Protein AF-A0A0G0INC7-F1 (afdb_monomer_lite)

Radius of gyration: 30.74 Å; chains: 1; bounding box: 66×61×92 Å

pLDDT: mean 81.7, std 15.75, range [32.59, 98.62]

Sequence (457 aa):
MDEIVNYIVINKIKCYFISPHQDDAIFSAGGLISYLSNKTEVKVINVFNGIGKPPYTLSGNVFVKRSGCKSVKDLCDKRHLEDASVFKEMGVDMINLNFDDALWRKKPIIKTHERIIGKVLPEILHIYPIYRTSIAHGQIKKSDESNLGKIEKALRKNIKGKNVFVFCSASIGGHVDHKIVRNICESSFKNLYLWSDYPYNIRLGNYKNYKSISENDYFEFKYGQPKRFEMIKKYITQKNVFKNNQIRVTKEIYYFKGKYENLIKESREGIINIETKQTLDEKLKSDWIALWNRSDNANISNSPDWFEICNKTYKYKNINFVCAYCGKDLVGILPLRKEKFLFFEHYTTMGGRYTDKLELLTARNSTNLLNKIILYAKKQFDNISLPESDFETAMYLANVWNAKYSCSSVTPYIPATDNYLEFLSRKHKKAMDHILKSHGDKLKFKIIGEKHLEQMI

InterPro domains:
  IPR003737 N-acetylglucosaminyl phosphatidylinositol deacetylase-related [PF02585] (17-185)
  IPR024078 Putative deacetylase LmbE-like domain superfamily [G3DSA:3.40.50.10320] (11-265)
  IPR024078 Putative deacetylase LmbE-like domain superfamily [SSF102588] (17-243)

Structure (mmCIF, N/CA/C/O backbone):
data_AF-A0A0G0INC7-F1
#
_entry.id   AF-A0A0G0INC7-F1
#
loop_
_atom_site.group_PDB
_atom_site.id
_atom_site.type_symbol
_atom_site.label_atom_id
_atom_site.label_alt_id
_atom_site.label_comp_id
_atom_site.label_asym_id
_atom_site.label_entity_id
_atom_site.label_seq_id
_atom_site.pdbx_PDB_ins_code
_atom_site.Cartn_x
_atom_site.Cartn_y
_atom_site.Cartn_z
_atom_site.occupancy
_atom_site.B_iso_or_equiv
_atom_site.auth_seq_id
_atom_site.auth_comp_id
_atom_site.auth_asym_id
_atom_site.auth_atom_id
_atom_site.pdbx_PDB_model_num
ATOM 1 N N . MET A 1 1 ? -0.737 -1.858 15.748 1.00 47.09 1 MET A N 1
ATOM 2 C CA . MET A 1 1 ? -0.717 -2.136 14.297 1.00 47.09 1 MET A CA 1
ATOM 3 C C . MET A 1 1 ? -1.087 -0.844 13.596 1.00 47.09 1 MET A C 1
ATOM 5 O O . MET A 1 1 ? -1.902 -0.122 14.160 1.00 47.09 1 MET A O 1
ATOM 9 N N . ASP A 1 2 ? -0.436 -0.501 12.483 1.00 64.81 2 ASP A N 1
ATOM 10 C CA . ASP A 1 2 ? -0.623 0.802 11.830 1.00 64.81 2 ASP A CA 1
ATOM 11 C C . ASP A 1 2 ? -2.096 1.025 11.465 1.00 64.81 2 ASP A C 1
ATOM 13 O O . ASP A 1 2 ? -2.720 0.153 10.855 1.00 64.81 2 ASP A O 1
ATOM 17 N N . GLU A 1 3 ? -2.657 2.178 11.850 1.00 64.19 3 GLU A N 1
ATOM 18 C CA . GLU A 1 3 ? -4.098 2.471 11.734 1.00 64.19 3 GLU A CA 1
ATOM 19 C C . GLU A 1 3 ? -4.621 2.254 10.309 1.00 64.19 3 GLU A C 1
ATOM 21 O O . GLU A 1 3 ? -5.699 1.692 10.116 1.00 64.19 3 GLU A O 1
ATOM 26 N N . ILE A 1 4 ? -3.821 2.621 9.303 1.00 75.31 4 ILE A N 1
ATOM 27 C CA . ILE A 1 4 ? -4.192 2.450 7.901 1.00 75.31 4 ILE A CA 1
ATOM 28 C C . ILE A 1 4 ? -4.189 0.990 7.446 1.00 75.31 4 ILE A C 1
ATOM 30 O O . ILE A 1 4 ? -5.076 0.570 6.706 1.00 75.31 4 ILE A O 1
ATOM 34 N N . VAL A 1 5 ? -3.226 0.194 7.910 1.00 79.06 5 VAL A N 1
ATOM 35 C CA . VAL A 1 5 ? -3.151 -1.229 7.564 1.00 79.06 5 VAL A CA 1
ATOM 36 C C . VAL A 1 5 ? -4.345 -1.963 8.169 1.00 79.06 5 VAL A C 1
ATOM 38 O O . VAL A 1 5 ? -4.985 -2.759 7.485 1.00 79.06 5 VAL A O 1
ATOM 41 N N . ASN A 1 6 ? -4.707 -1.634 9.411 1.00 72.19 6 ASN A N 1
ATOM 42 C CA . ASN A 1 6 ? -5.926 -2.140 10.038 1.00 72.19 6 ASN A CA 1
ATOM 43 C C . ASN A 1 6 ? -7.178 -1.745 9.250 1.00 72.19 6 ASN A C 1
ATOM 45 O O . ASN A 1 6 ? -8.017 -2.598 8.972 1.00 72.19 6 ASN A O 1
ATOM 49 N N . TYR A 1 7 ? -7.288 -0.478 8.844 1.00 67.88 7 TYR A N 1
ATOM 50 C CA . TYR A 1 7 ? -8.417 0.006 8.051 1.00 67.88 7 TYR A CA 1
ATOM 51 C C . TYR A 1 7 ? -8.570 -0.761 6.728 1.00 67.88 7 TYR A C 1
ATOM 53 O O . TYR A 1 7 ? -9.677 -1.192 6.397 1.00 67.88 7 TYR A O 1
ATOM 61 N N . ILE A 1 8 ? -7.462 -0.990 6.013 1.00 79.00 8 ILE A N 1
ATOM 62 C CA . ILE A 1 8 ? -7.420 -1.796 4.785 1.00 79.00 8 ILE A CA 1
ATOM 63 C C . ILE A 1 8 ? -7.925 -3.220 5.046 1.00 79.00 8 ILE A C 1
ATOM 65 O O . ILE A 1 8 ? -8.747 -3.724 4.283 1.00 79.00 8 ILE A O 1
ATOM 69 N N . VAL A 1 9 ? -7.448 -3.864 6.114 1.00 77.75 9 VAL A N 1
ATOM 70 C CA . VAL A 1 9 ? -7.800 -5.251 6.456 1.00 77.75 9 VAL A CA 1
ATOM 71 C C . VAL A 1 9 ? -9.275 -5.384 6.834 1.00 77.75 9 VAL A C 1
ATOM 73 O O . VAL A 1 9 ? -9.957 -6.253 6.291 1.00 77.75 9 VAL A O 1
ATOM 76 N N . ILE A 1 10 ? -9.767 -4.525 7.731 1.00 72.38 10 ILE A N 1
ATOM 77 C CA . ILE A 1 10 ? -11.150 -4.559 8.236 1.00 72.38 10 ILE A CA 1
ATOM 78 C C . ILE A 1 10 ? -12.137 -4.333 7.091 1.00 72.38 10 ILE A C 1
ATOM 80 O O . ILE A 1 10 ? -13.090 -5.087 6.931 1.00 72.38 10 ILE A O 1
ATOM 84 N N . ASN A 1 11 ? -11.878 -3.330 6.250 1.00 72.81 11 ASN A N 1
ATOM 85 C CA . ASN A 1 11 ? -12.775 -2.968 5.152 1.00 72.81 11 ASN A CA 1
ATOM 86 C C . ASN A 1 11 ? -12.485 -3.750 3.859 1.00 72.81 11 ASN A C 1
ATOM 88 O O . ASN A 1 11 ? -13.045 -3.415 2.816 1.00 72.81 11 ASN A O 1
ATOM 92 N N . LYS A 1 12 ? -11.589 -4.752 3.904 1.00 79.62 12 LYS A N 1
ATOM 93 C CA . LYS A 1 12 ? -11.188 -5.582 2.753 1.00 79.62 12 LYS A CA 1
ATOM 94 C C . LYS A 1 12 ? -10.847 -4.743 1.516 1.00 79.62 12 LYS A C 1
ATOM 96 O O . LYS A 1 12 ? -11.261 -5.042 0.396 1.00 79.62 12 LYS A O 1
ATOM 101 N N . ILE A 1 13 ? -10.113 -3.649 1.730 1.00 83.19 13 ILE A N 1
ATOM 102 C CA . ILE A 1 13 ? -9.834 -2.678 0.674 1.00 83.19 13 ILE A CA 1
ATOM 103 C C . ILE A 1 13 ? -8.750 -3.216 -0.237 1.00 83.19 13 ILE A C 1
ATOM 105 O O . ILE A 1 13 ? -7.682 -3.630 0.214 1.00 83.19 13 ILE A O 1
ATOM 109 N N . LYS A 1 14 ? -9.013 -3.164 -1.537 1.00 94.44 14 LYS A N 1
ATOM 110 C CA . LYS A 1 14 ? -8.068 -3.601 -2.552 1.00 94.44 14 LYS A CA 1
ATOM 111 C C . LYS A 1 14 ? -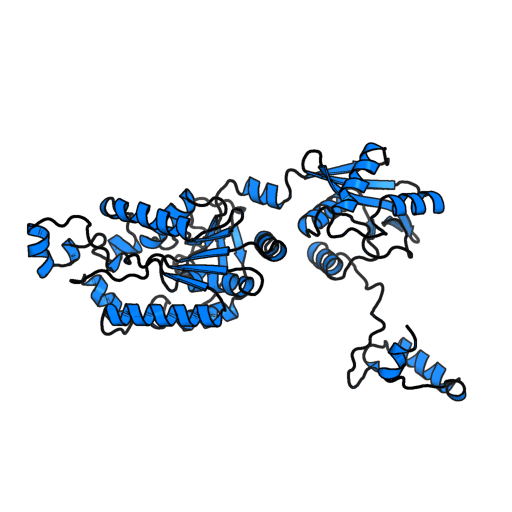6.821 -2.719 -2.581 1.00 94.44 14 LYS A C 1
ATOM 113 O O . LYS A 1 14 ? -6.919 -1.487 -2.625 1.00 94.44 14 LYS A O 1
ATOM 118 N N . CYS A 1 15 ? -5.658 -3.357 -2.637 1.00 96.81 15 CYS A N 1
ATOM 119 C CA . CYS A 1 15 ? -4.364 -2.686 -2.681 1.00 96.81 15 CYS A CA 1
ATOM 120 C C . CYS A 1 15 ? -3.633 -2.962 -3.994 1.00 96.81 15 CYS A C 1
ATOM 122 O O . CYS A 1 15 ? -3.557 -4.102 -4.451 1.00 96.81 15 CYS A O 1
ATOM 124 N N . TYR A 1 16 ? -3.047 -1.914 -4.568 1.00 98.25 16 TYR A N 1
ATOM 125 C CA . TYR A 1 16 ? -2.186 -1.998 -5.741 1.00 98.25 16 TYR A CA 1
ATOM 126 C C . TYR A 1 16 ? -0.780 -1.514 -5.392 1.00 98.25 16 TYR A C 1
ATOM 128 O O . TYR A 1 16 ? -0.618 -0.399 -4.903 1.00 98.25 16 TYR A O 1
ATOM 136 N N . PHE A 1 17 ? 0.232 -2.326 -5.677 1.00 98.50 17 PHE A N 1
ATOM 137 C CA . PHE A 1 17 ? 1.643 -1.983 -5.508 1.00 98.50 17 PHE A CA 1
ATOM 138 C C . PHE A 1 17 ? 2.259 -1.749 -6.883 1.00 98.50 17 PHE A C 1
ATOM 140 O O . PHE A 1 17 ? 2.341 -2.666 -7.695 1.00 98.50 17 PHE A O 1
ATOM 147 N N . ILE A 1 18 ? 2.652 -0.512 -7.170 1.00 98.50 18 ILE A N 1
ATOM 148 C CA . ILE A 1 18 ? 3.151 -0.098 -8.481 1.00 98.50 18 ILE A CA 1
ATOM 149 C C . ILE A 1 18 ? 4.673 -0.093 -8.443 1.00 98.50 18 ILE A C 1
ATOM 151 O O . ILE A 1 18 ? 5.295 0.854 -7.958 1.00 98.50 18 ILE A O 1
ATOM 155 N N . SER A 1 19 ? 5.255 -1.183 -8.926 1.00 98.56 19 SER A N 1
ATOM 156 C CA . SER A 1 19 ? 6.694 -1.413 -8.940 1.00 98.56 19 SER A CA 1
ATOM 157 C C . SER A 1 19 ? 7.321 -0.763 -10.177 1.00 98.56 19 SER A C 1
ATOM 159 O O . SER A 1 19 ? 6.877 -1.058 -11.294 1.00 98.56 19 SER A O 1
ATOM 161 N N . PRO A 1 20 ? 8.342 0.107 -10.034 1.00 97.94 20 PRO A N 1
ATOM 162 C CA . PRO A 1 20 ? 9.114 0.579 -11.177 1.00 97.94 20 PRO A CA 1
ATOM 163 C C . PRO A 1 20 ? 9.707 -0.587 -11.971 1.00 97.94 20 PRO A C 1
ATOM 165 O O . PRO A 1 20 ? 9.367 -0.718 -13.144 1.00 97.94 20 PRO A O 1
ATOM 168 N N . HIS A 1 21 ? 10.468 -1.478 -11.332 1.00 97.69 21 HIS A N 1
ATOM 169 C CA . HIS A 1 21 ? 11.017 -2.685 -11.954 1.00 97.69 21 HIS A CA 1
ATOM 170 C C . HIS A 1 21 ? 10.612 -3.964 -11.204 1.00 97.69 21 HIS A C 1
ATOM 172 O O . HIS A 1 21 ? 9.952 -3.931 -10.164 1.00 97.69 21 HIS A O 1
ATOM 178 N N . GLN A 1 22 ? 10.996 -5.111 -11.764 1.00 96.50 22 GLN A N 1
ATOM 179 C CA . GLN A 1 22 ? 10.800 -6.436 -11.168 1.00 96.50 22 GLN A CA 1
ATOM 180 C C . GLN A 1 22 ? 11.836 -6.699 -10.078 1.00 96.50 22 GLN A C 1
ATOM 182 O O . GLN A 1 22 ? 12.937 -7.170 -10.386 1.00 96.50 22 GLN A O 1
ATOM 187 N N . ASP A 1 23 ? 11.481 -6.312 -8.854 1.00 96.38 23 ASP A N 1
ATOM 188 C CA . ASP A 1 23 ? 12.231 -6.433 -7.593 1.00 96.38 23 ASP A CA 1
ATOM 189 C C . ASP A 1 23 ? 11.750 -5.371 -6.593 1.00 96.38 23 ASP A C 1
ATOM 191 O O . ASP A 1 23 ? 11.510 -5.688 -5.429 1.00 96.38 23 ASP A O 1
ATOM 195 N N . ASP A 1 24 ? 11.572 -4.126 -7.047 1.00 97.69 24 ASP A N 1
ATOM 196 C CA . ASP A 1 24 ? 11.391 -2.941 -6.197 1.00 97.69 24 ASP A CA 1
ATOM 197 C C . ASP A 1 24 ? 10.264 -3.073 -5.160 1.00 97.69 24 ASP A C 1
ATOM 199 O O . ASP A 1 24 ? 10.455 -2.721 -3.988 1.00 97.69 24 ASP A O 1
ATOM 203 N N . ALA A 1 25 ? 9.101 -3.601 -5.559 1.00 97.94 25 ALA A N 1
ATOM 204 C CA . ALA A 1 25 ? 7.967 -3.824 -4.665 1.00 97.94 25 ALA A CA 1
ATOM 205 C C . ALA A 1 25 ? 8.279 -4.862 -3.579 1.00 97.94 25 ALA A C 1
ATOM 207 O O . ALA A 1 25 ? 7.972 -4.634 -2.412 1.00 97.94 25 ALA A O 1
ATOM 208 N N . ILE A 1 26 ? 8.938 -5.975 -3.908 1.00 97.56 26 ILE A N 1
ATOM 209 C CA . ILE A 1 26 ? 9.353 -6.960 -2.897 1.00 97.56 26 ILE A CA 1
ATOM 210 C C . ILE A 1 26 ? 10.459 -6.392 -2.019 1.00 97.56 26 ILE A C 1
ATOM 212 O O . ILE A 1 26 ? 10.426 -6.525 -0.792 1.00 97.56 26 ILE A O 1
ATOM 216 N N . PHE A 1 27 ? 11.421 -5.716 -2.637 1.00 96.06 27 PHE A N 1
ATOM 217 C CA . PHE A 1 27 ? 12.557 -5.137 -1.949 1.00 96.06 27 PHE A CA 1
ATOM 218 C C . PHE A 1 27 ? 12.095 -4.108 -0.936 1.00 96.06 27 PHE A C 1
ATOM 220 O O . PHE A 1 27 ? 12.622 -4.125 0.167 1.00 96.06 27 PHE A O 1
ATOM 227 N N . SER A 1 28 ? 11.100 -3.279 -1.249 1.00 95.69 28 SER A N 1
ATOM 228 C CA . SER A 1 28 ? 10.698 -2.142 -0.409 1.00 95.69 28 SER A CA 1
ATOM 229 C C . SER A 1 28 ? 9.418 -2.367 0.399 1.00 95.69 28 SER A C 1
ATOM 231 O O . SER A 1 28 ? 9.288 -1.788 1.472 1.00 95.69 28 SER A O 1
ATOM 233 N N . ALA A 1 29 ? 8.506 -3.213 -0.085 1.00 97.25 29 ALA A N 1
ATOM 234 C CA . ALA A 1 29 ? 7.168 -3.420 0.475 1.00 97.25 29 ALA A CA 1
ATOM 235 C C . ALA A 1 29 ? 6.776 -4.904 0.639 1.00 97.25 29 ALA A C 1
ATOM 237 O O . ALA A 1 29 ? 5.626 -5.218 0.948 1.00 97.25 29 ALA A O 1
ATOM 238 N N . GLY A 1 30 ? 7.708 -5.845 0.439 1.00 97.31 30 GLY A N 1
ATOM 239 C CA . GLY A 1 30 ? 7.413 -7.281 0.444 1.00 97.31 30 GLY A CA 1
ATOM 240 C C . GLY A 1 30 ? 6.805 -7.804 1.751 1.00 97.31 30 GLY A C 1
ATOM 241 O O . GLY A 1 30 ? 6.033 -8.761 1.724 1.00 97.31 30 GLY A O 1
ATOM 242 N N . GLY A 1 31 ? 7.100 -7.177 2.892 1.00 95.94 31 GLY A N 1
ATOM 243 C CA . GLY A 1 31 ? 6.526 -7.539 4.183 1.00 95.94 31 GLY A CA 1
ATOM 244 C C . GLY A 1 31 ? 5.071 -7.104 4.288 1.00 95.94 31 GLY A C 1
ATOM 245 O O . GLY A 1 31 ? 4.237 -7.912 4.702 1.00 95.94 31 GLY A O 1
ATOM 246 N N . LEU A 1 32 ? 4.736 -5.880 3.862 1.00 96.56 32 LEU A N 1
ATOM 247 C CA . LEU A 1 32 ? 3.345 -5.423 3.788 1.00 96.56 32 LEU A CA 1
ATOM 248 C C . LEU A 1 32 ? 2.531 -6.230 2.774 1.00 96.56 32 LEU A C 1
ATOM 250 O O . LEU A 1 32 ? 1.430 -6.668 3.100 1.00 96.56 32 LEU A O 1
ATOM 254 N N . ILE A 1 33 ? 3.083 -6.491 1.585 1.00 98.00 33 ILE A N 1
ATOM 255 C CA . ILE A 1 33 ? 2.449 -7.341 0.564 1.00 98.00 33 ILE A CA 1
ATOM 256 C C . ILE A 1 33 ? 2.163 -8.727 1.150 1.00 98.00 33 ILE A C 1
ATOM 258 O O . ILE A 1 33 ? 1.030 -9.201 1.085 1.00 98.00 33 ILE A O 1
ATOM 262 N N . SER A 1 34 ? 3.160 -9.351 1.789 1.00 96.12 34 SER A N 1
ATOM 263 C CA . SER A 1 34 ? 2.992 -10.648 2.451 1.00 96.12 34 SER A CA 1
ATOM 264 C C . SER A 1 34 ? 1.888 -10.598 3.502 1.00 96.12 34 SER A C 1
ATOM 266 O O . SER A 1 34 ? 1.021 -11.467 3.523 1.00 96.12 34 SER A O 1
ATOM 268 N N . TYR A 1 35 ? 1.886 -9.569 4.347 1.00 94.50 35 TYR A N 1
ATOM 269 C CA . TYR A 1 35 ? 0.907 -9.429 5.414 1.00 94.50 35 TYR A CA 1
ATOM 270 C C . TYR A 1 35 ? -0.524 -9.208 4.899 1.00 94.50 35 TYR A C 1
ATOM 272 O O . TYR A 1 35 ? -1.464 -9.706 5.518 1.00 94.50 35 TYR A O 1
ATOM 280 N N . LEU A 1 36 ? -0.701 -8.460 3.807 1.00 95.31 36 LEU A N 1
ATOM 281 C CA . LEU A 1 36 ? -2.013 -8.134 3.245 1.00 95.31 36 LEU A CA 1
ATOM 282 C C . LEU A 1 36 ? -2.572 -9.226 2.328 1.00 95.31 36 LEU A C 1
ATOM 284 O O . LEU A 1 36 ? -3.791 -9.357 2.251 1.00 95.31 36 LEU A O 1
ATOM 288 N N . SER A 1 37 ? -1.711 -10.012 1.675 1.00 94.62 37 SER A N 1
ATOM 289 C CA . SER A 1 37 ? -2.092 -11.014 0.662 1.00 94.62 37 SER A CA 1
ATOM 290 C C . SER A 1 37 ? -3.173 -12.002 1.119 1.00 94.62 37 SER A C 1
ATOM 292 O O . SER A 1 37 ? -4.046 -12.362 0.340 1.00 94.62 37 SER A O 1
ATOM 294 N N . ASN A 1 38 ? -3.176 -12.391 2.398 1.00 89.56 38 ASN A N 1
ATOM 295 C CA . ASN A 1 38 ? -4.179 -13.297 2.965 1.00 89.56 38 ASN A CA 1
ATOM 296 C C . ASN A 1 38 ? -5.369 -12.587 3.635 1.00 89.56 38 ASN A C 1
ATOM 298 O O . ASN A 1 38 ? -6.214 -13.239 4.245 1.00 89.56 38 ASN A O 1
ATOM 302 N N . LYS A 1 39 ? -5.426 -11.253 3.579 1.00 89.94 39 LYS A N 1
ATOM 303 C CA . LYS A 1 39 ? -6.430 -10.435 4.277 1.00 89.94 39 LYS A CA 1
ATOM 304 C C . LYS A 1 39 ? -7.276 -9.589 3.344 1.00 89.94 39 LYS A C 1
ATOM 306 O O . LYS A 1 39 ? -8.411 -9.298 3.710 1.00 89.94 39 LYS A O 1
ATOM 311 N N . THR A 1 40 ? -6.752 -9.197 2.189 1.00 93.19 40 THR A N 1
ATOM 312 C CA . THR A 1 40 ? -7.448 -8.393 1.180 1.00 93.19 40 THR A CA 1
ATOM 313 C C . THR A 1 40 ? -6.913 -8.709 -0.219 1.00 93.19 40 THR A C 1
ATOM 315 O O . THR A 1 40 ? -5.867 -9.341 -0.352 1.00 93.19 40 THR A O 1
ATOM 318 N N . GLU A 1 41 ? -7.604 -8.261 -1.270 1.00 95.81 41 GLU A N 1
ATOM 319 C CA . GLU A 1 41 ? -7.099 -8.391 -2.639 1.00 95.81 41 GLU A CA 1
ATOM 320 C C . GLU A 1 41 ? -5.873 -7.483 -2.828 1.00 95.81 41 GLU A C 1
ATOM 322 O O . GLU A 1 41 ? -5.961 -6.254 -2.735 1.00 95.81 41 GLU A O 1
ATOM 327 N N . VAL A 1 42 ? -4.728 -8.095 -3.124 1.00 97.69 42 VAL A N 1
ATOM 328 C CA . VAL A 1 42 ? -3.470 -7.405 -3.417 1.00 97.69 42 VAL A CA 1
ATOM 329 C C . VAL A 1 42 ? -3.074 -7.678 -4.861 1.00 97.69 42 VAL A C 1
ATOM 331 O O . VAL A 1 42 ? -3.089 -8.824 -5.305 1.00 97.69 42 VAL A O 1
ATOM 334 N N . LYS A 1 43 ? -2.698 -6.623 -5.591 1.00 98.06 43 LYS A N 1
ATOM 335 C CA . LYS A 1 43 ? -2.140 -6.719 -6.945 1.00 98.06 43 LYS A CA 1
ATOM 336 C C . LYS A 1 43 ? -0.835 -5.960 -7.050 1.00 98.06 43 LYS A C 1
ATOM 338 O O . LYS A 1 43 ? -0.742 -4.828 -6.580 1.00 98.06 43 LYS A O 1
ATOM 343 N N . VAL A 1 44 ? 0.150 -6.545 -7.716 1.00 98.50 44 VAL A N 1
ATOM 344 C CA . VAL A 1 44 ? 1.385 -5.851 -8.088 1.00 98.50 44 VAL A CA 1
ATOM 345 C C . VAL A 1 44 ? 1.342 -5.505 -9.569 1.00 98.50 44 VAL A C 1
ATOM 347 O O . VAL A 1 44 ? 0.927 -6.311 -10.397 1.00 98.50 44 VAL A O 1
ATOM 350 N N . ILE A 1 45 ? 1.741 -4.286 -9.913 1.00 98.62 45 ILE A N 1
ATOM 351 C CA . ILE A 1 45 ? 1.860 -3.833 -11.296 1.00 98.62 45 ILE A CA 1
ATOM 352 C C . ILE A 1 45 ? 3.306 -3.415 -11.532 1.00 98.62 45 ILE A C 1
ATOM 354 O O . ILE A 1 45 ? 3.750 -2.411 -10.978 1.00 98.62 45 ILE A O 1
ATOM 358 N N . ASN A 1 46 ? 4.020 -4.158 -12.372 1.00 98.56 46 ASN A N 1
ATOM 359 C CA . ASN A 1 46 ? 5.360 -3.799 -12.819 1.00 98.56 46 ASN A CA 1
ATOM 360 C C . ASN A 1 46 ? 5.266 -2.893 -14.045 1.00 98.56 46 ASN A C 1
ATOM 362 O O . ASN A 1 46 ? 4.623 -3.241 -15.042 1.00 98.56 46 ASN A O 1
ATOM 366 N N . VAL A 1 47 ? 5.906 -1.727 -13.976 1.00 98.38 47 VAL A N 1
ATOM 367 C CA . VAL A 1 47 ? 5.868 -0.738 -15.058 1.00 98.38 47 VAL A CA 1
ATOM 368 C C . VAL A 1 47 ? 6.937 -1.045 -16.102 1.00 98.38 47 VAL A C 1
ATOM 370 O O . VAL A 1 47 ? 6.609 -1.262 -17.271 1.00 98.38 47 VAL A O 1
ATOM 373 N N . PHE A 1 48 ? 8.199 -1.089 -15.676 1.00 97.62 48 PHE A N 1
ATOM 374 C CA . PHE A 1 48 ? 9.369 -1.217 -16.537 1.00 97.62 48 PHE A CA 1
ATOM 375 C C . PHE A 1 48 ? 9.951 -2.627 -16.486 1.00 97.62 48 PHE A C 1
ATOM 377 O O . PHE A 1 48 ? 10.942 -2.909 -15.816 1.00 97.62 48 PHE A O 1
ATOM 384 N N . ASN A 1 49 ? 9.302 -3.538 -17.203 1.00 94.88 49 ASN A N 1
ATOM 385 C CA . ASN A 1 49 ? 9.729 -4.931 -17.334 1.00 94.88 49 ASN A CA 1
ATOM 386 C C . ASN A 1 49 ? 9.968 -5.342 -18.803 1.00 94.88 49 ASN A C 1
ATOM 388 O O . ASN A 1 49 ? 10.165 -6.524 -19.095 1.00 94.88 49 ASN A O 1
ATOM 392 N N . GLY A 1 50 ? 9.916 -4.375 -19.723 1.00 93.50 50 GLY A N 1
ATOM 393 C CA . GLY A 1 50 ? 10.221 -4.539 -21.139 1.00 93.50 5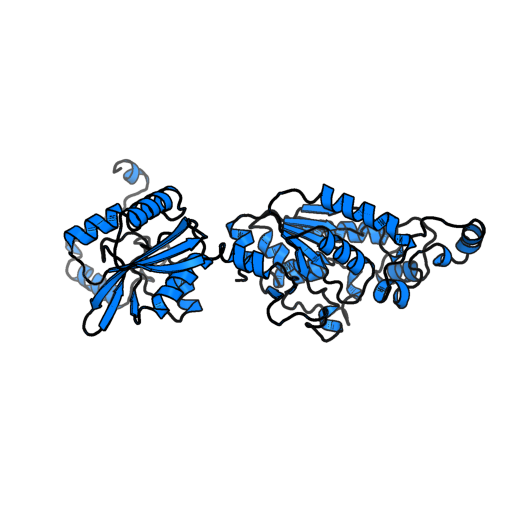0 GLY A CA 1
ATOM 394 C C . GLY A 1 50 ? 11.709 -4.380 -21.446 1.00 93.50 50 GLY A C 1
ATOM 395 O O . GLY A 1 50 ? 12.471 -3.758 -20.697 1.00 93.50 50 GLY A O 1
ATOM 396 N N . ILE A 1 51 ? 12.112 -4.936 -22.586 1.00 89.94 51 ILE A N 1
ATOM 397 C CA . ILE A 1 51 ? 13.441 -4.753 -23.158 1.00 89.94 51 ILE A CA 1
ATOM 398 C C . ILE A 1 51 ? 13.321 -4.101 -24.530 1.00 89.94 51 ILE A C 1
ATOM 400 O O . ILE A 1 51 ? 12.660 -4.611 -25.436 1.00 89.94 51 ILE A O 1
ATOM 404 N N . GLY A 1 52 ? 14.019 -2.983 -24.698 1.00 88.38 52 GLY A N 1
ATOM 405 C CA . GLY A 1 52 ? 14.113 -2.309 -25.982 1.00 88.38 52 GLY A CA 1
ATOM 406 C C . GLY A 1 52 ? 14.788 -3.185 -27.044 1.00 88.38 52 GLY A C 1
ATOM 407 O O . GLY A 1 52 ? 15.421 -4.211 -26.771 1.00 88.38 52 GLY A O 1
ATOM 408 N N . LYS A 1 53 ? 14.684 -2.761 -28.304 1.00 90.38 53 LYS A N 1
ATOM 409 C CA . LYS A 1 53 ? 15.329 -3.453 -29.433 1.00 90.38 53 LYS A CA 1
ATOM 410 C C . LYS A 1 53 ? 16.822 -3.098 -29.525 1.00 90.38 53 LYS A C 1
ATOM 412 O O . LYS A 1 53 ? 17.155 -1.935 -29.290 1.00 90.38 53 LYS A O 1
ATOM 417 N N . PRO A 1 54 ? 17.706 -4.008 -29.979 1.00 90.19 54 PRO A N 1
ATOM 418 C CA . PRO A 1 54 ? 19.118 -3.698 -30.239 1.00 90.19 54 PRO A CA 1
ATOM 419 C C . PRO A 1 54 ? 19.297 -2.604 -31.318 1.00 90.19 54 PRO A C 1
ATOM 421 O O . PRO A 1 54 ? 18.354 -2.313 -32.063 1.00 90.19 54 PRO A O 1
ATOM 424 N N . PRO A 1 55 ? 20.472 -1.950 -31.424 1.00 92.25 55 PRO A N 1
ATOM 425 C CA . PRO A 1 55 ? 21.680 -2.170 -30.619 1.00 92.25 55 PRO A CA 1
ATOM 426 C C . PRO A 1 55 ? 21.550 -1.612 -29.195 1.00 92.25 55 PRO A C 1
ATOM 428 O O . PRO A 1 55 ? 20.790 -0.671 -28.977 1.00 92.25 55 PRO A O 1
ATOM 431 N N . TYR A 1 56 ? 22.288 -2.201 -28.252 1.00 92.62 56 TYR A N 1
ATOM 432 C CA . TYR A 1 56 ? 22.285 -1.840 -26.829 1.00 92.62 56 TYR A CA 1
ATOM 433 C C . TYR A 1 56 ? 23.506 -0.997 -26.457 1.00 92.62 56 TYR A C 1
ATOM 435 O O . TYR A 1 56 ? 24.579 -1.180 -27.031 1.00 92.62 56 TYR A O 1
ATOM 443 N N . THR A 1 57 ? 23.352 -0.108 -25.474 1.00 92.62 57 THR A N 1
ATOM 444 C CA . THR A 1 57 ? 24.462 0.700 -24.938 1.00 92.62 57 THR A CA 1
ATOM 445 C C . THR A 1 57 ? 25.513 -0.163 -24.237 1.00 92.62 57 THR A C 1
ATOM 447 O O . THR A 1 57 ? 25.228 -1.267 -23.757 1.00 92.62 57 THR A O 1
ATOM 450 N N . LEU A 1 58 ? 26.731 0.364 -24.100 1.00 91.44 58 LEU A N 1
ATOM 451 C CA . LEU A 1 58 ? 27.783 -0.252 -23.294 1.00 91.44 58 LEU A CA 1
ATOM 452 C C . LEU A 1 58 ? 27.330 -0.437 -21.841 1.00 91.44 58 LEU A C 1
ATOM 454 O O . LEU A 1 58 ? 27.532 -1.507 -21.268 1.00 91.44 58 LEU A O 1
ATOM 458 N N . SER A 1 59 ? 26.667 0.575 -21.267 1.00 89.38 59 SER A N 1
ATOM 459 C CA . SER A 1 59 ? 26.083 0.501 -19.919 1.00 89.38 59 SER A CA 1
ATOM 460 C C . SER A 1 59 ? 25.132 -0.693 -19.788 1.00 89.38 59 SER A C 1
ATOM 462 O O . SER A 1 59 ? 25.217 -1.447 -18.819 1.00 89.38 59 SER A O 1
ATOM 464 N N . GLY A 1 60 ? 24.279 -0.893 -20.796 1.00 91.50 60 GLY A N 1
ATOM 465 C CA . GLY A 1 60 ? 23.360 -2.020 -20.892 1.00 91.50 60 GLY A CA 1
ATOM 466 C C . GLY A 1 60 ? 24.067 -3.371 -20.901 1.00 91.50 60 GLY A C 1
ATOM 467 O O . GLY A 1 60 ? 23.787 -4.245 -20.081 1.00 91.50 60 GLY A O 1
ATOM 468 N N . ASN A 1 61 ? 25.055 -3.526 -21.778 1.00 92.62 61 ASN A N 1
ATOM 469 C CA . ASN A 1 61 ? 25.817 -4.770 -21.887 1.00 92.62 61 ASN A CA 1
ATOM 470 C C . ASN A 1 61 ? 26.617 -5.085 -20.611 1.00 92.62 61 ASN A C 1
ATOM 472 O O . ASN A 1 61 ? 26.705 -6.243 -20.199 1.00 92.62 61 ASN A O 1
ATOM 476 N N . VAL A 1 62 ? 27.181 -4.067 -19.953 1.00 91.62 62 VAL A N 1
ATOM 477 C CA . VAL A 1 62 ? 27.866 -4.231 -18.662 1.00 91.62 62 VAL A CA 1
ATOM 478 C C . VAL A 1 62 ? 26.889 -4.682 -17.577 1.00 91.62 62 VAL A C 1
ATOM 480 O O . VAL A 1 62 ? 27.244 -5.545 -16.773 1.00 91.62 62 VAL A O 1
ATOM 483 N N . PHE A 1 63 ? 25.667 -4.142 -17.555 1.00 91.06 63 PHE A N 1
ATOM 484 C CA . PHE A 1 63 ? 24.634 -4.559 -16.607 1.00 91.06 63 PHE A CA 1
ATOM 485 C C . PHE A 1 63 ? 24.271 -6.039 -16.780 1.00 91.06 63 PHE A C 1
ATOM 487 O O . PHE A 1 63 ? 24.365 -6.794 -15.817 1.00 91.06 63 PHE A O 1
ATOM 494 N N . VAL A 1 64 ? 23.995 -6.481 -18.014 1.00 93.88 64 VAL A N 1
ATOM 495 C CA . VAL A 1 64 ? 23.707 -7.895 -18.339 1.00 93.88 64 VAL A CA 1
ATOM 496 C C . VAL A 1 64 ? 24.808 -8.826 -17.830 1.00 93.88 64 VAL A C 1
ATOM 498 O O . VAL A 1 64 ? 24.521 -9.809 -17.144 1.00 93.88 64 VAL A O 1
ATOM 501 N N . LYS A 1 65 ? 26.076 -8.488 -18.110 1.00 92.75 65 LYS A N 1
ATOM 502 C CA . LYS A 1 65 ? 27.231 -9.276 -17.653 1.00 92.75 65 LYS A CA 1
ATOM 503 C C . LYS A 1 65 ? 27.312 -9.332 -16.129 1.00 92.75 65 LYS A C 1
ATOM 505 O O . LYS A 1 65 ? 27.534 -10.401 -15.567 1.00 92.75 65 LYS A O 1
ATOM 510 N N . ARG A 1 66 ? 27.109 -8.201 -15.443 1.00 90.25 66 ARG A N 1
ATOM 511 C CA . ARG A 1 66 ? 27.133 -8.143 -13.971 1.00 90.25 66 ARG A CA 1
ATOM 512 C C . ARG A 1 66 ? 26.018 -8.974 -13.350 1.00 90.25 66 ARG A C 1
ATOM 514 O O . ARG A 1 66 ? 26.268 -9.652 -12.357 1.00 90.25 66 ARG A O 1
ATOM 521 N N . SER A 1 67 ? 24.833 -8.985 -13.948 1.00 90.81 67 SER A N 1
ATOM 522 C CA . SER A 1 67 ? 23.714 -9.837 -13.528 1.00 90.81 67 SER A CA 1
ATOM 523 C C . SER A 1 67 ? 23.925 -11.329 -13.824 1.00 90.81 67 SER A C 1
ATOM 525 O O . SER A 1 67 ? 23.037 -12.130 -13.549 1.00 90.81 67 SER A O 1
ATOM 527 N N . GLY A 1 68 ? 25.079 -11.733 -14.373 1.00 93.00 68 GLY A N 1
ATOM 528 C CA . GLY A 1 68 ? 25.388 -13.133 -14.677 1.00 93.00 68 GLY A CA 1
ATOM 529 C C . GLY A 1 68 ? 24.563 -13.702 -15.834 1.00 93.00 68 GLY A C 1
ATOM 530 O O . GLY A 1 68 ? 24.355 -14.913 -15.909 1.00 93.00 68 GLY A O 1
ATOM 531 N N . CYS A 1 69 ? 24.053 -12.838 -16.713 1.00 94.94 69 CYS A N 1
ATOM 532 C CA . CYS A 1 69 ? 23.209 -13.221 -17.840 1.00 94.94 69 CYS A CA 1
ATOM 533 C C . CYS A 1 69 ? 23.997 -13.201 -19.156 1.00 94.94 69 CYS A C 1
ATOM 535 O O . CYS A 1 69 ? 24.955 -12.443 -19.318 1.00 94.94 69 CYS A O 1
ATOM 537 N N . LYS A 1 70 ? 23.590 -14.046 -20.108 1.00 94.25 70 LYS A N 1
ATOM 538 C CA . LYS A 1 70 ? 24.269 -14.207 -21.407 1.00 94.25 70 LYS A CA 1
ATOM 539 C C . LYS A 1 70 ? 23.869 -13.134 -22.420 1.00 94.25 70 LYS A C 1
ATOM 541 O O . LYS A 1 70 ? 24.648 -12.794 -23.304 1.00 94.25 70 LYS A O 1
ATOM 546 N N . SER A 1 71 ? 22.645 -12.623 -22.318 1.00 94.81 71 SER A N 1
ATOM 547 C CA . SER A 1 71 ? 22.077 -11.627 -23.230 1.00 94.81 71 SER A CA 1
ATOM 548 C C . SER A 1 71 ? 21.005 -10.787 -22.530 1.00 94.81 71 SER A C 1
ATOM 550 O O . SER A 1 71 ? 20.547 -11.141 -21.444 1.00 94.81 71 SER A O 1
ATOM 552 N N . VAL A 1 72 ? 20.578 -9.688 -23.162 1.00 93.69 72 VAL A N 1
ATOM 553 C CA . VAL A 1 72 ? 19.447 -8.869 -22.679 1.00 93.69 72 VAL A CA 1
ATOM 554 C C . VAL A 1 72 ? 18.158 -9.694 -22.603 1.00 93.69 72 VAL A C 1
ATOM 556 O O . VAL A 1 72 ? 17.396 -9.548 -21.651 1.00 93.69 72 VAL A O 1
ATOM 559 N N . LYS A 1 73 ? 17.943 -10.611 -23.557 1.00 94.12 73 LYS A N 1
ATOM 560 C CA . LYS A 1 73 ? 16.797 -11.526 -23.534 1.00 94.12 73 LYS A CA 1
ATOM 561 C C . LYS A 1 73 ? 16.873 -12.499 -22.355 1.00 94.12 73 LYS A C 1
ATOM 563 O O . LYS A 1 73 ? 15.905 -12.612 -21.621 1.00 94.12 73 LYS A O 1
ATOM 568 N N . ASP A 1 74 ? 18.029 -13.132 -22.134 1.00 95.88 74 ASP A N 1
ATOM 569 C CA . ASP A 1 74 ? 18.247 -14.038 -20.989 1.00 95.88 74 ASP A CA 1
ATOM 570 C C . ASP A 1 74 ? 18.014 -13.321 -19.649 1.00 95.88 74 ASP A C 1
ATOM 572 O O . ASP A 1 74 ? 17.379 -13.867 -18.754 1.00 95.88 74 ASP A O 1
ATOM 576 N N . LEU A 1 75 ? 18.470 -12.069 -19.527 1.00 95.56 75 LEU A N 1
ATOM 577 C CA . LEU A 1 75 ? 18.196 -11.235 -18.356 1.00 95.56 75 LEU A CA 1
ATOM 578 C C . LEU A 1 75 ? 16.692 -10.984 -18.168 1.00 95.56 75 LEU A C 1
ATOM 580 O O . LEU A 1 75 ? 16.193 -11.121 -17.056 1.00 95.56 75 LEU A O 1
ATOM 584 N N . CYS A 1 76 ? 15.982 -10.613 -19.236 1.00 94.94 76 CYS A N 1
ATOM 585 C CA . CYS A 1 76 ? 14.543 -10.354 -19.195 1.00 94.94 76 CYS A CA 1
ATOM 586 C C . CYS A 1 76 ? 13.757 -11.604 -18.787 1.00 94.94 76 CYS A C 1
ATOM 588 O O . CYS A 1 76 ? 12.999 -11.555 -17.821 1.00 94.94 76 CYS A O 1
ATOM 590 N N . ASP A 1 77 ? 14.012 -12.729 -19.460 1.00 95.81 77 ASP A N 1
ATOM 591 C CA . ASP A 1 77 ? 13.350 -14.007 -19.194 1.00 95.81 77 ASP A CA 1
ATOM 592 C C . ASP A 1 77 ? 13.581 -14.441 -17.735 1.00 95.81 77 ASP A C 1
ATOM 594 O O . ASP A 1 77 ? 12.638 -14.808 -17.034 1.00 95.81 77 ASP A O 1
ATOM 598 N N . LYS A 1 78 ? 14.821 -14.333 -17.234 1.00 97.25 78 LYS A N 1
ATOM 599 C CA . LYS A 1 78 ? 15.141 -14.648 -15.834 1.00 97.25 78 LYS A CA 1
ATOM 600 C C . LYS A 1 78 ? 14.425 -13.734 -14.852 1.00 97.25 78 LYS A C 1
ATOM 602 O O . LYS A 1 78 ? 13.833 -14.248 -13.913 1.00 97.25 78 LYS A O 1
ATOM 607 N N . ARG A 1 79 ? 14.428 -12.415 -15.066 1.00 96.81 79 ARG A N 1
ATOM 608 C CA . ARG A 1 79 ? 13.721 -11.478 -14.175 1.00 96.81 79 ARG A CA 1
ATOM 609 C C . ARG A 1 79 ? 12.217 -11.743 -14.150 1.00 96.81 79 ARG A C 1
ATOM 611 O O . ARG A 1 79 ? 11.619 -11.717 -13.081 1.00 96.81 79 ARG A O 1
ATOM 618 N N . HIS A 1 80 ? 11.616 -12.063 -15.300 1.00 96.69 80 HIS A N 1
ATOM 619 C CA . HIS A 1 80 ? 10.201 -12.444 -15.380 1.00 96.69 80 HIS A CA 1
ATOM 620 C C . HIS A 1 80 ? 9.915 -13.712 -14.576 1.00 96.69 80 HIS A C 1
ATOM 622 O O . HIS A 1 80 ? 8.928 -13.750 -13.846 1.00 96.69 80 HIS A O 1
ATOM 628 N N . LEU A 1 81 ? 10.777 -14.726 -14.677 1.00 97.31 81 LEU A N 1
ATOM 629 C CA . LEU A 1 81 ? 10.638 -15.977 -13.928 1.00 97.31 81 LEU A CA 1
ATOM 630 C C . LEU A 1 81 ? 10.868 -15.798 -12.422 1.00 97.31 81 LEU A C 1
ATOM 632 O O . LEU A 1 81 ? 10.114 -16.359 -11.629 1.00 97.31 81 LEU A O 1
ATOM 636 N N . GLU A 1 82 ? 11.883 -15.026 -12.028 1.00 97.62 82 GLU A N 1
ATOM 637 C CA . GLU A 1 82 ? 12.180 -14.700 -10.626 1.00 97.62 82 GLU A CA 1
ATOM 638 C C . GLU A 1 82 ? 10.970 -14.027 -9.967 1.00 97.62 82 GLU A C 1
ATOM 640 O O . GLU A 1 82 ? 10.474 -14.503 -8.944 1.00 97.62 82 GLU A O 1
ATOM 645 N N . ASP A 1 83 ? 10.449 -12.975 -10.600 1.00 97.62 83 ASP A N 1
ATOM 646 C CA . ASP A 1 83 ? 9.336 -12.179 -10.085 1.00 97.62 83 ASP A CA 1
ATOM 647 C C . ASP A 1 83 ? 8.022 -12.977 -10.055 1.00 97.62 83 ASP A C 1
ATOM 649 O O . ASP A 1 83 ? 7.332 -13.019 -9.034 1.00 97.62 83 ASP A O 1
ATOM 653 N N . ALA A 1 84 ? 7.714 -13.709 -11.134 1.00 97.38 84 ALA A N 1
ATOM 654 C CA . ALA A 1 84 ? 6.528 -14.560 -11.199 1.00 97.38 84 ALA A CA 1
ATOM 655 C C . ALA A 1 84 ? 6.561 -15.683 -10.151 1.00 97.38 84 ALA A C 1
ATOM 657 O O . ALA A 1 84 ? 5.534 -15.987 -9.548 1.00 97.38 84 ALA A O 1
ATOM 658 N N . SER A 1 85 ? 7.728 -16.289 -9.908 1.00 97.88 85 SER A N 1
ATOM 659 C CA . SER A 1 85 ? 7.900 -17.322 -8.879 1.00 97.88 85 SER A CA 1
ATOM 660 C C . SER A 1 85 ? 7.645 -16.768 -7.475 1.00 97.88 85 SER A C 1
ATOM 662 O O . SER A 1 85 ? 6.924 -17.381 -6.685 1.00 97.88 85 SER A O 1
ATOM 664 N N . VAL A 1 86 ? 8.175 -15.576 -7.182 1.00 97.81 86 VAL A N 1
ATOM 665 C CA . VAL A 1 86 ? 7.980 -14.897 -5.895 1.00 97.81 86 VAL A CA 1
ATOM 666 C C . VAL A 1 86 ? 6.507 -14.575 -5.654 1.00 97.81 86 VAL A C 1
ATOM 668 O O . VAL A 1 86 ? 5.958 -14.983 -4.631 1.00 97.81 86 VAL A O 1
ATOM 671 N N . PHE A 1 87 ? 5.840 -13.899 -6.592 1.00 97.06 87 PHE A N 1
ATOM 672 C CA . PHE A 1 87 ? 4.441 -13.511 -6.402 1.00 97.06 87 PHE A CA 1
ATOM 673 C C . PHE A 1 87 ? 3.480 -14.702 -6.421 1.00 97.06 87 PHE A C 1
ATOM 675 O O . PHE A 1 87 ? 2.522 -14.714 -5.645 1.00 97.06 87 PHE A O 1
ATOM 682 N N . LYS A 1 88 ? 3.778 -15.750 -7.204 1.00 96.69 88 LYS A N 1
ATOM 683 C CA . LYS A 1 88 ? 3.032 -17.016 -7.163 1.00 96.69 88 LYS A CA 1
ATOM 684 C C . LYS A 1 88 ? 3.086 -17.653 -5.777 1.00 96.69 88 LYS A C 1
ATOM 686 O O . LYS A 1 88 ? 2.053 -18.072 -5.268 1.00 96.69 88 LYS A O 1
ATOM 691 N N . GLU A 1 89 ? 4.261 -17.707 -5.150 1.00 95.94 89 GLU A N 1
ATOM 692 C CA . GLU A 1 89 ? 4.392 -18.249 -3.793 1.00 95.94 89 GLU A CA 1
ATOM 693 C C . GLU A 1 89 ? 3.664 -17.399 -2.743 1.00 95.94 89 GLU A C 1
ATOM 695 O O . GLU A 1 89 ? 3.175 -17.924 -1.746 1.00 95.94 89 GLU A O 1
ATOM 700 N N . MET A 1 90 ? 3.570 -16.089 -2.964 1.00 94.00 90 MET A N 1
ATOM 701 C CA . MET A 1 90 ? 2.835 -15.183 -2.081 1.00 94.00 90 MET A CA 1
ATOM 702 C C . MET A 1 90 ? 1.318 -15.190 -2.319 1.00 94.00 90 MET A C 1
ATOM 704 O O . MET A 1 90 ? 0.601 -14.546 -1.558 1.00 94.00 90 MET A O 1
ATOM 708 N N . GLY A 1 91 ? 0.826 -15.879 -3.355 1.00 95.75 91 GLY A N 1
ATOM 709 C CA . GLY A 1 91 ? -0.589 -15.851 -3.734 1.00 95.75 91 GLY A CA 1
ATOM 710 C C . GLY A 1 91 ? -1.063 -14.465 -4.183 1.00 95.75 91 GLY A C 1
ATOM 711 O O . GLY A 1 91 ? -2.208 -14.101 -3.933 1.00 95.75 91 GLY A O 1
ATOM 712 N N . VAL A 1 92 ? -0.178 -13.669 -4.791 1.00 97.31 92 VAL A N 1
ATOM 713 C CA . VAL A 1 92 ? -0.462 -12.292 -5.218 1.00 97.31 92 VAL A CA 1
ATOM 714 C C . VAL A 1 92 ? -0.480 -12.210 -6.740 1.00 97.31 92 VAL A C 1
ATOM 716 O O . VAL A 1 92 ? 0.453 -12.654 -7.409 1.00 97.31 92 VAL A O 1
ATOM 719 N N . ASP A 1 93 ? -1.524 -11.591 -7.286 1.00 95.75 93 ASP A N 1
ATOM 720 C CA . ASP A 1 93 ? -1.633 -11.345 -8.723 1.00 95.75 93 ASP A CA 1
ATOM 721 C C . ASP A 1 93 ? -0.638 -10.270 -9.176 1.00 95.75 93 ASP A C 1
ATOM 723 O O . ASP A 1 93 ? -0.484 -9.222 -8.539 1.00 95.75 93 ASP A O 1
ATOM 727 N N . MET A 1 94 ? -0.034 -10.486 -10.342 1.00 96.19 94 MET A N 1
ATOM 728 C CA . MET A 1 94 ? 0.922 -9.565 -10.950 1.00 96.19 94 MET A CA 1
ATOM 729 C C . MET A 1 94 ? 0.490 -9.172 -12.367 1.00 96.19 94 MET A C 1
ATOM 731 O O . MET A 1 94 ? 0.064 -10.010 -13.161 1.00 96.19 94 MET A O 1
ATOM 735 N N . ILE A 1 95 ? 0.650 -7.892 -12.705 1.00 97.50 95 ILE A N 1
ATOM 736 C CA . ILE A 1 95 ? 0.440 -7.346 -14.046 1.00 97.50 95 ILE A CA 1
ATOM 737 C C . ILE A 1 95 ? 1.747 -6.727 -14.537 1.00 97.50 95 ILE A C 1
ATOM 739 O O . ILE A 1 95 ? 2.294 -5.824 -13.911 1.00 97.50 95 ILE A O 1
ATOM 743 N N . ASN A 1 96 ? 2.208 -7.166 -15.702 1.00 97.75 96 ASN A N 1
ATOM 744 C CA . ASN A 1 96 ? 3.378 -6.616 -16.377 1.00 97.75 96 ASN A CA 1
ATOM 745 C C . ASN A 1 96 ? 2.934 -5.666 -17.496 1.00 97.75 96 ASN A C 1
ATOM 747 O O . ASN A 1 96 ? 2.259 -6.094 -18.435 1.00 97.75 96 ASN A O 1
ATOM 751 N N . LEU A 1 97 ? 3.294 -4.382 -17.407 1.00 97.50 97 LEU A N 1
ATOM 752 C CA . LEU A 1 97 ? 2.914 -3.383 -18.415 1.00 97.50 97 LEU A CA 1
ATOM 753 C C . LEU A 1 97 ? 3.835 -3.373 -19.643 1.00 97.50 97 LEU A C 1
ATOM 755 O O . LEU A 1 97 ? 3.443 -2.847 -20.684 1.00 97.50 97 LEU A O 1
ATOM 759 N N . ASN A 1 98 ? 5.018 -3.983 -19.539 1.00 95.88 98 ASN A N 1
ATOM 760 C CA . ASN A 1 98 ? 6.004 -4.144 -20.609 1.00 95.88 98 ASN A CA 1
ATOM 761 C C . ASN A 1 98 ? 6.537 -2.820 -21.186 1.00 95.88 98 ASN A C 1
ATOM 763 O O . ASN A 1 98 ? 6.885 -2.767 -22.365 1.00 95.88 98 ASN A O 1
ATOM 767 N N . PHE A 1 99 ? 6.625 -1.753 -20.382 1.00 96.75 99 PHE A N 1
ATOM 768 C CA . PHE A 1 99 ? 7.387 -0.574 -20.797 1.00 96.75 99 PHE A CA 1
ATOM 769 C C . PHE A 1 99 ? 8.887 -0.850 -20.690 1.00 96.75 99 PHE A C 1
ATOM 771 O O . PHE A 1 99 ? 9.339 -1.566 -19.795 1.00 96.75 99 PHE A O 1
ATOM 778 N N . ASP A 1 100 ? 9.662 -0.280 -21.607 1.00 95.50 100 ASP A N 1
ATOM 779 C CA . ASP A 1 100 ? 11.113 -0.451 -21.636 1.00 95.50 100 ASP A CA 1
ATOM 780 C C . ASP A 1 100 ? 11.772 0.264 -20.444 1.00 95.50 100 ASP A C 1
ATOM 782 O O . ASP A 1 100 ? 11.563 1.465 -20.234 1.00 95.50 100 ASP A O 1
ATOM 786 N N . ASP A 1 101 ? 12.599 -0.464 -19.694 1.00 94.62 101 ASP A N 1
ATOM 787 C CA . ASP A 1 101 ? 13.512 0.087 -18.677 1.00 94.62 101 ASP A CA 1
ATOM 788 C C . ASP A 1 101 ? 14.416 1.170 -19.289 1.00 94.62 101 ASP A C 1
ATOM 790 O O . ASP A 1 101 ? 14.810 1.084 -20.461 1.00 94.62 101 ASP A O 1
ATOM 794 N N . ALA A 1 102 ? 14.727 2.211 -18.508 1.00 93.00 102 ALA A N 1
ATOM 795 C CA . ALA A 1 102 ? 15.532 3.358 -18.926 1.00 93.00 102 ALA A CA 1
ATOM 796 C C . ALA A 1 102 ? 16.826 2.965 -19.651 1.00 93.00 102 ALA A C 1
ATOM 798 O O . ALA A 1 102 ? 17.234 3.656 -20.589 1.00 93.00 102 ALA A O 1
ATOM 799 N N . LEU A 1 103 ? 17.446 1.850 -19.259 1.00 91.62 103 LEU A N 1
ATOM 800 C CA . LEU A 1 103 ? 18.677 1.332 -19.853 1.00 91.62 103 LEU A CA 1
ATOM 801 C C . LEU A 1 103 ? 18.517 0.911 -21.322 1.00 91.62 103 LEU A C 1
ATOM 803 O O . LEU A 1 103 ? 19.491 0.925 -22.081 1.00 91.62 103 LEU A O 1
ATOM 807 N N . TRP A 1 104 ? 17.294 0.569 -21.728 1.00 93.38 104 TRP A N 1
ATOM 808 C CA . TRP A 1 104 ? 16.944 0.106 -23.071 1.00 93.38 104 TRP A CA 1
ATOM 809 C C . TRP A 1 104 ? 16.125 1.131 -23.868 1.00 93.38 104 TRP A C 1
ATOM 811 O O . TRP A 1 104 ? 15.882 0.920 -25.060 1.00 93.38 104 TRP A O 1
ATOM 821 N N . ARG A 1 105 ? 15.701 2.246 -23.250 1.00 92.44 105 ARG A N 1
ATOM 822 C CA . ARG A 1 105 ? 14.837 3.242 -23.903 1.00 92.44 105 ARG A CA 1
ATOM 823 C C . ARG A 1 105 ? 15.557 4.030 -24.991 1.00 92.44 105 ARG A C 1
ATOM 825 O O . ARG A 1 105 ? 16.530 4.754 -24.749 1.00 92.44 105 ARG A O 1
ATOM 832 N N . LYS A 1 106 ? 15.000 3.957 -26.199 1.00 91.44 106 LYS A N 1
ATOM 833 C CA . LYS A 1 106 ? 15.448 4.702 -27.379 1.00 91.44 106 LYS A CA 1
ATOM 834 C C . LYS A 1 106 ? 14.710 6.017 -27.556 1.00 91.44 106 LYS A C 1
ATOM 836 O O . LYS A 1 106 ? 13.571 6.168 -27.121 1.00 91.44 106 LYS A O 1
ATOM 841 N N . LYS A 1 107 ? 15.361 6.966 -28.229 1.00 90.31 107 LYS A N 1
ATOM 842 C CA . LYS A 1 107 ? 14.727 8.223 -28.635 1.00 90.31 107 LYS A CA 1
ATOM 843 C C . LYS A 1 107 ? 13.524 7.917 -29.544 1.00 90.31 107 LYS A C 1
ATOM 845 O O . LYS A 1 107 ? 13.650 7.075 -30.434 1.00 90.31 107 LYS A O 1
ATOM 850 N N . PRO A 1 108 ? 12.383 8.608 -29.371 1.00 86.31 108 PRO A N 1
ATOM 851 C CA . PRO A 1 108 ? 11.194 8.379 -30.194 1.00 86.31 108 PRO A CA 1
ATOM 852 C C . PRO A 1 108 ? 11.411 8.788 -31.656 1.00 86.31 108 PRO A C 1
ATOM 854 O O . PRO A 1 108 ? 10.819 8.209 -32.560 1.00 86.31 108 PRO A O 1
ATOM 857 N N . ILE A 1 109 ? 12.281 9.776 -31.883 1.00 85.25 109 ILE A N 1
ATOM 858 C CA . ILE A 1 109 ? 12.673 10.265 -33.202 1.00 85.25 109 ILE A CA 1
ATOM 859 C C . ILE A 1 109 ? 14.192 10.144 -33.289 1.00 85.25 109 ILE A C 1
ATOM 861 O O . ILE A 1 109 ? 14.908 10.725 -32.474 1.00 85.25 109 ILE A O 1
ATOM 865 N N . ILE A 1 110 ? 14.669 9.375 -34.267 1.00 86.38 110 ILE A N 1
ATOM 866 C CA . ILE A 1 110 ? 16.092 9.165 -34.547 1.00 86.38 110 ILE A CA 1
ATOM 867 C C . ILE A 1 110 ? 16.380 9.795 -35.905 1.00 86.38 110 ILE A C 1
ATOM 869 O O . ILE A 1 110 ? 15.786 9.395 -36.909 1.00 86.38 110 ILE A O 1
ATOM 873 N N . LYS A 1 111 ? 17.285 10.776 -35.952 1.00 89.88 111 LYS A N 1
ATOM 874 C CA . LYS A 1 111 ? 17.672 11.425 -37.211 1.00 89.88 111 LYS A CA 1
ATOM 875 C C . LYS A 1 111 ? 18.495 10.469 -38.081 1.00 89.88 111 LYS A C 1
ATOM 877 O O . LYS A 1 111 ? 19.168 9.571 -37.577 1.00 89.88 111 LYS A O 1
ATOM 882 N N . THR A 1 112 ? 18.509 10.688 -39.397 1.00 89.94 112 THR A N 1
ATOM 883 C CA . THR A 1 112 ? 19.224 9.815 -40.348 1.00 89.94 112 THR A CA 1
ATOM 884 C C . THR A 1 112 ? 20.708 9.654 -40.006 1.00 89.94 112 THR A C 1
ATOM 886 O O . THR A 1 112 ? 21.206 8.530 -39.982 1.00 89.94 112 THR A O 1
ATOM 889 N N . HIS A 1 113 ? 21.402 10.745 -39.660 1.00 88.88 113 HIS A N 1
ATOM 890 C CA . HIS A 1 113 ? 22.810 10.687 -39.250 1.00 88.88 113 HIS A CA 1
ATOM 891 C C . HIS A 1 113 ? 23.002 9.933 -37.925 1.00 88.88 113 HIS A C 1
ATOM 893 O O . HIS A 1 113 ? 23.913 9.118 -37.818 1.00 88.88 113 HIS A O 1
ATOM 899 N N . GLU A 1 114 ? 22.111 10.122 -36.942 1.00 88.94 114 GLU A N 1
ATOM 900 C CA . GLU A 1 114 ? 22.149 9.373 -35.678 1.00 88.94 114 GLU A CA 1
ATOM 901 C C . GLU A 1 114 ? 21.970 7.873 -35.925 1.00 88.94 114 GLU A C 1
ATOM 903 O O . GLU A 1 114 ? 22.636 7.071 -35.283 1.00 88.94 114 GLU A O 1
ATOM 908 N N . ARG A 1 115 ? 21.131 7.477 -36.893 1.00 88.31 115 ARG A N 1
ATOM 909 C CA . ARG A 1 115 ? 20.938 6.067 -37.264 1.00 88.31 115 ARG A CA 1
ATOM 910 C C . ARG A 1 115 ? 22.201 5.431 -37.845 1.00 88.31 115 ARG A C 1
ATOM 912 O O . ARG A 1 115 ? 22.431 4.245 -37.622 1.00 88.31 115 ARG A O 1
ATOM 919 N N . ILE A 1 116 ? 22.996 6.194 -38.595 1.00 88.94 116 ILE A N 1
ATOM 920 C CA . ILE A 1 116 ? 24.264 5.723 -39.169 1.00 88.94 116 ILE A CA 1
ATOM 921 C C . ILE A 1 116 ? 25.310 5.590 -38.060 1.00 88.94 116 ILE A C 1
ATOM 923 O O . ILE A 1 116 ? 25.861 4.507 -37.871 1.00 88.94 116 ILE A O 1
ATOM 927 N N . ILE A 1 117 ? 25.520 6.655 -37.278 1.00 89.56 117 ILE A N 1
ATOM 928 C CA . ILE A 1 117 ? 26.512 6.676 -36.191 1.00 89.56 117 ILE A CA 1
ATOM 929 C C . ILE A 1 117 ? 26.149 5.654 -35.105 1.00 89.56 117 ILE A C 1
ATOM 931 O O . ILE A 1 117 ? 27.013 4.956 -34.580 1.00 89.56 117 ILE A O 1
ATOM 935 N N . GLY A 1 118 ? 24.857 5.493 -34.820 1.00 87.81 118 GLY A N 1
ATOM 936 C CA . GLY A 1 118 ? 24.323 4.583 -33.811 1.00 87.81 118 GLY A CA 1
ATOM 937 C C . GLY A 1 118 ? 24.571 3.096 -34.069 1.00 87.81 118 GLY A C 1
ATOM 938 O O . GLY A 1 118 ? 24.346 2.290 -33.169 1.00 87.81 118 GLY A O 1
ATOM 939 N N . LYS A 1 119 ? 25.046 2.714 -35.265 1.00 85.94 119 LYS A N 1
ATOM 940 C CA . LYS A 1 119 ? 25.550 1.355 -35.525 1.00 85.94 119 LYS A CA 1
ATOM 941 C C . LYS A 1 119 ? 26.879 1.084 -34.816 1.00 85.94 119 LYS A C 1
ATOM 943 O O . LYS A 1 119 ? 27.134 -0.057 -34.450 1.00 85.94 119 LYS A O 1
ATOM 948 N N . VAL A 1 120 ? 27.698 2.120 -34.637 1.00 88.19 120 VAL A N 1
ATOM 949 C CA . VAL A 1 120 ? 29.020 2.049 -33.996 1.00 88.19 120 VAL A CA 1
ATOM 950 C C . VAL A 1 120 ? 28.956 2.552 -32.553 1.00 88.19 120 VAL A C 1
ATOM 952 O O . VAL A 1 120 ? 29.579 1.958 -31.680 1.00 88.19 120 VAL A O 1
ATOM 955 N N . LEU A 1 121 ? 28.164 3.600 -32.289 1.00 91.31 121 LEU A N 1
ATOM 956 C CA . LEU A 1 121 ? 27.982 4.194 -30.960 1.00 91.31 121 LEU A CA 1
ATOM 957 C C . LEU A 1 121 ? 26.493 4.208 -30.550 1.00 91.31 121 LEU A C 1
ATOM 959 O O . LEU A 1 121 ? 25.807 5.226 -30.720 1.00 91.31 121 LEU A O 1
ATOM 963 N N . PRO A 1 122 ? 25.958 3.084 -30.030 1.00 91.56 122 PRO A N 1
ATOM 964 C CA . PRO A 1 122 ? 24.537 2.930 -29.712 1.00 91.56 122 PRO A CA 1
ATOM 965 C C . PRO A 1 122 ? 23.985 3.957 -28.716 1.00 91.56 122 PRO A C 1
ATOM 967 O O . PRO A 1 122 ? 22.784 4.227 -28.718 1.00 91.56 122 PRO A O 1
ATOM 970 N N . GLU A 1 123 ? 24.831 4.551 -27.876 1.00 92.38 123 GLU A N 1
ATOM 971 C CA . GLU A 1 123 ? 24.491 5.563 -26.872 1.00 92.38 123 GLU A CA 1
ATOM 972 C C . GLU A 1 123 ? 23.715 6.741 -27.475 1.00 92.38 123 GLU A C 1
ATOM 974 O O . GLU A 1 123 ? 22.754 7.214 -26.871 1.00 92.38 123 GLU A O 1
ATOM 979 N N . ILE A 1 124 ? 24.050 7.169 -28.697 1.00 90.81 124 ILE A N 1
ATOM 980 C CA . ILE A 1 124 ? 23.375 8.294 -29.371 1.00 90.81 124 ILE A CA 1
ATOM 981 C C . ILE A 1 124 ? 21.893 7.994 -29.638 1.00 90.81 124 ILE A C 1
ATOM 983 O O . ILE A 1 124 ? 21.076 8.913 -29.707 1.00 90.81 124 ILE A O 1
ATOM 987 N N . LEU A 1 125 ? 21.521 6.718 -29.753 1.00 92.12 125 LEU A N 1
ATOM 988 C CA . LEU A 1 125 ? 20.145 6.297 -30.019 1.00 92.12 125 LEU A CA 1
ATOM 989 C C . LEU A 1 125 ? 19.267 6.271 -28.761 1.00 92.12 125 LEU A C 1
ATOM 991 O O . LEU A 1 125 ? 18.048 6.142 -28.882 1.00 92.12 125 LEU A O 1
ATOM 995 N N . HIS A 1 126 ? 19.858 6.367 -27.567 1.00 92.62 126 HIS A N 1
ATOM 996 C CA . HIS A 1 126 ? 19.163 6.156 -26.298 1.00 92.62 126 HIS A CA 1
ATOM 997 C C . HIS A 1 126 ? 18.816 7.472 -25.602 1.00 92.62 126 HIS A C 1
ATOM 999 O O . HIS A 1 126 ? 19.517 8.475 -25.732 1.00 92.62 126 HIS A O 1
ATOM 1005 N N . ILE A 1 127 ? 17.709 7.467 -24.852 1.00 90.38 127 ILE A N 1
ATOM 1006 C CA . ILE A 1 127 ? 17.297 8.620 -24.037 1.00 90.38 127 ILE A CA 1
ATOM 1007 C C . ILE A 1 127 ? 18.248 8.782 -22.845 1.00 90.38 127 ILE A C 1
ATOM 1009 O O . ILE A 1 127 ? 18.639 9.902 -22.502 1.00 90.38 127 ILE A O 1
ATOM 1013 N N . TYR A 1 128 ? 18.648 7.656 -22.247 1.00 90.12 128 TYR A N 1
ATOM 1014 C CA . TYR A 1 128 ? 19.500 7.597 -21.064 1.00 90.12 128 TYR A CA 1
ATOM 1015 C C . TYR A 1 128 ? 20.773 6.779 -21.335 1.00 90.12 128 TYR A C 1
ATOM 1017 O O . TYR A 1 128 ? 20.877 5.624 -20.929 1.00 90.12 128 TYR A O 1
ATOM 1025 N N . PRO A 1 129 ? 21.767 7.357 -22.030 1.00 84.06 129 PRO A N 1
ATOM 1026 C CA . PRO A 1 129 ? 22.919 6.604 -22.535 1.00 84.06 129 PRO A CA 1
ATOM 1027 C C . PRO A 1 129 ? 23.880 6.106 -21.445 1.00 84.06 129 PRO A C 1
ATOM 1029 O O . PRO A 1 129 ? 24.550 5.086 -21.615 1.00 84.06 129 PRO A O 1
ATOM 1032 N N . ILE A 1 130 ? 23.976 6.829 -20.326 1.00 82.69 130 ILE A N 1
ATOM 1033 C CA . ILE A 1 130 ? 24.967 6.569 -19.276 1.00 82.69 130 ILE A CA 1
ATOM 1034 C C . ILE A 1 130 ? 24.251 6.271 -17.964 1.00 82.69 130 ILE A C 1
ATOM 1036 O O . ILE A 1 130 ? 23.578 7.142 -17.413 1.00 82.69 130 ILE A O 1
ATOM 1040 N N . TYR A 1 131 ? 24.466 5.077 -17.406 1.00 77.69 131 TYR A N 1
ATOM 1041 C CA . TYR A 1 131 ? 23.762 4.636 -16.197 1.00 77.69 131 TYR A CA 1
ATOM 1042 C C . TYR A 1 131 ? 23.911 5.611 -15.016 1.00 77.69 131 TYR A C 1
ATOM 1044 O O . TYR A 1 131 ? 22.925 6.094 -14.468 1.00 77.69 131 TYR A O 1
ATOM 1052 N N . ARG A 1 132 ? 25.143 5.960 -14.626 1.00 72.75 132 ARG A N 1
ATOM 1053 C CA . ARG A 1 132 ? 25.384 6.748 -13.400 1.00 72.75 132 ARG A CA 1
ATOM 1054 C C . ARG A 1 132 ? 24.783 8.154 -13.442 1.00 72.75 132 ARG A C 1
ATOM 1056 O O . ARG A 1 132 ? 24.253 8.607 -12.431 1.00 72.75 132 ARG A O 1
ATOM 1063 N N . THR A 1 133 ? 24.895 8.838 -14.577 1.00 68.06 133 THR A N 1
ATOM 1064 C CA . THR A 1 133 ? 24.529 10.258 -14.713 1.00 68.06 133 THR A CA 1
ATOM 1065 C C . THR A 1 133 ? 23.141 10.450 -15.305 1.00 68.06 133 THR A C 1
ATOM 1067 O O . THR A 1 133 ? 22.433 11.370 -14.913 1.00 68.06 133 THR A O 1
ATOM 1070 N N . SER A 1 134 ? 22.735 9.586 -16.238 1.00 66.94 134 SER A N 1
ATOM 1071 C CA . SER A 1 134 ? 21.464 9.721 -16.952 1.00 66.94 134 SER A CA 1
ATOM 1072 C C . SER A 1 134 ? 20.346 8.892 -16.327 1.00 66.94 134 SER A C 1
ATOM 1074 O O . SER A 1 134 ? 19.196 9.281 -16.464 1.00 66.94 134 SER A O 1
ATOM 1076 N N . ILE A 1 135 ? 20.656 7.792 -15.630 1.00 74.19 135 ILE A N 1
ATOM 1077 C CA . ILE A 1 135 ? 19.645 6.902 -15.034 1.00 74.19 135 ILE A CA 1
ATOM 1078 C C . ILE A 1 135 ? 19.599 7.083 -13.514 1.00 74.19 135 ILE A C 1
ATOM 1080 O O . ILE A 1 135 ? 18.607 7.584 -12.990 1.00 74.19 135 ILE A O 1
ATOM 1084 N N . ALA A 1 136 ? 20.684 6.749 -12.807 1.00 61.16 136 ALA A N 1
ATOM 1085 C CA . ALA A 1 136 ? 20.728 6.748 -11.341 1.00 61.16 136 ALA A CA 1
ATOM 1086 C C . ALA A 1 136 ? 20.585 8.153 -10.722 1.00 61.16 136 ALA A C 1
ATOM 1088 O O . ALA A 1 136 ? 19.948 8.301 -9.689 1.00 61.16 136 ALA A O 1
ATOM 1089 N N . HIS A 1 137 ? 21.131 9.188 -11.369 1.00 65.56 137 HIS A N 1
ATOM 1090 C CA . HIS A 1 137 ? 21.002 10.591 -10.936 1.00 65.56 137 HIS A CA 1
ATOM 1091 C C . HIS A 1 137 ? 20.349 11.475 -12.007 1.00 65.56 137 HIS A C 1
ATOM 1093 O O . HIS A 1 137 ? 20.475 12.700 -11.987 1.00 65.56 137 HIS A O 1
ATOM 1099 N N . GLY A 1 138 ? 19.656 10.855 -12.961 1.00 72.62 138 GLY A N 1
ATOM 1100 C CA . GLY A 1 138 ? 19.099 11.544 -14.115 1.00 72.62 138 GLY A CA 1
ATOM 1101 C C . GLY A 1 138 ? 17.878 12.393 -13.801 1.00 72.62 138 GLY A C 1
ATOM 1102 O O . GLY A 1 138 ? 17.164 12.164 -12.824 1.00 72.62 138 GLY A O 1
ATOM 1103 N N . GLN A 1 139 ? 17.599 13.352 -14.677 1.00 82.69 139 GLN A N 1
ATOM 1104 C CA . GLN A 1 139 ? 16.297 14.012 -14.752 1.00 82.69 139 GLN A CA 1
ATOM 1105 C C . GLN A 1 139 ? 15.453 13.362 -15.844 1.00 82.69 139 GLN A C 1
ATOM 1107 O O . GLN A 1 139 ? 15.994 12.866 -16.837 1.00 82.69 139 GLN A O 1
ATOM 1112 N N . ILE A 1 140 ? 14.132 13.393 -15.676 1.00 85.31 140 ILE A N 1
ATOM 1113 C CA . ILE A 1 140 ? 13.202 12.946 -16.716 1.00 85.31 140 ILE A CA 1
ATOM 1114 C C . ILE A 1 140 ? 13.442 13.817 -17.956 1.00 85.31 140 ILE A C 1
ATOM 1116 O O . ILE A 1 140 ? 13.420 15.045 -17.876 1.00 85.31 140 ILE A O 1
ATOM 1120 N N . LYS A 1 141 ? 13.761 13.187 -19.091 1.00 86.62 141 LYS A N 1
ATOM 1121 C CA . LYS A 1 141 ? 14.068 13.897 -20.336 1.00 86.62 141 LYS A CA 1
ATOM 1122 C C . LYS A 1 141 ? 12.770 14.178 -21.082 1.00 86.62 141 LYS A C 1
ATOM 1124 O O . LYS A 1 141 ? 11.903 13.314 -21.145 1.00 86.62 141 LYS A O 1
ATOM 1129 N N . LYS A 1 142 ? 12.684 15.338 -21.742 1.00 83.75 142 LYS A N 1
ATOM 1130 C CA . LYS A 1 142 ? 11.528 15.728 -22.572 1.00 83.75 142 LYS A CA 1
ATOM 1131 C C . LYS A 1 142 ? 11.169 14.674 -23.629 1.00 83.75 142 LYS A C 1
ATOM 1133 O O . LYS A 1 142 ? 10.008 14.412 -23.902 1.00 83.75 142 LYS A O 1
ATOM 1138 N N . SER A 1 143 ? 12.176 14.005 -24.186 1.00 82.94 143 SER A N 1
ATOM 1139 C CA . SER A 1 143 ? 11.992 12.922 -25.158 1.00 82.94 143 SER A CA 1
ATOM 1140 C C . SER A 1 143 ? 11.242 11.698 -24.615 1.00 82.94 143 SER A C 1
ATOM 1142 O O . SER A 1 143 ? 10.842 10.855 -25.410 1.00 82.94 143 SER A O 1
ATOM 1144 N N . ASP A 1 144 ? 11.068 11.580 -23.295 1.00 85.19 144 ASP A N 1
ATOM 1145 C CA . ASP A 1 144 ? 10.323 10.493 -22.648 1.00 85.19 144 ASP A CA 1
ATOM 1146 C C . ASP A 1 144 ? 8.850 10.868 -22.369 1.00 85.19 144 ASP A C 1
ATOM 1148 O O . ASP A 1 144 ? 8.062 10.012 -21.977 1.00 85.19 144 ASP A O 1
ATOM 1152 N N . GLU A 1 145 ? 8.431 12.119 -22.625 1.00 83.06 145 GLU A N 1
ATOM 1153 C CA . GLU A 1 145 ? 7.063 12.609 -22.356 1.00 83.06 145 GLU A CA 1
ATOM 1154 C C . GLU A 1 145 ? 5.980 11.741 -23.011 1.00 83.06 145 GLU A C 1
ATOM 1156 O O . GLU A 1 145 ? 4.957 11.442 -22.393 1.00 83.06 145 GLU A O 1
ATOM 1161 N N . SER A 1 146 ? 6.224 11.268 -24.239 1.00 80.06 146 SER A N 1
ATOM 1162 C CA . SER A 1 146 ? 5.272 10.408 -24.957 1.00 80.06 146 SER A CA 1
ATOM 1163 C C . SER A 1 146 ? 5.016 9.062 -24.263 1.00 80.06 146 SER A C 1
ATOM 1165 O O . SER A 1 146 ? 3.937 8.487 -24.424 1.00 80.06 146 SER A O 1
ATOM 1167 N N . ASN A 1 147 ? 5.976 8.561 -23.478 1.00 84.25 147 ASN A N 1
ATOM 1168 C CA . ASN A 1 147 ? 5.805 7.347 -22.685 1.00 84.25 147 ASN A CA 1
ATOM 1169 C C . ASN A 1 147 ? 5.040 7.627 -21.392 1.00 84.25 147 ASN A C 1
ATOM 1171 O O . ASN A 1 147 ? 4.235 6.789 -20.996 1.00 84.25 147 ASN A O 1
ATOM 1175 N N . LEU A 1 148 ? 5.210 8.805 -20.780 1.00 88.56 148 LEU A N 1
ATOM 1176 C CA . LEU A 1 148 ? 4.530 9.162 -19.528 1.00 88.56 148 LEU A CA 1
ATOM 1177 C C . LEU A 1 148 ? 3.007 9.037 -19.654 1.00 88.56 148 LEU A C 1
ATOM 1179 O O . LEU A 1 148 ? 2.378 8.346 -18.856 1.00 88.56 148 LEU A O 1
ATOM 1183 N N . GLY A 1 149 ? 2.423 9.615 -20.711 1.00 90.00 149 GLY A N 1
ATOM 1184 C CA . GLY A 1 149 ? 0.976 9.535 -20.946 1.00 90.00 149 GLY A CA 1
ATOM 1185 C C . GLY A 1 149 ? 0.480 8.109 -21.228 1.00 90.00 149 GLY A C 1
ATOM 1186 O O . GLY A 1 149 ? -0.622 7.734 -20.822 1.00 90.00 149 GLY A O 1
ATOM 1187 N N . LYS A 1 150 ? 1.297 7.272 -21.885 1.00 95.06 150 LYS A N 1
ATOM 1188 C CA . LYS A 1 150 ? 0.967 5.855 -22.124 1.00 95.06 150 LYS A CA 1
ATOM 1189 C C . LYS A 1 150 ? 1.002 5.046 -20.829 1.00 95.06 150 LYS A C 1
ATOM 1191 O O . LYS A 1 150 ? 0.101 4.237 -20.608 1.00 95.06 150 LYS A O 1
ATOM 1196 N N . ILE A 1 151 ? 2.007 5.282 -19.986 1.00 96.56 151 ILE A N 1
ATOM 1197 C CA . ILE A 1 151 ? 2.152 4.641 -18.675 1.00 96.56 151 ILE A CA 1
ATOM 1198 C C . ILE A 1 151 ? 0.979 5.033 -17.777 1.00 96.56 151 ILE A C 1
ATOM 1200 O O . ILE A 1 151 ? 0.322 4.152 -17.226 1.00 96.56 151 ILE A O 1
ATOM 1204 N N . GLU A 1 152 ? 0.645 6.324 -17.693 1.00 95.38 152 GLU A N 1
ATOM 1205 C CA . GLU A 1 152 ? -0.506 6.798 -16.919 1.00 95.38 152 GLU A CA 1
ATOM 1206 C C . GLU A 1 152 ? -1.803 6.114 -17.370 1.00 95.38 152 GLU A C 1
ATOM 1208 O O . GLU A 1 152 ? -2.538 5.550 -16.553 1.00 95.38 152 GLU A O 1
ATOM 1213 N N . LYS A 1 153 ? -2.068 6.096 -18.682 1.00 95.75 153 LYS A N 1
ATOM 1214 C CA . LYS A 1 153 ? -3.258 5.444 -19.241 1.00 95.75 153 LYS A CA 1
ATOM 1215 C C . LYS A 1 153 ? -3.294 3.949 -18.916 1.00 95.75 153 LYS A C 1
ATOM 1217 O O . LYS A 1 153 ? -4.358 3.423 -18.586 1.00 95.75 153 LYS A O 1
ATOM 1222 N N . ALA A 1 154 ? -2.156 3.261 -18.995 1.00 97.50 154 ALA A N 1
ATOM 1223 C CA . ALA A 1 154 ? -2.055 1.843 -18.666 1.00 97.50 154 ALA A CA 1
ATOM 1224 C C . ALA A 1 154 ? -2.304 1.577 -17.171 1.00 97.50 154 ALA A C 1
ATOM 1226 O O . ALA A 1 154 ? -3.047 0.653 -16.838 1.00 97.50 154 ALA A O 1
ATOM 1227 N N . LEU A 1 155 ? -1.759 2.404 -16.275 1.00 96.94 155 LEU A N 1
ATOM 1228 C CA . LEU A 1 155 ? -1.996 2.296 -14.833 1.00 96.94 155 LEU A CA 1
ATOM 1229 C C . LEU A 1 155 ? -3.473 2.518 -14.495 1.00 96.94 155 LEU A C 1
ATOM 1231 O O . LEU A 1 155 ? -4.088 1.662 -13.863 1.00 96.94 155 LEU A O 1
ATOM 1235 N N . ARG A 1 156 ? -4.085 3.599 -14.995 1.00 94.19 156 ARG A N 1
ATOM 1236 C CA . ARG A 1 156 ? -5.518 3.884 -14.782 1.00 94.19 156 ARG A CA 1
ATOM 1237 C C . ARG A 1 1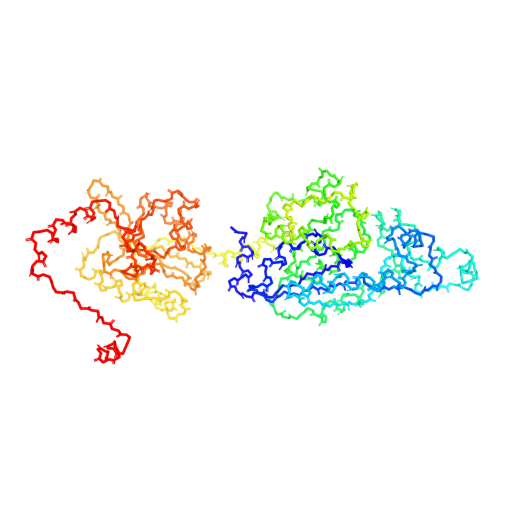56 ? -6.437 2.795 -15.341 1.00 94.19 156 ARG A C 1
ATOM 1239 O O . ARG A 1 156 ? -7.485 2.532 -14.767 1.00 94.19 156 ARG A O 1
ATOM 1246 N N . LYS A 1 157 ? -6.055 2.145 -16.446 1.00 95.88 157 LYS A N 1
ATOM 1247 C CA . LYS A 1 157 ? -6.821 1.028 -17.026 1.00 95.88 157 LYS A CA 1
ATOM 1248 C C . LYS A 1 157 ? -6.818 -0.215 -16.125 1.00 95.88 157 LYS A C 1
ATOM 1250 O O . LYS A 1 157 ? -7.822 -0.928 -16.070 1.00 95.88 157 LYS A O 1
ATOM 1255 N N . ASN A 1 158 ? -5.693 -0.498 -15.467 1.00 96.12 158 ASN A N 1
ATOM 1256 C CA . ASN A 1 158 ? -5.510 -1.700 -14.648 1.00 96.12 158 ASN A CA 1
ATOM 1257 C C . ASN A 1 158 ? -5.925 -1.503 -13.181 1.00 96.12 158 ASN A C 1
ATOM 1259 O O . ASN A 1 158 ? -6.336 -2.464 -12.531 1.00 96.12 158 ASN A O 1
ATOM 1263 N N . ILE A 1 159 ? -5.874 -0.272 -12.671 1.00 94.06 159 ILE A N 1
ATOM 1264 C CA . ILE A 1 159 ? -6.303 0.073 -11.313 1.00 94.06 159 ILE A CA 1
ATOM 1265 C C . ILE A 1 159 ? -7.789 0.425 -11.344 1.00 94.06 159 ILE A C 1
ATOM 1267 O O . ILE A 1 159 ? -8.187 1.521 -11.733 1.00 94.06 159 ILE A O 1
ATOM 1271 N N . LYS A 1 160 ? -8.621 -0.537 -10.943 1.00 84.44 160 LYS A N 1
ATOM 1272 C CA . LYS A 1 160 ? -10.085 -0.416 -10.923 1.00 84.44 160 LYS A CA 1
ATOM 1273 C C . LYS A 1 160 ? -10.614 -0.371 -9.492 1.00 84.44 160 LYS A C 1
ATOM 1275 O O . LYS A 1 160 ? -10.133 -1.125 -8.644 1.00 84.44 160 LYS A O 1
ATOM 1280 N N . GLY A 1 161 ? -11.645 0.445 -9.271 1.00 75.75 161 GLY A N 1
ATOM 1281 C CA . GLY A 1 161 ? -12.374 0.565 -8.004 1.00 75.75 161 GLY A CA 1
ATOM 1282 C C . GLY A 1 161 ? -12.478 2.014 -7.521 1.00 75.75 161 GLY A C 1
ATOM 1283 O O . GLY A 1 161 ? -11.615 2.834 -7.819 1.00 75.75 161 GLY A O 1
ATOM 1284 N N . LYS A 1 162 ? -13.551 2.337 -6.786 1.00 68.31 162 LYS A N 1
ATOM 1285 C CA . LYS A 1 162 ? -13.764 3.681 -6.211 1.00 68.31 162 LYS A CA 1
ATOM 1286 C C . LYS A 1 162 ? -13.000 3.901 -4.899 1.00 68.31 162 LYS A C 1
ATOM 1288 O O . LYS A 1 162 ? -12.676 5.039 -4.583 1.00 68.31 162 LYS A O 1
ATOM 1293 N N . ASN A 1 163 ? -12.704 2.829 -4.164 1.00 80.00 163 ASN A N 1
ATOM 1294 C CA . ASN A 1 163 ? -11.980 2.866 -2.897 1.00 80.00 163 ASN A CA 1
ATOM 1295 C C . ASN A 1 163 ? -10.837 1.847 -2.944 1.00 80.00 163 ASN A C 1
ATOM 1297 O O . ASN A 1 163 ? -11.046 0.665 -2.687 1.00 80.00 163 ASN A O 1
ATOM 1301 N N . VAL A 1 164 ? -9.658 2.288 -3.381 1.00 89.00 164 VAL A N 1
ATOM 1302 C CA . VAL A 1 164 ? -8.455 1.451 -3.501 1.00 89.00 164 VAL A CA 1
ATOM 1303 C C . VAL A 1 164 ? -7.272 2.190 -2.897 1.00 89.00 164 VAL A C 1
ATOM 1305 O O . VAL A 1 164 ? -7.249 3.422 -2.912 1.00 89.00 164 VAL A O 1
ATOM 1308 N N . PHE A 1 165 ? -6.293 1.444 -2.395 1.00 92.12 165 PHE A N 1
ATOM 1309 C CA . PHE A 1 165 ? -5.027 1.997 -1.916 1.00 92.12 165 PHE A CA 1
ATOM 1310 C C . PHE A 1 165 ? -3.921 1.697 -2.916 1.00 92.12 165 PHE A C 1
ATOM 1312 O O . PHE A 1 165 ? -3.775 0.560 -3.365 1.00 92.12 165 PHE A O 1
ATOM 1319 N N . VAL A 1 166 ? -3.152 2.723 -3.267 1.00 95.00 166 VAL A N 1
ATOM 1320 C CA . VAL A 1 166 ? -2.020 2.611 -4.184 1.00 95.00 166 VAL A CA 1
ATOM 1321 C C . VAL A 1 166 ? -0.738 2.837 -3.399 1.00 95.00 166 VAL A C 1
ATOM 1323 O O . VAL A 1 166 ? -0.599 3.830 -2.691 1.00 95.00 166 VAL A O 1
ATOM 1326 N N . PHE A 1 167 ? 0.207 1.922 -3.547 1.00 96.44 167 PHE A N 1
ATOM 1327 C CA . PHE A 1 167 ? 1.548 2.014 -2.993 1.00 96.44 167 PHE A CA 1
ATOM 1328 C C . PHE A 1 167 ? 2.533 2.116 -4.156 1.00 96.44 167 PHE A C 1
ATOM 1330 O O . PHE A 1 167 ? 2.440 1.331 -5.099 1.00 96.44 167 PHE A O 1
ATOM 1337 N N . CYS A 1 168 ? 3.463 3.066 -4.133 1.00 96.06 168 CYS A N 1
ATOM 1338 C CA . CYS A 1 168 ? 4.537 3.139 -5.123 1.00 96.06 168 CYS A CA 1
ATOM 1339 C C . CYS A 1 168 ? 5.841 3.665 -4.517 1.00 96.06 168 CYS A C 1
ATOM 1341 O O . CYS A 1 168 ? 5.923 3.955 -3.330 1.00 96.06 168 CYS A O 1
ATOM 1343 N N . SER A 1 169 ? 6.881 3.766 -5.334 1.00 93.69 169 SER A N 1
ATOM 1344 C CA . SER A 1 169 ? 8.203 4.246 -4.931 1.00 93.69 169 SER A CA 1
ATOM 1345 C C . SER A 1 169 ? 8.232 5.736 -4.537 1.00 93.69 169 SER A C 1
ATOM 1347 O O . SER A 1 169 ? 7.708 6.589 -5.253 1.00 93.69 169 SER A O 1
ATOM 1349 N N . ALA A 1 170 ? 8.935 6.084 -3.448 1.00 88.88 170 ALA A N 1
ATOM 1350 C CA . ALA A 1 170 ? 9.288 7.470 -3.100 1.00 88.88 170 ALA A CA 1
ATOM 1351 C C . ALA A 1 170 ? 10.438 8.035 -3.956 1.00 88.88 170 ALA A C 1
ATOM 1353 O O . ALA A 1 170 ? 10.759 9.229 -3.880 1.00 88.88 170 ALA A O 1
ATOM 1354 N N . SER A 1 171 ? 11.031 7.204 -4.812 1.00 88.25 171 SER A N 1
ATOM 1355 C CA . SER A 1 171 ? 12.179 7.486 -5.664 1.00 88.25 171 SER A CA 1
ATOM 1356 C C . SER A 1 171 ? 13.442 7.881 -4.883 1.00 88.25 171 SER A C 1
ATOM 1358 O O . SER A 1 171 ? 14.256 8.693 -5.349 1.00 88.25 171 SER A O 1
ATOM 1360 N N . ILE A 1 172 ? 13.638 7.295 -3.702 1.00 84.19 172 ILE A N 1
ATOM 1361 C CA . ILE A 1 172 ? 14.895 7.396 -2.956 1.00 84.19 172 ILE A CA 1
ATOM 1362 C C . ILE A 1 172 ? 16.000 6.695 -3.758 1.00 84.19 172 ILE A C 1
ATOM 1364 O O . ILE A 1 172 ? 15.810 5.613 -4.298 1.00 84.19 172 ILE A O 1
ATOM 1368 N N . GLY A 1 173 ? 17.161 7.341 -3.887 1.00 77.69 173 GLY A N 1
ATOM 1369 C CA . GLY A 1 173 ? 18.235 6.894 -4.785 1.00 77.69 173 GLY A CA 1
ATOM 1370 C C . GLY A 1 173 ? 18.234 7.578 -6.153 1.00 77.69 173 GLY A C 1
ATOM 1371 O O . GLY A 1 173 ? 19.260 7.564 -6.818 1.00 77.69 173 GLY A O 1
ATOM 1372 N N . GLY A 1 174 ? 17.141 8.249 -6.540 1.00 81.69 174 GLY A N 1
ATOM 1373 C CA . GLY A 1 174 ? 17.128 9.180 -7.673 1.00 81.69 174 GLY A CA 1
ATOM 1374 C C . GLY A 1 174 ? 16.979 8.561 -9.067 1.00 81.69 174 GLY A C 1
ATOM 1375 O O . GLY A 1 174 ? 17.043 9.313 -10.045 1.00 81.69 174 GLY A O 1
ATOM 1376 N N . HIS A 1 175 ? 16.732 7.250 -9.159 1.00 87.75 175 HIS A N 1
ATOM 1377 C CA . HIS A 1 175 ? 16.551 6.537 -10.423 1.00 87.75 175 HIS A CA 1
ATOM 1378 C C . HIS A 1 175 ? 15.412 7.138 -11.258 1.00 87.75 175 HIS A C 1
ATOM 1380 O O . HIS A 1 175 ? 14.311 7.364 -10.752 1.00 87.75 175 HIS A O 1
ATOM 1386 N N . VAL A 1 176 ? 15.658 7.382 -12.547 1.00 90.31 176 VAL A N 1
ATOM 1387 C CA . VAL A 1 176 ? 14.695 8.081 -13.410 1.00 90.31 176 VAL A CA 1
ATOM 1388 C C . VAL A 1 176 ? 13.356 7.348 -13.540 1.00 90.31 176 VAL A C 1
ATOM 1390 O O . VAL A 1 176 ? 12.314 7.991 -13.456 1.00 90.31 176 VAL A O 1
ATOM 1393 N N . ASP A 1 177 ? 13.362 6.018 -13.628 1.00 95.06 177 ASP A N 1
ATOM 1394 C CA . ASP A 1 177 ? 12.126 5.219 -13.686 1.00 95.06 177 ASP A CA 1
ATOM 1395 C C . ASP A 1 177 ? 11.294 5.304 -12.409 1.00 95.06 177 ASP A C 1
ATOM 1397 O O . ASP A 1 177 ? 10.071 5.423 -12.474 1.00 95.06 177 ASP A O 1
ATOM 1401 N N . HIS A 1 178 ? 11.943 5.369 -11.245 1.00 93.75 178 HIS A N 1
ATOM 1402 C CA . HIS A 1 178 ? 11.244 5.564 -9.979 1.00 93.75 178 HIS A CA 1
ATOM 1403 C C . HIS A 1 178 ? 10.631 6.966 -9.927 1.00 93.75 178 HIS A C 1
ATOM 1405 O O . HIS A 1 178 ? 9.485 7.116 -9.510 1.00 93.75 178 HIS A O 1
ATOM 1411 N N . LYS A 1 179 ? 11.343 7.997 -10.416 1.00 89.00 179 LYS A N 1
ATOM 1412 C CA . LYS A 1 179 ? 10.794 9.360 -10.542 1.00 89.00 179 LYS A CA 1
ATOM 1413 C C . LYS A 1 179 ? 9.576 9.391 -11.459 1.00 89.00 179 LYS A C 1
ATOM 1415 O O . LYS A 1 179 ? 8.606 10.064 -11.130 1.00 89.00 179 LYS A O 1
ATOM 1420 N N . ILE A 1 180 ? 9.620 8.680 -12.586 1.00 93.38 180 ILE A N 1
ATOM 1421 C CA . ILE A 1 180 ? 8.500 8.592 -13.530 1.00 93.38 180 ILE A CA 1
ATOM 1422 C C . ILE A 1 180 ? 7.285 7.955 -12.853 1.00 93.38 180 ILE A C 1
ATOM 1424 O O . ILE A 1 180 ? 6.225 8.579 -12.823 1.00 93.38 180 ILE A O 1
ATOM 1428 N N . VAL A 1 181 ? 7.441 6.761 -12.268 1.00 95.62 181 VAL A N 1
ATOM 1429 C CA . VAL A 1 181 ? 6.340 6.068 -11.580 1.00 95.62 181 VAL A CA 1
ATOM 1430 C C . VAL A 1 181 ? 5.786 6.917 -10.445 1.00 95.62 181 VAL A C 1
ATOM 1432 O O . VAL A 1 181 ? 4.574 7.092 -10.357 1.00 95.62 181 VAL A O 1
ATOM 1435 N N . ARG A 1 182 ? 6.655 7.497 -9.612 1.00 92.19 182 ARG A N 1
ATOM 1436 C CA . ARG A 1 182 ? 6.237 8.365 -8.512 1.00 92.19 182 ARG A CA 1
ATOM 1437 C C . ARG A 1 182 ? 5.432 9.557 -9.013 1.00 92.19 182 ARG A C 1
ATOM 1439 O O . ARG A 1 182 ? 4.320 9.756 -8.544 1.00 92.19 182 ARG A O 1
ATOM 1446 N N . ASN A 1 183 ? 5.963 10.315 -9.974 1.00 89.31 183 ASN A N 1
ATOM 1447 C CA . ASN A 1 183 ? 5.309 11.521 -10.479 1.00 89.31 183 ASN A CA 1
ATOM 1448 C C . ASN A 1 183 ? 3.944 11.201 -11.112 1.00 89.31 183 ASN A C 1
ATOM 1450 O O . ASN A 1 183 ? 2.986 11.935 -10.886 1.00 89.31 183 ASN A O 1
ATOM 1454 N N . ILE A 1 184 ? 3.843 10.102 -11.874 1.00 92.44 184 ILE A N 1
ATOM 1455 C CA . ILE A 1 184 ? 2.573 9.650 -12.461 1.00 92.44 184 ILE A CA 1
ATOM 1456 C C . ILE A 1 184 ? 1.596 9.231 -11.363 1.00 92.44 184 ILE A C 1
ATOM 1458 O O . ILE A 1 184 ? 0.427 9.603 -11.408 1.00 92.44 184 ILE A O 1
ATOM 1462 N N . CYS A 1 185 ? 2.042 8.467 -10.366 1.00 92.00 185 CYS A N 1
ATOM 1463 C CA . CYS A 1 185 ? 1.171 8.049 -9.275 1.00 92.00 185 CYS A CA 1
ATOM 1464 C C . CYS A 1 185 ? 0.680 9.244 -8.445 1.00 92.00 185 CYS A C 1
ATOM 1466 O O . CYS A 1 185 ? -0.515 9.311 -8.161 1.00 92.00 185 CYS A O 1
ATOM 1468 N N . GLU A 1 186 ? 1.561 10.194 -8.111 1.00 85.38 186 GLU A N 1
ATOM 1469 C CA . GLU A 1 186 ? 1.234 11.419 -7.361 1.00 85.38 186 GLU A CA 1
ATOM 1470 C C . GLU A 1 186 ? 0.199 12.282 -8.095 1.00 85.38 186 GLU A C 1
ATOM 1472 O O . GLU A 1 186 ? -0.698 12.832 -7.459 1.00 85.38 186 GLU A O 1
ATOM 1477 N N . SER A 1 187 ? 0.274 12.378 -9.428 1.00 84.25 187 SER A N 1
ATOM 1478 C CA . SER A 1 187 ? -0.734 13.097 -10.218 1.00 84.25 187 SER A CA 1
ATOM 1479 C C . SER A 1 187 ? -2.019 12.291 -10.447 1.00 84.25 187 SER A C 1
ATOM 1481 O O . SER A 1 187 ? -3.071 12.872 -10.723 1.00 84.25 187 SER A O 1
ATOM 1483 N N . SER A 1 188 ? -1.959 10.958 -10.347 1.00 86.31 188 SER A N 1
ATOM 1484 C CA . SER A 1 188 ? -3.052 10.081 -10.779 1.00 86.31 188 SER A CA 1
ATOM 1485 C C . SER A 1 188 ? -3.961 9.572 -9.677 1.00 86.31 188 SER A C 1
ATOM 1487 O O . SER A 1 188 ? -5.145 9.328 -9.947 1.00 86.31 188 SER A O 1
ATOM 1489 N N . PHE A 1 189 ? -3.434 9.395 -8.466 1.00 84.75 189 PHE A N 1
ATOM 1490 C CA . PHE A 1 189 ? -4.121 8.699 -7.384 1.00 84.75 189 PHE A CA 1
ATOM 1491 C C . PHE A 1 189 ? -4.162 9.541 -6.116 1.00 84.75 189 PHE A C 1
ATOM 1493 O O . PHE A 1 189 ? -3.153 10.063 -5.658 1.00 84.75 189 PHE A O 1
ATOM 1500 N N . LYS A 1 190 ? -5.355 9.631 -5.522 1.00 78.12 190 LYS A N 1
ATOM 1501 C CA . LYS A 1 190 ? -5.566 10.330 -4.248 1.00 78.12 190 LYS A CA 1
ATOM 1502 C C . LYS A 1 190 ? -5.072 9.499 -3.063 1.00 78.12 190 LYS A C 1
ATOM 1504 O O . LYS A 1 190 ? -4.398 10.025 -2.186 1.00 78.12 190 LYS A O 1
ATOM 1509 N N . ASN A 1 191 ? -5.375 8.198 -3.068 1.00 83.25 191 ASN A N 1
ATOM 1510 C CA . ASN A 1 191 ? -5.040 7.296 -1.970 1.00 83.25 191 ASN A CA 1
ATOM 1511 C C . ASN A 1 191 ? -3.653 6.666 -2.159 1.00 83.25 191 ASN A C 1
ATOM 1513 O O . ASN A 1 191 ? -3.539 5.457 -2.365 1.00 83.25 191 ASN A O 1
ATOM 1517 N N . LEU A 1 192 ? -2.615 7.504 -2.156 1.00 86.88 192 LEU A N 1
ATOM 1518 C CA . LEU A 1 192 ? -1.252 7.109 -2.504 1.00 86.88 192 LEU A CA 1
ATOM 1519 C C . LEU A 1 192 ? -0.318 7.070 -1.291 1.00 86.88 192 LEU A C 1
ATOM 1521 O O . LEU A 1 192 ? -0.256 8.027 -0.522 1.00 86.88 192 LEU A O 1
ATOM 1525 N N . TYR A 1 193 ? 0.469 6.001 -1.202 1.00 90.75 193 TYR A N 1
ATOM 1526 C CA . TYR A 1 193 ? 1.552 5.825 -0.240 1.00 90.75 193 TYR A CA 1
ATOM 1527 C C . TYR A 1 193 ? 2.860 5.566 -0.972 1.00 90.75 193 TYR A C 1
ATOM 1529 O O . TYR A 1 193 ? 2.925 4.759 -1.898 1.00 90.75 193 TYR A O 1
ATOM 1537 N N . LEU A 1 194 ? 3.911 6.246 -0.542 1.00 91.44 194 LEU A N 1
ATOM 1538 C CA . LEU A 1 194 ? 5.229 6.181 -1.145 1.00 91.44 194 LEU A CA 1
ATOM 1539 C C . LEU A 1 194 ? 6.154 5.365 -0.243 1.00 91.44 194 LEU A C 1
ATOM 1541 O O . LEU A 1 194 ? 6.516 5.831 0.833 1.00 91.44 194 LEU A O 1
ATOM 1545 N N . TRP A 1 195 ? 6.553 4.159 -0.637 1.00 93.06 195 TRP A N 1
ATOM 1546 C CA . TRP A 1 195 ? 7.523 3.392 0.141 1.00 93.06 195 TRP A CA 1
ATOM 1547 C C . TRP A 1 195 ? 8.927 3.987 0.030 1.00 93.06 195 TRP A C 1
ATOM 1549 O O . TRP A 1 195 ? 9.337 4.518 -1.003 1.00 93.06 195 TRP A O 1
ATOM 1559 N N . SER A 1 196 ? 9.695 3.842 1.101 1.00 89.81 196 SER A N 1
ATOM 1560 C CA . SER A 1 196 ? 11.119 4.147 1.141 1.00 89.81 196 SER A CA 1
ATOM 1561 C C . SER A 1 196 ? 11.905 3.082 0.373 1.00 89.81 196 SER A C 1
ATOM 1563 O O . SER A 1 196 ? 11.961 1.928 0.796 1.00 89.81 196 SER A O 1
ATOM 1565 N N . ASP A 1 197 ? 12.496 3.459 -0.764 1.00 90.00 197 ASP A N 1
ATOM 1566 C CA . ASP A 1 197 ? 13.156 2.523 -1.680 1.00 90.00 197 ASP A CA 1
ATOM 1567 C C . ASP A 1 197 ? 14.346 1.807 -1.033 1.00 90.00 197 ASP A C 1
ATOM 1569 O O . ASP A 1 197 ? 15.378 2.412 -0.720 1.00 90.00 197 ASP A O 1
ATOM 1573 N N . TYR A 1 198 ? 14.220 0.493 -0.869 1.00 89.94 198 TYR A N 1
ATOM 1574 C CA . TYR A 1 198 ? 15.262 -0.376 -0.334 1.00 89.94 198 TYR A CA 1
ATOM 1575 C C . TYR A 1 198 ? 16.057 -1.035 -1.472 1.00 89.94 198 TYR A C 1
ATOM 1577 O O . TYR A 1 198 ? 15.451 -1.480 -2.442 1.00 89.94 198 TYR A O 1
ATOM 1585 N N . PRO A 1 199 ? 17.398 -1.157 -1.377 1.00 87.81 199 PRO A N 1
ATOM 1586 C CA . PRO A 1 199 ? 18.268 -0.801 -0.247 1.00 87.81 199 PRO A CA 1
ATOM 1587 C C . PRO A 1 199 ? 18.847 0.625 -0.313 1.00 87.81 199 PRO A C 1
ATOM 1589 O O . PRO A 1 199 ? 19.795 0.945 0.414 1.00 87.81 199 PRO A O 1
ATOM 1592 N N . TYR A 1 200 ? 18.345 1.477 -1.210 1.00 81.50 200 TYR A N 1
ATOM 1593 C CA . TYR A 1 200 ? 18.873 2.828 -1.427 1.00 81.50 200 TYR A CA 1
ATOM 1594 C C . TYR A 1 200 ? 18.758 3.708 -0.178 1.00 81.50 200 TYR A C 1
ATOM 1596 O O . TYR A 1 200 ? 19.700 4.430 0.153 1.00 81.50 200 TYR A O 1
ATOM 1604 N N . ASN A 1 201 ? 17.650 3.594 0.550 1.00 75.31 201 ASN A N 1
ATOM 1605 C CA . ASN A 1 201 ? 17.395 4.296 1.803 1.00 75.31 201 ASN A CA 1
ATOM 1606 C C . ASN A 1 201 ? 18.467 4.043 2.877 1.00 75.31 201 ASN A C 1
ATOM 1608 O O . ASN A 1 201 ? 18.926 4.989 3.514 1.00 75.31 201 ASN A O 1
ATOM 1612 N N . ILE A 1 202 ? 18.937 2.802 3.027 1.00 75.50 202 ILE A N 1
ATOM 1613 C CA . ILE A 1 202 ? 20.008 2.458 3.974 1.00 75.50 202 ILE A CA 1
ATOM 1614 C C . ILE A 1 202 ? 21.357 2.996 3.492 1.00 75.50 202 ILE A C 1
ATOM 1616 O O . ILE A 1 202 ? 22.140 3.517 4.284 1.00 75.50 202 ILE A O 1
ATOM 1620 N N . ARG A 1 203 ? 21.647 2.889 2.189 1.00 70.75 203 ARG A N 1
ATOM 1621 C CA . ARG A 1 203 ? 22.930 3.337 1.617 1.00 70.75 203 ARG A CA 1
ATOM 1622 C C . ARG A 1 203 ? 23.156 4.838 1.765 1.00 70.75 203 ARG A C 1
ATOM 1624 O O . ARG A 1 203 ? 24.296 5.257 1.928 1.00 70.75 203 ARG A O 1
ATOM 1631 N N . LEU A 1 204 ? 22.089 5.626 1.687 1.00 61.94 204 LEU A N 1
ATOM 1632 C CA . LEU A 1 204 ? 22.151 7.084 1.762 1.00 61.94 204 LEU A CA 1
ATOM 1633 C C . LEU A 1 204 ? 22.198 7.619 3.203 1.00 61.94 204 LEU A C 1
ATOM 1635 O O . LEU A 1 204 ? 22.238 8.834 3.383 1.00 61.94 204 LEU A O 1
ATOM 1639 N N . GLY A 1 205 ? 22.178 6.743 4.220 1.00 52.75 205 GLY A N 1
ATOM 1640 C CA . GLY A 1 205 ? 22.323 7.104 5.639 1.00 52.75 205 GLY A CA 1
ATOM 1641 C C . GLY A 1 205 ? 21.203 7.980 6.209 1.00 52.75 205 GLY A C 1
ATOM 1642 O O . GLY A 1 205 ? 21.240 8.329 7.381 1.00 52.75 205 GLY A O 1
ATOM 1643 N N . ASN A 1 206 ? 20.200 8.324 5.400 1.00 50.81 206 ASN A N 1
ATOM 1644 C CA . ASN A 1 206 ? 19.173 9.302 5.719 1.00 50.81 206 ASN A CA 1
ATOM 1645 C C . ASN A 1 206 ? 17.793 8.740 5.376 1.00 50.81 206 ASN A C 1
ATOM 1647 O O . ASN A 1 206 ? 17.275 8.941 4.277 1.00 50.81 206 ASN A O 1
ATOM 1651 N N . TYR A 1 207 ? 17.162 8.097 6.361 1.00 49.72 207 TYR A N 1
ATOM 1652 C CA . TYR A 1 207 ? 15.755 7.680 6.300 1.00 49.72 207 TYR A CA 1
ATOM 1653 C C . TYR A 1 207 ? 14.785 8.862 6.071 1.00 49.72 207 TYR A C 1
ATOM 1655 O O . TYR A 1 207 ? 13.647 8.649 5.659 1.00 49.72 207 TYR A O 1
ATOM 1663 N N . LYS A 1 208 ? 15.235 10.105 6.318 1.00 45.31 208 LYS A N 1
ATOM 1664 C CA . LYS A 1 208 ? 14.429 11.339 6.321 1.00 45.31 208 LYS A CA 1
ATOM 1665 C C . LYS A 1 208 ? 14.600 12.242 5.077 1.00 45.31 208 LYS A C 1
ATOM 1667 O O . LYS A 1 208 ? 14.107 13.361 5.074 1.00 45.31 208 LYS A O 1
ATOM 1672 N N . ASN A 1 209 ? 15.268 11.789 4.008 1.00 44.91 209 ASN A N 1
ATOM 1673 C CA . ASN A 1 209 ? 15.611 12.640 2.846 1.00 44.91 209 ASN A CA 1
ATOM 1674 C C . ASN A 1 209 ? 14.612 12.621 1.670 1.00 44.91 209 ASN A C 1
ATOM 1676 O O . ASN A 1 209 ? 14.974 12.950 0.538 1.00 44.91 209 ASN A O 1
ATOM 1680 N N . TYR A 1 210 ? 13.343 12.290 1.907 1.00 48.72 210 TYR A N 1
ATOM 1681 C CA . TYR A 1 210 ? 12.293 12.769 1.008 1.00 48.72 210 TYR A CA 1
ATOM 1682 C C . TYR A 1 210 ? 11.924 14.189 1.471 1.00 48.72 210 TYR A C 1
ATOM 1684 O O . TYR A 1 210 ? 11.565 14.387 2.627 1.00 48.72 210 TYR A O 1
ATOM 1692 N N . LYS A 1 211 ? 12.140 15.185 0.594 1.00 46.41 211 LYS A N 1
ATOM 1693 C CA . LYS A 1 211 ? 12.070 16.634 0.882 1.00 46.41 211 LYS A CA 1
ATOM 1694 C C . LYS A 1 211 ? 10.928 16.991 1.853 1.00 46.41 211 LYS A C 1
ATOM 1696 O O . LYS A 1 211 ? 9.768 16.773 1.517 1.00 46.41 211 LYS A O 1
ATOM 1701 N N . SER A 1 212 ? 11.305 17.571 3.000 1.00 46.16 212 SER A N 1
ATOM 1702 C CA . SER A 1 212 ? 10.439 18.232 3.993 1.00 46.16 212 SER A CA 1
ATOM 1703 C C . SER A 1 212 ? 9.214 17.424 4.434 1.00 46.16 212 SER A C 1
ATOM 1705 O O . SER A 1 212 ? 8.083 17.886 4.293 1.00 46.16 212 SER A O 1
ATOM 1707 N N . ILE A 1 213 ? 9.429 16.218 4.956 1.00 49.59 213 ILE A N 1
ATOM 1708 C CA . ILE A 1 213 ? 8.374 15.489 5.664 1.00 49.59 213 ILE A CA 1
ATOM 1709 C C . ILE A 1 213 ? 8.357 15.975 7.113 1.00 49.59 213 ILE A C 1
ATOM 1711 O O . ILE A 1 213 ? 9.362 15.873 7.818 1.00 49.59 213 ILE A O 1
ATOM 1715 N N . SER A 1 214 ? 7.217 16.522 7.533 1.00 49.78 214 SER A N 1
ATOM 1716 C CA . SER A 1 214 ? 6.892 16.687 8.949 1.00 49.78 214 SER A CA 1
ATOM 1717 C C . SER A 1 214 ? 6.985 15.324 9.640 1.00 49.78 214 SER A C 1
ATOM 1719 O O . SER A 1 214 ? 6.688 14.304 9.022 1.00 49.78 214 SER A O 1
ATOM 1721 N N . GLU A 1 215 ? 7.346 15.257 10.923 1.00 50.00 215 GLU A N 1
ATOM 1722 C CA . GLU A 1 215 ? 7.408 13.977 11.653 1.00 50.00 215 GLU A CA 1
ATOM 1723 C C . GLU A 1 215 ? 6.076 13.193 11.652 1.00 50.00 215 GLU A C 1
ATOM 1725 O O . GLU A 1 215 ? 6.068 12.014 11.989 1.00 50.00 215 GLU A O 1
ATOM 1730 N N . ASN A 1 216 ? 4.984 13.817 11.197 1.00 51.12 216 ASN A N 1
ATOM 1731 C CA . ASN A 1 216 ? 3.638 13.259 11.135 1.00 51.12 216 ASN A CA 1
ATOM 1732 C C . ASN A 1 216 ? 3.230 12.618 9.786 1.00 51.12 216 ASN A C 1
ATOM 1734 O O . ASN A 1 216 ? 2.153 12.028 9.736 1.00 51.12 216 ASN A O 1
ATOM 1738 N N . ASP A 1 217 ? 4.029 12.695 8.709 1.00 69.12 217 ASP A N 1
ATOM 1739 C CA . ASP A 1 217 ? 3.594 12.239 7.364 1.00 69.12 217 ASP A CA 1
ATOM 1740 C C . ASP A 1 217 ? 4.189 10.888 6.906 1.00 69.12 217 ASP A C 1
ATOM 1742 O O . ASP A 1 217 ? 4.428 10.651 5.713 1.00 69.12 217 ASP A O 1
ATOM 1746 N N . TYR A 1 218 ? 4.469 9.986 7.851 1.00 78.44 218 TYR A N 1
ATOM 1747 C CA . TYR A 1 218 ? 4.912 8.625 7.545 1.00 78.44 218 TYR A CA 1
ATOM 1748 C C . TYR A 1 218 ? 4.451 7.603 8.587 1.00 78.44 218 TYR A C 1
ATOM 1750 O O . TYR A 1 218 ? 4.122 7.952 9.718 1.00 78.44 218 TYR A O 1
ATOM 1758 N N . PHE A 1 219 ? 4.455 6.323 8.209 1.00 80.19 219 PHE A N 1
ATOM 1759 C CA . PHE A 1 219 ? 4.332 5.210 9.152 1.00 80.19 219 PHE A CA 1
ATOM 1760 C C . PHE A 1 219 ? 5.388 4.136 8.888 1.00 80.19 219 PHE A C 1
ATOM 1762 O O . PHE A 1 219 ? 5.975 4.059 7.802 1.00 80.19 219 PHE A O 1
ATOM 1769 N N . GLU A 1 220 ? 5.633 3.307 9.900 1.00 85.06 220 GLU A N 1
ATOM 1770 C CA . GLU A 1 220 ? 6.631 2.244 9.863 1.00 85.06 220 GLU A CA 1
ATOM 1771 C C . GLU A 1 220 ? 5.967 0.879 9.974 1.00 85.06 220 GLU A C 1
ATOM 1773 O O . GLU A 1 220 ? 5.324 0.570 10.972 1.00 85.06 220 GLU A O 1
ATOM 1778 N N . PHE A 1 221 ? 6.200 0.014 8.994 1.00 85.94 221 PHE A N 1
ATOM 1779 C CA . PHE A 1 221 ? 5.648 -1.329 8.992 1.00 85.94 221 PHE A CA 1
ATOM 1780 C C . PHE A 1 221 ? 6.716 -2.370 9.339 1.00 85.94 221 PHE A C 1
ATOM 1782 O O . PHE A 1 221 ? 7.784 -2.436 8.724 1.00 85.94 221 PHE A O 1
ATOM 1789 N N . LYS A 1 222 ? 6.424 -3.207 10.341 1.00 86.06 222 LYS A N 1
ATOM 1790 C CA . LYS A 1 222 ? 7.382 -4.176 10.910 1.00 86.06 222 LYS A CA 1
ATOM 1791 C C . LYS A 1 222 ? 7.001 -5.647 10.749 1.00 86.06 222 LYS A C 1
ATOM 1793 O O . LYS A 1 222 ? 7.776 -6.515 11.142 1.00 86.06 222 LYS A O 1
ATOM 1798 N N . TYR A 1 223 ? 5.826 -5.951 10.207 1.00 86.19 223 TYR A N 1
ATOM 1799 C CA . TYR A 1 223 ? 5.378 -7.336 10.034 1.00 86.19 223 TYR A CA 1
ATOM 1800 C C . TYR A 1 223 ? 5.838 -7.897 8.679 1.00 86.19 223 TYR A C 1
ATOM 1802 O O . TYR A 1 223 ? 6.265 -7.149 7.803 1.00 86.19 223 TYR A O 1
ATOM 1810 N N . GLY A 1 224 ? 5.828 -9.225 8.520 1.00 84.12 224 GLY A N 1
ATOM 1811 C CA . GLY A 1 224 ? 6.183 -9.891 7.255 1.00 84.12 224 GLY A CA 1
ATOM 1812 C C . GLY A 1 224 ? 7.665 -9.819 6.853 1.00 84.12 224 GLY A C 1
ATOM 1813 O O . GLY A 1 224 ? 8.030 -10.296 5.781 1.00 84.12 224 GLY A O 1
ATOM 1814 N N . GLN A 1 225 ? 8.540 -9.270 7.701 1.00 87.38 225 GLN A N 1
ATOM 1815 C CA . GLN A 1 225 ? 9.963 -9.081 7.386 1.00 87.38 225 GLN A CA 1
ATOM 1816 C C . GLN A 1 225 ? 10.738 -10.391 7.144 1.00 87.38 225 GLN A C 1
ATOM 1818 O O . GLN A 1 225 ? 11.544 -10.412 6.211 1.00 87.38 225 GLN A O 1
ATOM 1823 N N . PRO A 1 226 ? 10.488 -11.501 7.877 1.00 90.56 226 PRO A N 1
ATOM 1824 C CA . PRO A 1 226 ? 11.102 -12.790 7.550 1.00 90.56 226 PRO A CA 1
ATOM 1825 C C . PRO A 1 226 ? 10.745 -13.264 6.137 1.00 90.56 226 PRO A C 1
ATOM 1827 O O . PRO A 1 226 ? 11.632 -13.618 5.364 1.00 90.56 226 PRO A O 1
ATOM 1830 N N . LYS A 1 227 ? 9.465 -13.166 5.749 1.00 92.75 227 LYS A N 1
ATOM 1831 C CA . LYS A 1 227 ? 9.022 -13.551 4.404 1.00 92.75 227 LYS A CA 1
ATOM 1832 C C . LYS A 1 227 ? 9.615 -12.633 3.336 1.00 92.75 227 LYS A C 1
ATOM 1834 O O . LYS A 1 227 ? 10.113 -13.122 2.327 1.00 92.75 227 LYS A O 1
ATOM 1839 N N . ARG A 1 228 ? 9.651 -11.316 3.573 1.00 94.25 228 ARG A N 1
ATOM 1840 C CA . ARG A 1 228 ? 10.336 -10.353 2.691 1.00 94.25 228 ARG A CA 1
ATOM 1841 C C . ARG A 1 228 ? 11.797 -10.734 2.470 1.00 94.25 228 ARG A C 1
ATOM 1843 O O . ARG A 1 228 ? 12.248 -10.757 1.331 1.00 94.25 228 ARG A O 1
ATOM 1850 N N . PHE A 1 229 ? 12.525 -11.067 3.534 1.00 93.81 229 PHE A N 1
ATOM 1851 C CA . PHE A 1 229 ? 13.919 -11.502 3.436 1.00 93.81 229 PHE A CA 1
ATOM 1852 C C . PHE A 1 229 ? 14.083 -12.746 2.557 1.00 93.81 229 PHE A C 1
ATOM 1854 O O . PHE A 1 229 ? 14.974 -12.777 1.709 1.00 93.81 229 PHE A O 1
ATOM 1861 N N . GLU A 1 230 ? 13.221 -13.749 2.723 1.00 95.12 230 GLU A N 1
ATOM 1862 C CA . GLU A 1 230 ? 13.217 -14.943 1.872 1.00 95.12 230 GLU A CA 1
ATOM 1863 C C . GLU A 1 230 ? 12.937 -14.606 0.407 1.00 95.12 230 GLU A C 1
ATOM 1865 O O . GLU A 1 230 ? 13.621 -15.120 -0.477 1.00 95.12 230 GLU A O 1
ATOM 1870 N N . MET A 1 231 ? 11.959 -13.735 0.138 1.00 96.12 231 MET A N 1
ATOM 1871 C CA . MET A 1 231 ? 11.580 -13.387 -1.232 1.00 96.12 231 MET A CA 1
ATOM 1872 C C . MET A 1 231 ? 12.673 -12.577 -1.933 1.00 96.12 231 MET A C 1
ATOM 1874 O O . MET A 1 231 ? 12.990 -12.861 -3.084 1.00 96.12 231 MET A O 1
ATOM 1878 N N . ILE A 1 232 ? 13.327 -11.640 -1.235 1.00 95.62 232 ILE A N 1
ATOM 1879 C CA . ILE A 1 232 ? 14.444 -10.852 -1.788 1.00 95.62 232 ILE A CA 1
ATOM 1880 C C . ILE A 1 232 ? 15.567 -11.764 -2.303 1.00 95.62 232 ILE A C 1
ATOM 1882 O O . ILE A 1 232 ? 16.131 -11.507 -3.365 1.00 95.62 232 ILE A O 1
ATOM 1886 N N . LYS A 1 233 ? 15.879 -12.856 -1.592 1.00 94.81 233 LYS A N 1
ATOM 1887 C CA . LYS A 1 233 ? 16.948 -13.792 -1.991 1.00 94.81 233 LYS A CA 1
ATOM 1888 C C . LYS A 1 233 ? 16.705 -14.473 -3.339 1.00 94.81 233 LYS A C 1
ATOM 1890 O O . LYS A 1 233 ? 17.662 -14.959 -3.936 1.00 94.81 233 LYS A O 1
ATOM 1895 N N . LYS A 1 234 ? 15.456 -14.529 -3.806 1.00 96.19 234 LYS A N 1
ATOM 1896 C CA . LYS A 1 234 ? 15.089 -15.198 -5.060 1.00 96.19 234 LYS A CA 1
ATOM 1897 C C . LYS A 1 234 ? 15.382 -14.357 -6.304 1.00 96.19 234 LYS A C 1
ATOM 1899 O O . LYS A 1 234 ? 15.447 -14.917 -7.392 1.00 96.19 234 LYS A O 1
ATOM 1904 N N . TYR A 1 235 ? 15.639 -13.058 -6.150 1.00 96.06 235 TYR A N 1
ATOM 1905 C CA . TYR A 1 235 ? 16.055 -12.169 -7.240 1.00 96.06 235 TYR A CA 1
ATOM 1906 C C . TYR A 1 235 ? 17.569 -12.271 -7.477 1.00 96.06 235 TYR A C 1
ATOM 1908 O O . TYR A 1 235 ? 18.345 -11.355 -7.185 1.00 96.06 235 TYR A O 1
ATOM 1916 N N . ILE A 1 236 ? 18.015 -13.422 -7.986 1.00 93.94 236 ILE A N 1
ATOM 1917 C CA . ILE A 1 236 ? 19.433 -13.757 -8.182 1.00 93.94 236 ILE A CA 1
ATOM 1918 C C . ILE A 1 236 ? 20.092 -12.780 -9.164 1.00 93.94 236 ILE A C 1
ATOM 1920 O O . ILE A 1 236 ? 21.231 -12.354 -8.933 1.00 93.94 236 ILE A O 1
ATOM 1924 N N . THR A 1 237 ? 19.376 -12.366 -10.215 1.00 93.88 237 THR A N 1
ATOM 1925 C CA . THR A 1 237 ? 19.866 -11.373 -11.189 1.00 93.88 237 THR A CA 1
ATOM 1926 C C . THR A 1 237 ? 20.148 -9.994 -10.574 1.00 93.88 237 THR A C 1
ATOM 1928 O O . THR A 1 237 ? 20.917 -9.218 -11.153 1.00 93.88 237 THR A O 1
ATOM 1931 N N . GLN A 1 238 ? 19.593 -9.710 -9.386 1.00 91.06 238 GLN A N 1
ATOM 1932 C CA . GLN A 1 238 ? 19.669 -8.419 -8.686 1.00 91.06 238 GLN A CA 1
ATOM 1933 C C . GLN A 1 238 ? 20.587 -8.427 -7.455 1.00 91.06 238 GLN A C 1
ATOM 1935 O O . GLN A 1 238 ? 20.737 -7.411 -6.777 1.00 91.06 238 GLN A O 1
ATOM 1940 N N . LYS A 1 239 ? 21.289 -9.534 -7.174 1.00 84.19 239 LYS A N 1
ATOM 1941 C CA . LYS A 1 239 ? 22.147 -9.676 -5.978 1.00 84.19 239 LYS A CA 1
ATOM 1942 C C . LYS A 1 239 ? 23.174 -8.547 -5.785 1.00 84.19 239 LYS A C 1
ATOM 1944 O O . LYS A 1 239 ? 23.447 -8.139 -4.658 1.00 84.19 239 LYS A O 1
ATOM 1949 N N . ASN A 1 240 ? 23.692 -7.987 -6.882 1.00 83.62 240 ASN A N 1
ATOM 1950 C CA . ASN A 1 240 ? 24.712 -6.932 -6.860 1.00 83.62 240 ASN A CA 1
ATOM 1951 C C . ASN A 1 240 ? 24.178 -5.575 -6.359 1.00 83.62 240 ASN A C 1
ATOM 1953 O O . ASN A 1 240 ? 24.956 -4.650 -6.104 1.00 83.62 240 ASN A O 1
ATOM 1957 N N . VAL A 1 241 ? 22.855 -5.437 -6.216 1.00 83.62 241 VAL A N 1
ATOM 1958 C CA . VAL A 1 241 ? 22.211 -4.272 -5.598 1.00 83.62 241 VAL A CA 1
ATOM 1959 C C . VAL A 1 241 ? 22.453 -4.250 -4.081 1.00 83.62 241 VAL A C 1
ATOM 1961 O O . VAL A 1 241 ? 22.320 -3.202 -3.453 1.00 83.62 241 VAL A O 1
ATOM 1964 N N . PHE A 1 242 ? 22.930 -5.335 -3.465 1.00 82.81 242 PHE A N 1
ATOM 1965 C CA . PHE A 1 242 ? 23.311 -5.372 -2.050 1.00 82.81 242 PHE A CA 1
ATOM 1966 C C . PHE A 1 242 ? 24.822 -5.199 -1.866 1.00 82.81 242 PHE A C 1
ATOM 1968 O O . PHE A 1 242 ? 25.631 -5.807 -2.564 1.00 82.81 242 PHE A O 1
ATOM 1975 N N . LYS A 1 243 ? 25.230 -4.346 -0.915 1.00 71.81 243 LYS A N 1
ATOM 1976 C CA . LYS A 1 243 ? 26.657 -4.154 -0.608 1.00 71.81 243 LYS A CA 1
ATOM 1977 C C . LYS A 1 243 ? 27.200 -5.467 -0.031 1.00 71.81 243 LYS A C 1
ATOM 1979 O O . LYS A 1 243 ? 26.626 -5.993 0.919 1.00 71.81 243 LYS A O 1
ATOM 1984 N N . ASN A 1 244 ? 28.277 -5.996 -0.613 1.00 72.06 244 ASN A N 1
ATOM 1985 C CA . ASN A 1 244 ? 28.879 -7.285 -0.244 1.00 72.06 244 ASN A CA 1
ATOM 1986 C C . ASN A 1 244 ? 27.891 -8.472 -0.267 1.00 72.06 244 ASN A C 1
ATOM 1988 O O . ASN A 1 244 ? 28.072 -9.424 0.486 1.00 72.06 244 ASN A O 1
ATOM 1992 N N . ASN A 1 245 ? 26.824 -8.404 -1.076 1.00 68.50 245 ASN A N 1
ATOM 1993 C CA . ASN A 1 245 ? 25.738 -9.395 -1.115 1.00 68.50 245 ASN A CA 1
ATOM 1994 C C . ASN A 1 245 ? 25.047 -9.642 0.245 1.00 68.50 245 ASN A C 1
ATOM 1996 O O . ASN A 1 245 ? 24.363 -10.649 0.420 1.00 68.50 245 ASN A O 1
ATOM 2000 N N . GLN A 1 246 ? 25.202 -8.732 1.214 1.00 78.75 246 GLN A N 1
ATOM 2001 C CA . GLN A 1 246 ? 24.548 -8.839 2.514 1.00 78.75 246 GLN A CA 1
ATOM 2002 C C . GLN A 1 246 ? 23.190 -8.143 2.477 1.00 78.75 246 GLN A C 1
ATOM 2004 O O . GLN A 1 246 ? 23.102 -6.917 2.387 1.00 78.75 246 GLN A O 1
ATOM 2009 N N . ILE A 1 247 ? 22.127 -8.934 2.591 1.00 84.69 247 ILE A N 1
ATOM 2010 C CA . ILE A 1 247 ? 20.762 -8.432 2.727 1.00 84.69 247 ILE A CA 1
ATOM 2011 C C . ILE A 1 247 ? 20.508 -8.162 4.213 1.00 84.69 247 ILE A C 1
ATOM 2013 O O . ILE A 1 247 ? 20.592 -9.067 5.041 1.00 84.69 247 ILE A O 1
ATOM 2017 N N . ARG A 1 248 ? 20.187 -6.912 4.551 1.00 82.94 248 ARG A N 1
ATOM 2018 C CA . ARG A 1 248 ? 19.762 -6.504 5.898 1.00 82.94 248 ARG A CA 1
ATOM 2019 C C . ARG A 1 248 ? 18.368 -5.923 5.802 1.00 82.94 248 ARG A C 1
ATOM 2021 O O . ARG A 1 248 ? 18.224 -4.783 5.365 1.00 82.94 248 ARG A O 1
ATOM 2028 N N . VAL A 1 249 ? 17.357 -6.715 6.130 1.00 79.88 249 VAL A N 1
ATOM 2029 C CA . VAL A 1 249 ? 15.974 -6.238 6.102 1.00 79.88 249 VAL A CA 1
ATOM 2030 C C . VAL A 1 249 ? 15.736 -5.372 7.330 1.00 79.88 249 VAL A C 1
ATOM 2032 O O . VAL A 1 249 ? 16.026 -5.769 8.455 1.00 79.88 249 VAL A O 1
ATOM 2035 N N . THR A 1 250 ? 15.238 -4.166 7.093 1.00 79.50 250 THR A N 1
ATOM 2036 C CA . THR A 1 250 ? 14.801 -3.223 8.122 1.00 79.50 250 THR A CA 1
ATOM 2037 C C . THR A 1 250 ? 13.292 -3.063 8.041 1.00 79.50 250 THR A C 1
ATOM 2039 O O . THR A 1 250 ? 12.677 -3.458 7.049 1.00 79.50 250 THR A O 1
ATOM 2042 N N . LYS A 1 251 ? 12.708 -2.405 9.045 1.00 83.12 251 LYS A N 1
ATOM 2043 C CA . LYS A 1 251 ? 11.343 -1.878 8.953 1.00 83.12 251 LYS A CA 1
ATOM 2044 C C . LYS A 1 251 ? 11.113 -1.152 7.623 1.00 83.12 251 LYS A C 1
ATOM 2046 O O . LYS A 1 251 ? 12.014 -0.485 7.103 1.00 83.12 251 LYS A O 1
ATOM 2051 N N . GLU A 1 252 ? 9.923 -1.337 7.074 1.00 90.62 252 GLU A N 1
ATOM 2052 C CA . GLU A 1 252 ? 9.460 -0.627 5.886 1.00 90.62 252 GLU A CA 1
ATOM 2053 C C . GLU A 1 252 ? 8.934 0.734 6.316 1.00 90.62 252 GLU A C 1
ATOM 2055 O O . GLU A 1 252 ? 8.354 0.866 7.392 1.00 90.62 252 GLU A O 1
ATOM 2060 N N . ILE A 1 253 ? 9.152 1.749 5.492 1.00 87.56 253 ILE A N 1
ATOM 2061 C CA . ILE A 1 253 ? 8.709 3.112 5.773 1.00 87.56 253 ILE A CA 1
ATOM 2062 C C . ILE A 1 253 ? 7.845 3.545 4.605 1.00 87.56 253 ILE A C 1
ATOM 2064 O O . ILE A 1 253 ? 8.250 3.382 3.453 1.00 87.56 253 ILE A O 1
ATOM 2068 N N . TYR A 1 254 ? 6.683 4.105 4.911 1.00 88.50 254 TYR A N 1
ATOM 2069 C CA . TYR A 1 254 ? 5.734 4.599 3.926 1.00 88.50 254 TYR A CA 1
ATOM 2070 C C . TYR A 1 254 ? 5.429 6.060 4.217 1.00 88.50 254 TYR A C 1
ATOM 2072 O O . TYR A 1 254 ? 4.975 6.397 5.307 1.00 88.50 254 TYR A O 1
ATOM 2080 N N . TYR A 1 255 ? 5.672 6.913 3.233 1.00 83.62 255 TYR A N 1
ATOM 2081 C CA . TYR A 1 255 ? 5.378 8.337 3.266 1.00 83.62 255 TYR A CA 1
ATOM 2082 C C . TYR A 1 255 ? 4.046 8.618 2.578 1.00 83.62 255 TYR A C 1
ATOM 2084 O O . TYR A 1 255 ? 3.623 7.890 1.678 1.00 83.62 255 TYR A O 1
ATOM 2092 N N . PHE A 1 256 ? 3.413 9.718 2.945 1.00 77.38 256 PHE A N 1
ATOM 2093 C CA . PHE A 1 256 ? 2.229 10.235 2.267 1.00 77.38 256 PHE A CA 1
ATOM 2094 C C . PHE A 1 256 ? 2.307 11.768 2.240 1.00 77.38 256 PHE A C 1
ATOM 2096 O O . PHE A 1 256 ? 2.948 12.371 3.090 1.00 77.38 256 PHE A O 1
ATOM 2103 N N . LYS A 1 257 ? 1.727 12.427 1.229 1.00 55.53 257 LYS A N 1
ATOM 2104 C CA . LYS A 1 257 ? 1.706 13.901 1.126 1.00 55.53 257 LYS A CA 1
ATOM 2105 C C . LYS A 1 257 ? 0.306 14.447 1.407 1.00 55.53 257 LYS A C 1
ATOM 2107 O O . LYS A 1 257 ? -0.688 13.790 1.113 1.00 55.53 257 LYS A O 1
ATOM 2112 N N . GLY A 1 258 ? 0.262 15.653 1.983 1.00 44.81 258 GLY A N 1
ATOM 2113 C CA . GLY A 1 258 ? -0.921 16.373 2.472 1.00 44.81 258 GLY A CA 1
ATOM 2114 C C . GLY A 1 258 ? -2.200 16.302 1.618 1.00 44.81 258 GLY A C 1
ATOM 2115 O O . GLY A 1 258 ? -2.164 16.169 0.398 1.00 44.81 258 GLY A O 1
ATOM 2116 N N . LYS A 1 259 ? -3.332 16.476 2.324 1.00 38.00 259 LYS A N 1
ATOM 2117 C CA . LYS A 1 259 ? -4.700 15.912 2.168 1.00 38.00 259 LYS A CA 1
ATOM 2118 C C . LYS A 1 259 ? -4.955 14.579 2.874 1.00 38.00 259 LYS A C 1
ATOM 2120 O O . LYS A 1 259 ? -6.114 14.216 3.046 1.00 38.00 259 LYS A O 1
ATOM 2125 N N . TYR A 1 260 ? -3.928 13.946 3.432 1.00 39.12 260 TYR A N 1
ATOM 2126 C CA . TYR A 1 260 ? -4.107 12.897 4.440 1.00 39.12 260 TYR A CA 1
ATOM 2127 C C . TYR A 1 260 ? -4.284 13.416 5.860 1.00 39.12 260 TYR A C 1
ATOM 2129 O O . TYR A 1 260 ? -4.717 12.649 6.701 1.00 39.12 260 TYR A O 1
ATOM 2137 N N . GLU A 1 261 ? -4.126 14.717 6.118 1.00 36.44 261 GLU A N 1
ATOM 2138 C CA . GLU A 1 261 ? -4.828 15.301 7.260 1.00 36.44 261 GLU A CA 1
ATOM 2139 C C . GLU A 1 261 ? -6.326 15.041 7.130 1.00 36.44 261 GLU A C 1
ATOM 2141 O O . GLU A 1 261 ? -6.936 14.726 8.129 1.00 36.44 261 GLU A O 1
ATOM 2146 N N . ASN A 1 262 ? -6.901 15.066 5.920 1.00 32.59 262 ASN A N 1
ATOM 2147 C CA . ASN A 1 262 ? -8.323 14.811 5.713 1.00 32.59 262 ASN A CA 1
ATOM 2148 C C . ASN A 1 262 ? -8.664 13.333 5.611 1.00 32.59 262 ASN A C 1
ATOM 2150 O O . ASN A 1 262 ? -9.673 12.977 6.168 1.00 32.59 262 ASN A O 1
ATOM 2154 N N . LEU A 1 263 ? -7.838 12.457 5.032 1.00 34.69 263 LEU A N 1
ATOM 2155 C CA . LEU A 1 263 ? -8.101 11.009 5.056 1.00 34.69 263 LEU A CA 1
ATOM 2156 C C . LEU A 1 263 ? -7.707 10.336 6.370 1.00 34.69 263 LEU A C 1
ATOM 2158 O O . LEU A 1 263 ? -8.345 9.363 6.710 1.00 34.69 263 LEU A O 1
ATOM 2162 N N . ILE A 1 264 ? -6.753 10.863 7.143 1.00 37.84 264 ILE A N 1
ATOM 2163 C CA . ILE A 1 264 ? -6.565 10.503 8.555 1.00 37.84 264 ILE A CA 1
ATOM 2164 C C . ILE A 1 264 ? -7.576 11.258 9.422 1.00 37.84 264 ILE A C 1
ATOM 2166 O O . ILE A 1 264 ? -7.923 10.697 10.436 1.00 37.84 264 ILE A O 1
ATOM 2170 N N . LYS A 1 265 ? -8.133 12.434 9.060 1.00 34.72 265 LYS A N 1
ATOM 2171 C CA . LYS A 1 265 ? -9.330 13.037 9.719 1.00 34.72 265 LYS A CA 1
ATOM 2172 C C . LYS A 1 265 ? -10.647 12.333 9.332 1.00 34.72 265 LYS A C 1
ATOM 2174 O O . LYS A 1 265 ? -11.565 12.366 10.132 1.00 34.72 265 LYS A O 1
ATOM 2179 N N . GLU A 1 266 ? -10.743 11.690 8.167 1.00 33.34 266 GLU A N 1
ATOM 2180 C CA . GLU A 1 266 ? -11.926 10.994 7.615 1.00 33.34 266 GLU A CA 1
ATOM 2181 C C . GLU A 1 266 ? -11.859 9.485 7.903 1.00 33.34 266 GLU A C 1
ATOM 2183 O O . GLU A 1 266 ? -12.890 8.870 8.153 1.00 33.34 266 GLU A O 1
ATOM 2188 N N . SER A 1 267 ? -10.664 8.881 7.967 1.00 39.66 267 SER A N 1
ATOM 2189 C CA . SER A 1 267 ? -10.410 7.544 8.540 1.00 39.66 267 SER A CA 1
ATOM 2190 C C . SER A 1 267 ? -10.258 7.589 10.061 1.00 39.66 267 SER A C 1
ATOM 2192 O O . SER A 1 267 ? -10.332 6.549 10.710 1.00 39.66 267 SER A O 1
ATOM 2194 N N . ARG A 1 268 ? -10.100 8.790 10.636 1.00 42.19 268 ARG A N 1
ATOM 2195 C CA . ARG A 1 268 ? -10.527 9.112 12.002 1.00 42.19 268 ARG A CA 1
ATOM 2196 C C . ARG A 1 268 ? -12.038 9.285 12.089 1.00 42.19 268 ARG A C 1
ATOM 2198 O O . ARG A 1 268 ? -12.473 9.669 13.152 1.00 42.19 268 ARG A O 1
ATOM 2205 N N . GLU A 1 269 ? -12.836 8.960 11.076 1.00 46.97 269 GLU A N 1
ATOM 2206 C CA . GLU A 1 269 ? -14.276 9.235 11.050 1.00 46.97 269 GLU A CA 1
ATOM 2207 C C . GLU A 1 269 ? -14.519 10.751 10.945 1.00 46.97 269 GLU A C 1
ATOM 2209 O O . GLU A 1 269 ? -13.954 11.542 11.703 1.00 46.97 269 GLU A O 1
ATOM 2214 N N . GLY A 1 270 ? -15.288 11.180 9.941 1.00 46.78 270 GLY A N 1
ATOM 2215 C CA . GLY A 1 270 ? -15.475 12.599 9.626 1.00 46.78 270 GLY A CA 1
ATOM 2216 C C . GLY A 1 270 ? -15.789 13.417 10.875 1.00 46.78 270 GLY A C 1
ATOM 2217 O O . GLY A 1 270 ? -16.683 13.031 11.607 1.00 46.78 270 GLY A O 1
ATOM 2218 N N . ILE A 1 271 ? -15.010 14.478 11.137 1.00 52.19 271 ILE A N 1
ATOM 2219 C CA . ILE A 1 271 ? -15.143 15.426 12.267 1.00 52.19 271 ILE A CA 1
ATOM 2220 C C . ILE A 1 271 ? -16.021 14.859 13.394 1.00 52.19 271 ILE A C 1
ATOM 2222 O O . ILE A 1 271 ? -17.203 15.195 13.495 1.00 52.19 271 ILE A O 1
ATOM 2226 N N . ILE A 1 272 ? -15.456 13.945 14.191 1.00 63.59 272 ILE A N 1
ATOM 2227 C CA . ILE A 1 272 ? -16.201 13.413 15.327 1.00 63.59 272 ILE A CA 1
ATOM 2228 C C . ILE A 1 272 ? -16.232 14.462 16.418 1.00 63.59 272 ILE A C 1
ATOM 2230 O O . ILE A 1 272 ? -15.200 14.740 17.037 1.00 63.59 272 ILE A O 1
ATOM 2234 N N . ASN A 1 273 ? -17.412 14.999 16.683 1.00 83.31 273 ASN A N 1
ATOM 2235 C CA . ASN A 1 273 ? -17.656 15.683 17.936 1.00 83.31 273 ASN A CA 1
ATOM 2236 C C . ASN A 1 273 ? -18.030 14.634 18.985 1.00 83.31 273 ASN A C 1
ATOM 2238 O O . ASN A 1 273 ? -18.960 13.859 18.764 1.00 83.31 273 ASN A O 1
ATOM 2242 N N . ILE A 1 274 ? -17.299 14.587 20.098 1.00 91.62 274 ILE A N 1
ATOM 2243 C CA . ILE A 1 274 ? -17.677 13.758 21.244 1.00 91.62 274 ILE A CA 1
ATOM 2244 C C . ILE A 1 274 ? -18.109 14.689 22.362 1.00 91.62 274 ILE A C 1
ATOM 2246 O O . ILE A 1 274 ? -17.361 15.582 22.760 1.00 91.62 274 ILE A O 1
ATOM 2250 N N . GLU A 1 275 ? -19.313 14.465 22.861 1.00 94.88 275 GLU A N 1
ATOM 2251 C CA . GLU A 1 275 ? -19.901 15.236 23.945 1.00 94.88 275 GLU A CA 1
ATOM 2252 C C . GLU A 1 275 ? -20.523 14.314 24.991 1.00 94.88 275 GLU A C 1
ATOM 2254 O O . GLU A 1 275 ? -20.970 13.205 24.687 1.00 94.88 275 GLU A O 1
ATOM 2259 N N . THR A 1 276 ? -20.563 14.787 26.234 1.00 96.56 276 THR A N 1
ATOM 2260 C CA . THR A 1 276 ? -21.333 14.148 27.300 1.00 96.56 276 THR A CA 1
ATOM 2261 C C . THR A 1 276 ? -22.694 14.818 27.406 1.00 96.56 276 THR A C 1
ATOM 2263 O O . THR A 1 276 ? -22.777 16.028 27.611 1.00 96.56 276 THR A O 1
ATOM 2266 N N . LYS A 1 277 ? -23.762 14.023 27.355 1.00 95.38 277 LYS A N 1
ATOM 2267 C CA . LYS A 1 277 ? -25.117 14.452 27.718 1.00 95.38 277 LYS A CA 1
ATOM 2268 C C . LYS A 1 277 ? -25.517 13.852 29.064 1.00 95.38 277 LYS A C 1
ATOM 2270 O O . LYS A 1 277 ? -25.144 12.725 29.365 1.00 95.38 277 LYS A O 1
ATOM 2275 N N . GLN A 1 278 ? -26.281 14.585 29.870 1.00 93.44 278 GLN A N 1
ATOM 2276 C CA . GLN A 1 278 ? -26.778 14.107 31.175 1.00 93.44 278 GLN A CA 1
ATOM 2277 C C . GLN A 1 278 ? -28.243 13.651 31.125 1.00 93.44 278 GLN A C 1
ATOM 2279 O O . GLN A 1 278 ? -28.756 13.072 32.080 1.00 93.44 278 GLN A O 1
ATOM 2284 N N . THR A 1 279 ? -28.923 13.900 30.006 1.00 90.69 279 THR A N 1
ATOM 2285 C CA . THR A 1 279 ? -30.337 13.590 29.801 1.00 90.69 279 THR A CA 1
ATOM 2286 C C . THR A 1 279 ? -30.528 12.824 28.497 1.00 90.69 279 THR A C 1
ATOM 2288 O O . THR A 1 279 ? -29.894 13.127 27.485 1.00 90.69 279 THR A O 1
ATOM 2291 N N . LEU A 1 280 ? -31.418 11.830 28.529 1.00 93.31 280 LEU A N 1
ATOM 2292 C CA . LEU A 1 280 ? -31.919 11.162 27.332 1.00 93.31 280 LEU A CA 1
ATOM 2293 C C . LEU A 1 280 ? -33.143 11.939 26.840 1.00 93.31 280 LEU A C 1
ATOM 2295 O O . LEU A 1 280 ? -34.247 11.730 27.333 1.00 93.31 280 LEU A O 1
ATOM 2299 N N . ASP A 1 281 ? -32.921 12.889 25.935 1.00 94.06 281 ASP A N 1
ATOM 2300 C CA . ASP A 1 281 ? -34.003 13.597 25.249 1.00 94.06 281 ASP A CA 1
ATOM 2301 C C . ASP A 1 281 ? -34.581 12.751 24.092 1.00 94.06 281 ASP A C 1
ATOM 2303 O O . ASP A 1 281 ? -33.965 11.781 23.638 1.00 94.06 281 ASP A O 1
ATOM 2307 N N . GLU A 1 282 ? -35.770 13.121 23.604 1.00 94.44 282 GLU A N 1
ATOM 2308 C CA . GLU A 1 282 ? -36.455 12.407 22.511 1.00 94.44 282 GLU A CA 1
ATOM 2309 C C . GLU A 1 282 ? -35.598 12.307 21.240 1.00 94.44 282 GLU A C 1
ATOM 2311 O O . GLU A 1 282 ? -35.625 11.296 20.534 1.00 94.44 282 GLU A O 1
ATOM 2316 N N . LYS A 1 283 ? -34.776 13.329 20.961 1.00 93.81 283 LYS A N 1
ATOM 2317 C CA . LYS A 1 283 ? -33.886 13.330 19.798 1.00 93.81 283 LYS A CA 1
ATOM 2318 C C . LYS A 1 283 ? -32.779 12.290 19.961 1.00 93.81 283 LYS A C 1
ATOM 2320 O O . LYS A 1 283 ? -32.550 11.508 19.047 1.00 93.81 283 LYS A O 1
ATOM 2325 N N . LEU A 1 284 ? -32.101 12.264 21.107 1.00 95.75 284 LEU A N 1
ATOM 2326 C CA . LEU A 1 284 ? -31.030 11.317 21.395 1.00 95.75 284 LEU A CA 1
ATOM 2327 C C . LEU A 1 284 ? -31.564 9.885 21.415 1.00 95.75 284 LEU A C 1
ATOM 2329 O O . LEU A 1 284 ? -30.902 8.995 20.889 1.00 95.75 284 LEU A O 1
ATOM 2333 N N . LYS A 1 285 ? -32.766 9.666 21.960 1.00 96.44 285 LYS A N 1
ATOM 2334 C CA . LYS A 1 285 ? -33.432 8.361 21.910 1.00 96.44 285 LYS A CA 1
ATOM 2335 C C . LYS A 1 285 ? -33.684 7.925 20.466 1.00 96.44 285 LYS A C 1
ATOM 2337 O O . LYS A 1 285 ? -33.298 6.819 20.092 1.00 96.44 285 LYS A O 1
ATOM 2342 N N . SER A 1 286 ? -34.253 8.802 19.637 1.00 94.88 286 SER A N 1
ATOM 2343 C CA . SER A 1 286 ? -34.466 8.535 18.209 1.00 94.88 286 SER A CA 1
ATOM 2344 C C . SER A 1 286 ? -33.152 8.246 17.469 1.00 94.88 286 SER A C 1
ATOM 2346 O O . SER A 1 286 ? -33.068 7.287 16.700 1.00 94.88 286 SER A O 1
ATOM 2348 N N . ASP A 1 287 ? -32.108 9.037 17.719 1.00 91.69 287 ASP A N 1
ATOM 2349 C CA . ASP A 1 287 ? -30.790 8.864 17.102 1.00 91.69 287 ASP A CA 1
ATOM 2350 C C . ASP A 1 287 ? -30.122 7.551 17.544 1.00 91.69 287 ASP A C 1
ATOM 2352 O O . ASP A 1 287 ? -29.478 6.882 16.732 1.00 91.69 287 ASP A O 1
ATOM 2356 N N . TRP A 1 288 ? -30.297 7.149 18.809 1.00 96.94 288 TRP A N 1
ATOM 2357 C CA . TRP A 1 288 ? -29.800 5.880 19.343 1.00 96.94 288 TRP A CA 1
ATOM 2358 C C . TRP A 1 288 ? -30.525 4.692 18.708 1.00 96.94 288 TRP A C 1
ATOM 2360 O O . TRP A 1 288 ? -29.859 3.772 18.242 1.00 96.94 288 TRP A O 1
ATOM 2370 N N . ILE A 1 289 ? -31.857 4.730 18.582 1.00 95.25 289 ILE A N 1
ATOM 2371 C CA . ILE A 1 289 ? -32.623 3.698 17.857 1.00 95.25 289 ILE A CA 1
ATOM 2372 C C . ILE A 1 289 ? -32.113 3.578 16.414 1.00 95.25 289 ILE A C 1
ATOM 2374 O O . ILE A 1 289 ? -31.815 2.482 15.934 1.00 95.25 289 ILE A O 1
ATOM 2378 N N . ALA A 1 290 ? -31.950 4.711 15.725 1.00 79.12 290 ALA A N 1
ATOM 2379 C CA . ALA A 1 290 ? -31.451 4.735 14.355 1.00 79.12 290 ALA A CA 1
ATOM 2380 C C . ALA A 1 290 ? -30.009 4.219 14.237 1.00 79.12 290 ALA A C 1
ATOM 2382 O O . ALA A 1 290 ? -29.650 3.640 13.210 1.00 79.12 290 ALA A O 1
ATOM 2383 N N . LEU A 1 291 ? -29.160 4.468 15.239 1.00 87.19 291 LEU A N 1
ATOM 2384 C CA . LEU A 1 291 ? -27.804 3.925 15.309 1.00 87.19 291 LEU A CA 1
ATOM 2385 C C . LEU A 1 291 ? -27.851 2.413 15.515 1.00 87.19 291 LEU A C 1
ATOM 2387 O O . LEU A 1 291 ? -27.251 1.683 14.739 1.00 87.19 291 LEU A O 1
ATOM 2391 N N . TRP A 1 292 ? -28.617 1.943 16.493 1.00 92.75 292 TRP A N 1
ATOM 2392 C CA . TRP A 1 292 ? -28.706 0.529 16.841 1.00 92.75 292 TRP A CA 1
ATOM 2393 C C . TRP A 1 292 ? -29.160 -0.327 15.656 1.00 92.75 292 TRP A C 1
ATOM 2395 O O . TRP A 1 292 ? -28.514 -1.320 15.340 1.00 92.75 292 TRP A O 1
ATOM 2405 N N . ASN A 1 293 ? -30.164 0.134 14.906 1.00 83.69 293 ASN A N 1
ATOM 2406 C CA . ASN A 1 293 ? -30.666 -0.555 13.712 1.00 83.69 293 ASN A CA 1
ATOM 2407 C C . ASN A 1 293 ? -29.639 -0.702 12.575 1.00 83.69 293 ASN A C 1
ATOM 2409 O O . ASN A 1 293 ? -29.828 -1.540 11.695 1.00 83.69 293 ASN A O 1
ATOM 2413 N N . ARG A 1 294 ? -28.584 0.124 12.546 1.00 78.12 294 ARG A N 1
ATOM 2414 C CA . ARG A 1 294 ? -27.569 0.118 11.477 1.00 78.12 294 ARG A CA 1
ATOM 2415 C C . ARG A 1 294 ? -26.169 -0.287 11.943 1.00 78.12 294 ARG A C 1
ATOM 2417 O O . ARG A 1 294 ? -25.253 -0.257 11.126 1.00 78.12 294 ARG A O 1
ATOM 2424 N N . SER A 1 295 ? -25.988 -0.584 13.228 1.00 76.75 295 SER A N 1
ATOM 2425 C CA . SER A 1 295 ? -24.680 -0.855 13.829 1.00 76.75 295 SER A CA 1
ATOM 2426 C C . SER A 1 295 ? -24.269 -2.317 13.686 1.00 76.75 295 SER A C 1
ATOM 2428 O O . SER A 1 295 ? -25.030 -3.220 14.021 1.00 76.75 295 SER A O 1
ATOM 2430 N N . ASP A 1 296 ? -23.008 -2.549 13.314 1.00 75.62 296 ASP A N 1
ATOM 2431 C CA . ASP A 1 296 ? -22.437 -3.902 13.213 1.00 75.62 296 ASP A CA 1
ATOM 2432 C C . ASP A 1 296 ? -22.301 -4.607 14.576 1.00 75.62 296 ASP A C 1
ATOM 2434 O O . ASP A 1 296 ? -22.257 -5.834 14.643 1.00 75.62 296 ASP A O 1
ATOM 2438 N N . ASN A 1 297 ? -22.185 -3.840 15.668 1.00 78.62 297 ASN A N 1
ATOM 2439 C CA . ASN A 1 297 ? -22.011 -4.361 17.028 1.00 78.62 297 ASN A CA 1
ATOM 2440 C C . ASN A 1 297 ? -23.278 -4.243 17.894 1.00 78.62 297 ASN A C 1
ATOM 2442 O O . ASN A 1 297 ? -23.194 -4.332 19.123 1.00 78.62 297 ASN A O 1
ATOM 2446 N N . ALA A 1 298 ? -24.441 -4.028 17.271 1.00 86.25 298 ALA A N 1
ATOM 2447 C CA . ALA A 1 298 ? -25.720 -3.973 17.966 1.00 86.25 298 ALA A CA 1
ATOM 2448 C C . ALA A 1 298 ? -25.990 -5.278 18.735 1.00 86.25 298 ALA A C 1
ATOM 2450 O O . ALA A 1 298 ? -25.831 -6.385 18.217 1.00 86.25 298 ALA A O 1
ATOM 2451 N N . ASN A 1 299 ? -26.383 -5.143 19.996 1.00 88.31 299 ASN A N 1
ATOM 2452 C CA . ASN A 1 299 ? -26.794 -6.230 20.873 1.00 88.31 299 ASN A CA 1
ATOM 2453 C C . ASN A 1 299 ? -27.871 -5.730 21.848 1.00 88.31 299 ASN A C 1
ATOM 2455 O O . ASN A 1 299 ? -28.165 -4.537 21.910 1.00 88.31 299 ASN A O 1
ATOM 2459 N N . ILE A 1 300 ? -28.490 -6.638 22.602 1.00 89.06 300 ILE A N 1
ATOM 2460 C CA . ILE A 1 300 ? -29.564 -6.265 23.531 1.00 89.06 300 ILE A CA 1
ATOM 2461 C C . ILE A 1 300 ? -29.047 -5.258 24.565 1.00 89.06 300 ILE A C 1
ATOM 2463 O O . ILE A 1 300 ? -29.687 -4.232 24.775 1.00 89.06 300 ILE A O 1
ATOM 2467 N N . SER A 1 301 ? -27.869 -5.492 25.146 1.00 89.44 301 SER A N 1
ATOM 2468 C CA . SER A 1 301 ? -27.311 -4.662 26.216 1.00 89.44 301 SER A CA 1
ATOM 2469 C C . SER A 1 301 ? -26.877 -3.255 25.790 1.00 89.44 301 SER A C 1
ATOM 2471 O O . SER A 1 301 ? -26.760 -2.374 26.635 1.00 89.44 301 SER A O 1
ATOM 2473 N N . ASN A 1 302 ? -26.690 -2.991 24.495 1.00 92.31 302 ASN A N 1
ATOM 2474 C CA . ASN A 1 302 ? -26.406 -1.648 23.974 1.00 92.31 302 ASN A CA 1
ATOM 2475 C C . ASN A 1 302 ? -27.604 -0.989 23.258 1.00 92.31 302 ASN A C 1
ATOM 2477 O O . ASN A 1 302 ? -27.445 0.036 22.584 1.00 92.31 302 ASN A O 1
ATOM 2481 N N . SER A 1 303 ? -28.801 -1.565 23.414 1.00 94.38 303 SER A N 1
ATOM 2482 C CA . SER A 1 303 ? -30.056 -1.003 22.910 1.00 94.38 303 SER A CA 1
ATOM 2483 C C . SER A 1 303 ? -30.616 0.092 23.835 1.00 94.38 303 SER A C 1
ATOM 2485 O O . SER A 1 303 ? -30.413 0.049 25.055 1.00 94.38 303 SER A O 1
ATOM 2487 N N . PRO A 1 304 ? -31.370 1.062 23.288 1.00 94.94 304 PRO A N 1
ATOM 2488 C CA . PRO A 1 304 ? -32.070 2.055 24.101 1.00 94.94 304 PRO A CA 1
ATOM 2489 C C . PRO A 1 304 ? -33.125 1.420 25.023 1.00 94.94 304 PRO A C 1
ATOM 2491 O O . PRO A 1 304 ? -33.289 1.868 26.156 1.00 94.94 304 PRO A O 1
ATOM 2494 N N . ASP A 1 305 ? -33.790 0.344 24.592 1.00 92.94 305 ASP A N 1
ATOM 2495 C CA . ASP A 1 305 ? -34.806 -0.348 25.398 1.00 92.94 305 ASP A CA 1
ATOM 2496 C C . ASP A 1 305 ? -34.196 -1.000 26.644 1.00 92.94 305 ASP A C 1
ATOM 2498 O O . ASP A 1 305 ? -34.742 -0.895 27.746 1.00 92.94 305 ASP A O 1
ATOM 2502 N N . TRP A 1 306 ? -33.022 -1.624 26.499 1.00 93.44 306 TRP A N 1
ATOM 2503 C CA . TRP A 1 306 ? -32.280 -2.169 27.634 1.00 93.44 306 TRP A CA 1
ATOM 2504 C C . TRP A 1 306 ? -31.917 -1.086 28.644 1.00 93.44 306 TRP A C 1
ATOM 2506 O O . TRP A 1 306 ? -32.155 -1.251 29.844 1.00 93.44 306 TRP A O 1
ATOM 2516 N N . PHE A 1 307 ? -31.416 0.053 28.161 1.00 93.75 307 PHE A N 1
ATOM 2517 C CA . PHE A 1 307 ? -31.136 1.203 29.012 1.00 93.75 307 PHE A CA 1
ATOM 2518 C C . PHE A 1 307 ? -32.378 1.642 29.802 1.00 93.75 307 PHE A C 1
ATOM 2520 O O . PHE A 1 307 ? -32.289 1.840 31.017 1.00 93.75 307 PHE A O 1
ATOM 2527 N N . GLU A 1 308 ? -33.539 1.764 29.155 1.00 92.69 308 GLU A N 1
ATOM 2528 C CA . GLU A 1 308 ? -34.778 2.191 29.815 1.00 92.69 308 GLU A CA 1
ATOM 2529 C C . GLU A 1 308 ? -35.259 1.190 30.866 1.00 92.69 308 GLU A C 1
ATOM 2531 O O . GLU A 1 308 ? -35.627 1.591 31.976 1.00 92.69 308 GLU A O 1
ATOM 2536 N N . ILE A 1 309 ? -35.195 -0.109 30.563 1.00 92.38 309 ILE A N 1
ATOM 2537 C CA . ILE A 1 309 ? -35.526 -1.181 31.510 1.00 92.38 309 ILE A CA 1
ATOM 2538 C C . ILE A 1 309 ? -34.605 -1.106 32.727 1.00 92.38 309 ILE A C 1
ATOM 2540 O O . ILE A 1 309 ? -35.082 -1.095 33.869 1.00 92.38 309 ILE A O 1
ATOM 2544 N N . CYS A 1 310 ? -33.293 -1.009 32.508 1.00 91.31 310 CYS A N 1
ATOM 2545 C CA . CYS A 1 310 ? -32.314 -0.895 33.580 1.00 91.31 310 CYS A CA 1
ATOM 2546 C C . CYS A 1 310 ? -32.550 0.368 34.419 1.00 91.31 310 CYS A C 1
ATOM 2548 O O . CYS A 1 310 ? -32.584 0.298 35.649 1.00 91.31 310 CYS A O 1
ATOM 2550 N N . ASN A 1 311 ? -32.776 1.516 33.781 1.00 90.62 311 ASN A N 1
ATOM 2551 C CA . ASN A 1 311 ? -32.988 2.774 34.485 1.00 90.62 311 ASN A CA 1
ATOM 2552 C C . ASN A 1 311 ? -34.285 2.773 35.311 1.00 90.62 311 ASN A C 1
ATOM 2554 O O . ASN A 1 311 ? -34.279 3.196 36.468 1.00 90.62 311 ASN A O 1
ATOM 2558 N N . LYS A 1 312 ? -35.381 2.226 34.771 1.00 90.31 312 LYS A N 1
ATOM 2559 C CA . LYS A 1 312 ? -36.658 2.081 35.488 1.00 90.31 312 LYS A CA 1
ATOM 2560 C C . LYS A 1 312 ? -36.545 1.129 36.680 1.00 90.31 312 LYS A C 1
ATOM 2562 O O . LYS A 1 312 ? -37.126 1.394 37.733 1.00 90.31 312 LYS A O 1
ATOM 2567 N N . THR A 1 313 ? -35.796 0.041 36.516 1.00 91.50 313 THR A N 1
ATOM 2568 C CA . THR A 1 313 ? -35.644 -1.008 37.532 1.00 91.50 313 THR A CA 1
ATOM 2569 C C . THR A 1 313 ? -34.766 -0.548 38.689 1.00 91.50 313 THR A C 1
ATOM 2571 O O . THR A 1 313 ? -35.154 -0.664 39.850 1.00 91.50 313 THR A O 1
ATOM 2574 N N . TYR A 1 314 ? -33.591 -0.001 38.384 1.00 88.31 314 TYR A N 1
ATOM 2575 C CA . TYR A 1 314 ? -32.573 0.296 39.393 1.00 88.31 314 TYR A CA 1
ATOM 2576 C C . TYR A 1 314 ? -32.548 1.759 39.838 1.00 88.31 314 TYR A C 1
ATOM 2578 O O . TYR A 1 314 ? -31.892 2.071 40.831 1.00 88.31 314 TYR A O 1
ATOM 2586 N N . LYS A 1 315 ? -33.274 2.651 39.145 1.00 88.75 315 LYS A N 1
ATOM 2587 C CA . LYS A 1 315 ? -33.384 4.085 39.464 1.00 88.75 315 LYS A CA 1
ATOM 2588 C C . LYS A 1 315 ? -32.012 4.733 39.645 1.00 88.75 315 LYS A C 1
ATOM 2590 O O . LYS A 1 315 ? -31.719 5.348 40.675 1.00 88.75 315 LYS A O 1
ATOM 2595 N N . TYR A 1 316 ? -31.148 4.532 38.653 1.00 88.06 316 TYR A N 1
ATOM 2596 C CA . TYR A 1 316 ? -29.774 5.006 38.716 1.00 88.06 316 TYR A CA 1
ATOM 2597 C C . TYR A 1 316 ? -29.706 6.532 38.814 1.00 88.06 316 TYR A C 1
ATOM 2599 O O . TYR A 1 316 ? -30.560 7.257 38.308 1.00 88.06 316 TYR A O 1
ATOM 2607 N N . LYS A 1 317 ? -28.653 7.020 39.470 1.00 84.50 317 LYS A N 1
ATOM 2608 C CA . LYS A 1 317 ? -28.347 8.448 39.587 1.00 84.50 317 LYS A CA 1
ATOM 2609 C C . LYS A 1 317 ? -27.082 8.770 38.798 1.00 84.50 317 LYS A C 1
ATOM 2611 O O . LYS A 1 317 ? -26.235 7.900 38.611 1.00 84.50 317 LYS A O 1
ATOM 2616 N N . ASN A 1 318 ? -26.938 10.036 38.406 1.00 89.19 318 ASN A N 1
ATOM 2617 C CA . ASN A 1 318 ? -25.743 10.567 37.739 1.00 89.19 318 ASN A CA 1
ATOM 2618 C C . ASN A 1 318 ? -25.382 9.784 36.465 1.00 89.19 318 ASN A C 1
ATOM 2620 O O . ASN A 1 318 ? -24.282 9.242 36.335 1.00 89.19 318 ASN A O 1
ATOM 2624 N N . ILE A 1 319 ? -26.351 9.702 35.553 1.00 94.00 319 ILE A N 1
ATOM 2625 C CA . ILE A 1 319 ? -26.201 9.059 34.248 1.00 94.00 319 ILE A CA 1
ATOM 2626 C C . ILE A 1 319 ? -25.563 10.053 33.278 1.00 94.00 319 ILE A C 1
ATOM 2628 O O . ILE A 1 319 ? -25.915 11.230 33.254 1.00 94.00 319 ILE A O 1
ATOM 2632 N N . ASN A 1 320 ? -24.618 9.566 32.484 1.00 95.38 320 ASN A N 1
ATOM 2633 C CA . ASN A 1 320 ? -23.890 10.317 31.479 1.00 95.38 320 ASN A CA 1
ATOM 2634 C C . ASN A 1 320 ? -23.862 9.508 30.182 1.00 95.38 320 ASN A C 1
ATOM 2636 O O . ASN A 1 320 ? -23.487 8.340 30.184 1.00 95.38 320 ASN A O 1
ATOM 2640 N N . PHE A 1 321 ? -24.222 10.132 29.069 1.00 96.25 321 PHE A N 1
ATOM 2641 C CA . PHE A 1 321 ? -24.172 9.540 27.739 1.00 96.25 321 PHE A CA 1
ATOM 2642 C C . PHE A 1 321 ? -22.999 10.145 26.991 1.00 96.25 321 PHE A C 1
ATOM 2644 O O . PHE A 1 321 ? -23.049 11.310 26.592 1.00 96.25 321 PHE A O 1
ATOM 2651 N N . VAL A 1 322 ? -21.942 9.363 26.796 1.00 96.56 322 VAL A N 1
ATOM 2652 C CA . VAL A 1 322 ? -20.834 9.774 25.934 1.00 96.56 322 VAL A CA 1
ATOM 2653 C C . VAL A 1 322 ? -21.250 9.507 24.495 1.00 96.56 322 VAL A C 1
ATOM 2655 O O . VAL A 1 322 ? -21.338 8.355 24.077 1.00 96.56 322 VAL A O 1
ATOM 2658 N N . CYS A 1 323 ? -21.544 10.573 23.759 1.00 95.69 323 CYS A N 1
ATOM 2659 C CA . CYS A 1 323 ? -22.098 10.524 22.413 1.00 95.69 323 CYS A CA 1
ATOM 2660 C C . CYS A 1 323 ? -21.045 10.983 21.405 1.00 95.69 323 CYS A C 1
ATOM 2662 O O . CYS A 1 323 ? -20.483 12.066 21.552 1.00 95.69 323 CYS A O 1
ATOM 2664 N N . ALA A 1 324 ? -20.800 10.184 20.371 1.00 91.19 324 ALA A N 1
ATOM 2665 C CA . ALA A 1 324 ? -19.936 10.525 19.249 1.00 91.19 324 ALA A CA 1
ATOM 2666 C C . ALA A 1 324 ? -20.783 10.835 18.012 1.00 91.19 324 ALA A C 1
ATOM 2668 O O . ALA A 1 324 ? -21.626 10.026 17.625 1.00 91.19 324 ALA A O 1
ATOM 2669 N N . TYR A 1 325 ? -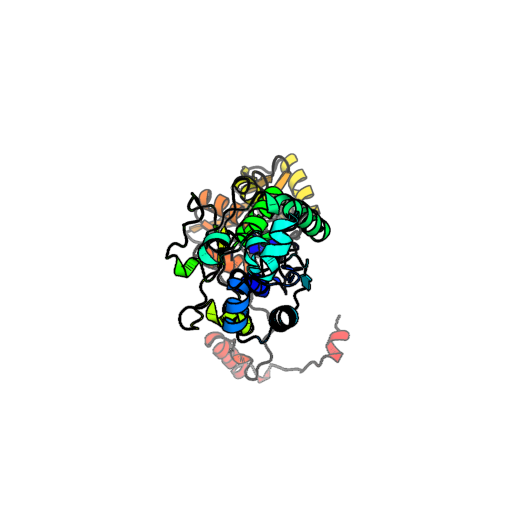20.530 11.973 17.368 1.00 84.44 325 TYR A N 1
ATOM 2670 C CA . TYR A 1 325 ? -21.269 12.444 16.197 1.00 84.44 325 TYR A CA 1
ATOM 2671 C C . TYR A 1 325 ? -20.346 12.699 15.016 1.00 84.44 325 TYR A C 1
ATOM 2673 O O . TYR A 1 325 ? -19.371 13.423 15.166 1.00 84.44 325 TYR A O 1
ATOM 2681 N N . CYS A 1 326 ? -20.696 12.192 13.836 1.00 72.69 326 CYS A N 1
ATOM 2682 C CA . CYS A 1 326 ? -20.083 12.581 12.568 1.00 72.69 326 CYS A CA 1
ATOM 2683 C C . CYS A 1 326 ? -21.011 13.586 11.876 1.00 72.69 326 CYS A C 1
ATOM 2685 O O . CYS A 1 326 ? -22.055 13.221 11.333 1.00 72.69 326 CYS A O 1
ATOM 2687 N N . GLY A 1 327 ? -20.668 14.875 11.923 1.00 74.69 327 GLY A N 1
ATOM 2688 C CA . GLY A 1 327 ? -21.601 15.927 11.513 1.00 74.69 327 GLY A CA 1
ATOM 2689 C C . GLY A 1 327 ? -22.825 15.965 12.435 1.00 74.69 327 GLY A C 1
ATOM 2690 O O . GLY A 1 327 ? -22.693 16.300 13.607 1.00 74.69 327 GLY A O 1
ATOM 2691 N N . LYS A 1 328 ? -24.014 15.638 11.911 1.00 76.12 328 LYS A N 1
ATOM 2692 C CA . LYS A 1 328 ? -25.260 15.545 12.702 1.00 76.12 328 LYS A CA 1
ATOM 2693 C C . LYS A 1 328 ? -25.626 14.113 13.097 1.00 76.12 328 LYS A C 1
ATOM 2695 O O . LYS A 1 328 ? -26.533 13.934 13.908 1.00 76.12 328 LYS A O 1
ATOM 2700 N N . ASP A 1 329 ? -24.932 13.121 12.548 1.00 76.94 329 ASP A N 1
ATOM 2701 C CA . ASP A 1 329 ? -25.289 11.717 12.706 1.00 76.94 329 ASP A CA 1
ATOM 2702 C C . ASP A 1 329 ? -24.609 11.138 13.945 1.00 76.94 329 ASP A C 1
ATOM 2704 O O . ASP A 1 329 ? -23.383 11.182 14.064 1.00 76.94 329 ASP A O 1
ATOM 2708 N N . LEU A 1 330 ? -25.391 10.567 14.863 1.00 87.94 330 LEU A N 1
ATOM 2709 C CA . LEU A 1 330 ? -24.859 9.846 16.020 1.00 87.94 330 LEU A CA 1
ATOM 2710 C C . LEU A 1 330 ? -24.168 8.567 15.540 1.00 87.94 330 LEU A C 1
ATOM 2712 O O . LEU A 1 330 ? -24.832 7.684 15.011 1.00 87.94 330 LEU A O 1
ATOM 2716 N N . VAL A 1 331 ? -22.854 8.457 15.712 1.00 87.00 331 VAL A N 1
ATOM 2717 C CA . VAL A 1 331 ? -22.046 7.307 15.269 1.00 87.00 331 VAL A CA 1
ATOM 2718 C C . VAL A 1 331 ? -21.566 6.422 16.411 1.00 87.00 331 VAL A C 1
ATOM 2720 O O . VAL A 1 331 ? -21.133 5.304 16.154 1.00 87.00 331 VAL A O 1
ATOM 2723 N N . GLY A 1 332 ? -21.676 6.865 17.661 1.00 91.31 332 GLY A N 1
ATOM 2724 C CA . GLY A 1 332 ? -21.415 6.013 18.814 1.00 91.31 332 GLY A CA 1
ATOM 2725 C C . GLY A 1 332 ? -22.038 6.551 20.092 1.00 91.31 332 GLY A C 1
ATOM 2726 O O . GLY A 1 332 ? -22.224 7.759 20.232 1.00 91.31 332 GLY A O 1
ATOM 2727 N N . ILE A 1 333 ? -22.368 5.656 21.017 1.00 94.94 333 ILE A N 1
ATOM 2728 C CA . ILE A 1 333 ? -22.947 6.013 22.311 1.00 94.94 333 ILE A CA 1
ATOM 2729 C C . ILE A 1 333 ? -22.501 5.029 23.395 1.00 94.94 333 ILE A C 1
ATOM 2731 O O . ILE A 1 333 ? -22.518 3.815 23.195 1.00 94.94 333 ILE A O 1
ATOM 2735 N N . LEU A 1 334 ? -22.089 5.574 24.541 1.00 94.62 334 LEU A N 1
ATOM 2736 C CA . LEU A 1 334 ? -21.733 4.827 25.745 1.00 94.62 334 LEU A CA 1
ATOM 2737 C C . LEU A 1 334 ? -22.474 5.416 26.953 1.00 94.62 334 LEU A C 1
ATOM 2739 O O . LEU A 1 334 ? -22.092 6.493 27.430 1.00 94.62 334 LEU A O 1
ATOM 2743 N N . PRO A 1 335 ? -23.527 4.746 27.449 1.00 94.94 335 PRO A N 1
ATOM 2744 C CA . PRO A 1 335 ? -24.167 5.121 28.699 1.00 94.94 335 PRO A CA 1
ATOM 2745 C C . PRO A 1 335 ? -23.284 4.717 29.890 1.00 94.94 335 PRO A C 1
ATOM 2747 O O . PRO A 1 335 ? -22.850 3.573 30.011 1.00 94.94 335 PRO A O 1
ATOM 2750 N N . LEU A 1 336 ? -23.029 5.667 30.788 1.00 94.06 336 LEU A N 1
ATOM 2751 C CA . LEU A 1 336 ? -22.281 5.476 32.026 1.00 94.06 336 LEU A CA 1
ATOM 2752 C C . LEU A 1 336 ? -23.093 5.980 33.213 1.00 94.06 336 LEU A C 1
ATOM 2754 O O . LEU A 1 336 ? -23.688 7.055 33.172 1.00 94.06 336 LEU A O 1
ATOM 2758 N N . ARG A 1 337 ? -23.052 5.245 34.316 1.00 92.31 337 ARG A N 1
ATOM 2759 C CA . ARG A 1 337 ? -23.597 5.658 35.611 1.00 92.31 337 ARG A CA 1
ATOM 2760 C C . ARG A 1 337 ? -22.496 5.693 36.654 1.00 92.31 337 ARG A C 1
ATOM 2762 O O . ARG A 1 337 ? -21.552 4.909 36.588 1.00 92.31 337 ARG A O 1
ATOM 2769 N N . LYS A 1 338 ? -22.649 6.556 37.655 1.00 91.50 338 LYS A N 1
ATOM 2770 C CA . LYS A 1 338 ? -21.774 6.540 38.828 1.00 91.50 338 LYS A CA 1
ATOM 2771 C C . LYS A 1 338 ? -22.172 5.397 39.767 1.00 91.50 338 LYS A C 1
ATOM 2773 O O . LYS A 1 338 ? -23.341 5.249 40.121 1.00 91.50 338 LYS A O 1
ATOM 2778 N N . GLU A 1 339 ? -21.197 4.613 40.201 1.00 88.62 339 GLU A N 1
ATOM 2779 C CA . GLU A 1 339 ? -21.358 3.523 41.155 1.00 88.62 339 GLU A CA 1
ATOM 2780 C C . GLU A 1 339 ? -20.259 3.561 42.221 1.00 88.62 339 GLU A C 1
ATOM 2782 O O . GLU A 1 339 ? -19.085 3.824 41.948 1.00 88.62 339 GLU A O 1
ATOM 2787 N N . LYS A 1 340 ? -20.647 3.265 43.462 1.00 85.75 340 LYS A N 1
ATOM 2788 C CA . LYS A 1 340 ? -19.711 3.084 44.567 1.00 85.75 340 LYS A CA 1
ATOM 2789 C C . LYS A 1 340 ? -19.426 1.596 44.728 1.00 85.75 340 LYS A C 1
ATOM 2791 O O . LYS A 1 340 ? -20.327 0.831 45.062 1.00 85.75 340 LYS A O 1
ATOM 2796 N N . PHE A 1 341 ? -18.176 1.201 44.514 1.00 76.62 341 PHE A N 1
ATOM 2797 C CA . PHE A 1 341 ? -17.702 -0.146 44.803 1.00 76.62 341 PHE A CA 1
ATOM 2798 C C . PHE A 1 341 ? -16.739 -0.081 45.990 1.00 76.62 341 PHE A C 1
ATOM 2800 O O . PHE A 1 341 ? -15.645 0.478 45.896 1.00 76.62 341 PHE A O 1
ATOM 2807 N N . LEU A 1 342 ? -17.167 -0.626 47.133 1.00 79.62 342 LEU A N 1
ATOM 2808 C CA . LEU A 1 342 ? -16.475 -0.487 48.420 1.00 79.62 342 LEU A CA 1
ATOM 2809 C C . LEU A 1 342 ? -16.219 0.998 48.767 1.00 79.62 342 LEU A C 1
ATOM 2811 O O . LEU A 1 342 ? -17.164 1.763 48.969 1.00 79.62 342 LEU A O 1
ATOM 2815 N N . PHE A 1 343 ? -14.950 1.407 48.837 1.00 79.56 343 PHE A N 1
ATOM 2816 C CA . PHE A 1 343 ? -14.518 2.767 49.172 1.00 79.56 343 PHE A CA 1
ATOM 2817 C C . PHE A 1 343 ? -14.207 3.630 47.942 1.00 79.56 343 PHE A C 1
ATOM 2819 O O . PHE A 1 343 ? -13.838 4.789 48.104 1.00 79.56 343 PHE A O 1
ATOM 2826 N N . PHE A 1 344 ? -14.365 3.095 46.727 1.00 81.44 344 PHE A N 1
ATOM 2827 C CA . PHE A 1 344 ? -14.026 3.791 45.489 1.00 81.44 344 PHE A CA 1
ATOM 2828 C C . PHE A 1 344 ? -15.278 4.112 44.679 1.00 81.44 344 PHE A C 1
ATOM 2830 O O . PHE A 1 344 ? -16.169 3.280 44.495 1.00 81.44 344 PHE A O 1
ATOM 2837 N N . GLU A 1 345 ? -15.337 5.341 44.183 1.00 87.00 345 GLU A N 1
ATOM 2838 C CA . GLU A 1 345 ? -16.326 5.744 43.194 1.00 87.00 345 GLU A CA 1
ATOM 2839 C C . GLU A 1 345 ? -15.769 5.510 41.791 1.00 87.00 345 GLU A C 1
ATOM 2841 O O . GLU A 1 345 ? -14.602 5.800 41.506 1.00 87.00 345 GLU A O 1
ATOM 2846 N N . HIS A 1 346 ? -16.615 4.981 40.916 1.00 89.50 346 HIS A N 1
ATOM 2847 C CA . HIS A 1 346 ? -16.285 4.751 39.521 1.00 89.50 346 HIS A CA 1
ATOM 2848 C C . HIS A 1 346 ? -17.520 4.907 38.639 1.00 89.50 346 HIS A C 1
ATOM 2850 O O . HIS A 1 346 ? -18.651 4.929 39.121 1.00 89.50 346 HIS A O 1
ATOM 2856 N N . TYR A 1 347 ? -17.290 5.039 37.343 1.00 92.44 347 TYR A N 1
ATOM 2857 C CA . TYR A 1 347 ? -18.315 5.052 36.320 1.00 92.44 347 TYR A CA 1
ATOM 2858 C C . TYR A 1 347 ? -18.331 3.702 35.618 1.00 92.44 347 TYR A C 1
ATOM 2860 O O . TYR A 1 347 ? -17.284 3.144 35.300 1.00 92.44 347 TYR A O 1
ATOM 2868 N N . THR A 1 348 ? -19.515 3.155 35.402 1.00 91.06 348 THR A N 1
ATOM 2869 C CA . THR A 1 348 ? -19.687 1.842 34.780 1.00 91.06 348 THR A CA 1
ATOM 2870 C C . THR A 1 348 ? -20.932 1.831 33.909 1.00 91.06 348 THR A C 1
ATOM 2872 O O . THR A 1 348 ? -21.725 2.775 33.951 1.00 91.06 348 THR A O 1
ATOM 2875 N N . THR A 1 349 ? -21.096 0.786 33.111 1.00 90.25 349 THR A N 1
ATOM 2876 C CA . THR A 1 349 ? -22.260 0.603 32.243 1.00 90.25 349 THR A CA 1
ATOM 2877 C C . THR A 1 349 ? -23.520 0.253 33.050 1.00 90.25 349 THR A C 1
ATOM 2879 O O . THR A 1 349 ? -23.509 0.099 34.284 1.00 90.25 349 THR A O 1
ATOM 2882 N N . MET A 1 350 ? -24.650 0.165 32.359 1.00 88.06 350 MET A N 1
ATOM 2883 C CA . MET A 1 350 ? -25.924 -0.259 32.932 1.00 88.06 350 MET A CA 1
ATOM 2884 C C . MET A 1 350 ? -25.943 -1.789 33.062 1.00 88.06 350 MET A C 1
ATOM 2886 O O . MET A 1 350 ? -24.936 -2.441 32.804 1.00 88.06 350 MET A O 1
ATOM 2890 N N . GLY A 1 351 ? -27.031 -2.363 33.586 1.00 82.06 351 GLY A N 1
ATOM 2891 C CA . GLY A 1 351 ? -27.240 -3.821 33.649 1.00 82.06 351 GLY A CA 1
ATOM 2892 C C . GLY A 1 351 ? -26.386 -4.591 34.669 1.00 82.06 351 GLY A C 1
ATOM 2893 O O . GLY A 1 351 ? -26.854 -5.568 35.258 1.00 82.06 351 GLY A O 1
ATOM 2894 N N . GLY A 1 352 ? -25.166 -4.136 34.962 1.00 79.94 352 GLY A N 1
ATOM 2895 C CA . GLY A 1 352 ? -24.253 -4.769 35.910 1.00 79.94 352 GLY A CA 1
ATOM 2896 C C . GLY A 1 352 ? -23.964 -6.220 3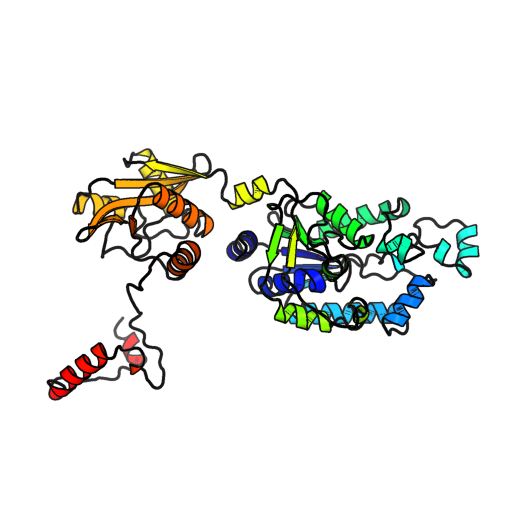5.524 1.00 79.94 352 GLY A C 1
ATOM 2897 O O . GLY A 1 352 ? -23.431 -6.498 34.459 1.00 79.94 352 GLY A O 1
ATOM 2898 N N . ARG A 1 353 ? -24.333 -7.165 36.395 1.00 74.81 353 ARG A N 1
ATOM 2899 C CA . ARG A 1 353 ? -24.116 -8.607 36.168 1.00 74.81 353 ARG A CA 1
ATOM 2900 C C . ARG A 1 353 ? -25.028 -9.237 35.108 1.00 74.81 353 ARG A C 1
ATOM 2902 O O . ARG A 1 353 ? -24.893 -10.424 34.845 1.00 74.81 353 ARG A O 1
ATOM 2909 N N . TYR A 1 354 ? -26.011 -8.491 34.608 1.00 79.62 354 TYR A N 1
ATOM 2910 C CA . TYR A 1 354 ? -26.980 -8.971 33.617 1.00 79.62 354 TYR A CA 1
ATOM 2911 C C . TYR A 1 354 ? -26.673 -8.472 32.205 1.00 79.62 354 TYR A C 1
ATOM 2913 O O . TYR A 1 354 ? -27.434 -8.748 31.282 1.00 79.62 354 TYR A O 1
ATOM 2921 N N . THR A 1 355 ? -25.600 -7.703 32.054 1.00 77.75 355 THR A N 1
ATOM 2922 C CA . THR A 1 355 ? -25.095 -7.260 30.761 1.00 77.75 355 THR A CA 1
ATOM 2923 C C . THR A 1 355 ? -24.525 -8.464 30.012 1.00 77.75 355 THR A C 1
ATOM 2925 O O . THR A 1 355 ? -23.831 -9.285 30.605 1.00 77.75 355 THR A O 1
ATOM 2928 N N . ASP A 1 356 ? -24.833 -8.573 28.722 1.00 71.50 356 ASP A N 1
ATOM 2929 C CA . ASP A 1 356 ? -24.238 -9.535 27.798 1.00 71.50 356 ASP A CA 1
ATOM 2930 C C . ASP A 1 356 ? -23.579 -8.739 26.669 1.00 71.50 356 ASP A C 1
ATOM 2932 O O . ASP A 1 356 ? -24.261 -8.097 25.866 1.00 71.50 356 ASP A O 1
ATOM 2936 N N . LYS A 1 357 ? -22.241 -8.782 26.628 1.00 77.88 357 LYS A N 1
ATOM 2937 C CA . LYS A 1 357 ? -21.366 -7.951 25.781 1.00 77.88 357 LYS A CA 1
ATOM 2938 C C . LYS A 1 357 ? -21.340 -6.467 26.168 1.00 77.88 357 LYS A C 1
ATOM 2940 O O . LYS A 1 357 ? -22.189 -5.944 26.880 1.00 77.88 357 LYS A O 1
ATOM 2945 N N . LEU A 1 358 ? -20.326 -5.770 25.664 1.00 82.12 358 LEU A N 1
ATOM 2946 C CA . LEU A 1 358 ? -20.084 -4.359 25.940 1.00 82.12 358 LEU A CA 1
ATOM 2947 C C . LEU A 1 358 ? -21.272 -3.469 25.520 1.00 82.12 358 LEU A C 1
ATOM 2949 O O . LEU A 1 358 ? -21.723 -3.514 24.373 1.00 82.12 358 LEU A O 1
ATOM 2953 N N . GLU A 1 359 ? -21.710 -2.584 26.423 1.00 86.75 359 GLU A N 1
ATOM 2954 C CA . GLU A 1 359 ? -22.820 -1.637 26.185 1.00 86.75 359 GLU A CA 1
ATOM 2955 C C . GLU A 1 359 ? -22.446 -0.434 25.291 1.00 86.75 359 GLU A C 1
ATOM 2957 O O . GLU A 1 359 ? -23.262 0.449 25.034 1.00 86.75 359 GLU A O 1
ATOM 2962 N N . LEU A 1 360 ? -21.208 -0.382 24.797 1.00 90.00 360 LEU A N 1
ATOM 2963 C CA . LEU A 1 360 ? -20.763 0.602 23.815 1.00 90.00 360 LEU A CA 1
ATOM 2964 C C . LEU A 1 360 ? -21.317 0.243 22.432 1.00 90.00 360 LEU A C 1
ATOM 2966 O O . LEU A 1 360 ? -20.907 -0.747 21.823 1.00 90.00 360 LEU A O 1
ATOM 2970 N N . LEU A 1 361 ? -22.203 1.082 21.906 1.00 89.94 361 LEU A N 1
ATOM 2971 C CA . LEU A 1 361 ? -22.732 0.955 20.552 1.00 89.94 361 LEU A CA 1
ATOM 2972 C C . LEU A 1 361 ? -21.955 1.862 19.598 1.00 89.94 361 LEU A C 1
ATOM 2974 O O . LEU A 1 361 ? -21.776 3.048 19.879 1.00 89.94 361 LEU A O 1
ATOM 2978 N N . THR A 1 362 ? -21.544 1.338 18.445 1.00 85.75 362 THR A N 1
ATOM 2979 C CA . THR A 1 362 ? -20.867 2.114 17.401 1.00 85.75 362 THR A CA 1
ATOM 2980 C C . THR A 1 362 ? -21.405 1.756 16.021 1.00 85.75 362 THR A C 1
ATOM 2982 O O . THR A 1 362 ? -21.696 0.601 15.738 1.00 85.75 362 THR A O 1
ATOM 2985 N N . ALA A 1 363 ? -21.487 2.739 15.119 1.00 70.50 363 ALA A N 1
ATOM 2986 C CA . ALA A 1 363 ? -22.048 2.558 13.776 1.00 70.50 363 ALA A CA 1
ATOM 2987 C C . ALA A 1 363 ? -21.304 1.483 12.973 1.00 70.50 363 ALA A C 1
ATOM 2989 O O . ALA A 1 363 ? -21.875 0.852 12.093 1.00 70.50 363 ALA A O 1
ATOM 2990 N N . ARG A 1 364 ? -20.016 1.296 13.275 1.00 66.62 364 ARG A N 1
ATOM 2991 C CA . ARG A 1 364 ? -19.177 0.198 12.794 1.00 66.62 364 ARG A CA 1
ATOM 2992 C C . ARG A 1 364 ? -18.330 -0.303 13.946 1.00 66.62 364 ARG A C 1
ATOM 2994 O O . ARG A 1 364 ? -17.950 0.498 14.805 1.00 66.62 364 ARG A O 1
ATOM 3001 N N . ASN A 1 365 ? -17.968 -1.582 13.944 1.00 61.34 365 ASN A N 1
ATOM 3002 C CA . ASN A 1 365 ? -17.023 -2.128 14.921 1.00 61.34 365 ASN A CA 1
ATOM 3003 C C . ASN A 1 365 ? -15.579 -1.683 14.590 1.00 61.34 365 ASN A C 1
ATOM 3005 O O . ASN A 1 365 ? -14.755 -2.445 14.089 1.00 61.34 365 ASN A O 1
ATOM 3009 N N . SER A 1 366 ? -15.310 -0.388 14.773 1.00 61.28 366 SER A N 1
ATOM 3010 C CA . SER A 1 366 ? -14.032 0.268 14.503 1.00 61.28 366 SER A CA 1
ATOM 3011 C C . SER A 1 366 ? -13.291 0.496 15.811 1.00 61.28 366 SER A C 1
ATOM 3013 O O . SER A 1 366 ? -13.724 1.288 16.650 1.00 61.28 366 SER A O 1
ATOM 3015 N N . THR A 1 367 ? -12.116 -0.121 15.951 1.00 62.78 367 THR A N 1
ATOM 3016 C CA . THR A 1 367 ? -11.238 0.090 17.110 1.00 62.78 367 THR A CA 1
ATOM 3017 C C . THR A 1 367 ? -10.925 1.579 17.318 1.00 62.78 367 THR A C 1
ATOM 3019 O O . THR A 1 367 ? -10.810 2.026 18.449 1.00 62.78 367 THR A O 1
ATOM 3022 N N . ASN A 1 368 ? -10.839 2.384 16.249 1.00 63.16 368 ASN A N 1
ATOM 3023 C CA . ASN A 1 368 ? -10.545 3.821 16.351 1.00 63.16 368 ASN A CA 1
ATOM 3024 C C . ASN A 1 368 ? -11.676 4.605 17.047 1.00 63.16 368 ASN A C 1
ATOM 3026 O O . ASN A 1 368 ? -11.405 5.371 17.973 1.00 63.16 368 ASN A O 1
ATOM 3030 N N . LEU A 1 369 ? -12.932 4.352 16.662 1.00 72.75 369 LEU A N 1
ATOM 3031 C CA . LEU A 1 369 ? -14.108 4.994 17.261 1.00 72.75 369 LEU A CA 1
ATOM 3032 C C . LEU A 1 369 ? -14.237 4.645 18.733 1.00 72.75 369 LEU A C 1
ATOM 3034 O O . LEU A 1 369 ? -14.348 5.524 19.592 1.00 72.75 369 LEU A O 1
ATOM 3038 N N . LEU A 1 370 ? -14.155 3.343 19.008 1.00 77.25 370 LEU A N 1
ATOM 3039 C CA . LEU A 1 370 ? -14.196 2.792 20.351 1.00 77.25 370 LEU A CA 1
ATOM 3040 C C . LEU A 1 370 ? -13.146 3.474 21.231 1.00 77.25 370 LEU A C 1
ATOM 3042 O O . LEU A 1 370 ? -13.450 3.949 22.326 1.00 77.25 370 LEU A O 1
ATOM 3046 N N . ASN A 1 371 ? -11.935 3.642 20.700 1.00 73.50 371 ASN A N 1
ATOM 3047 C CA . ASN A 1 371 ? -10.864 4.283 21.440 1.00 73.50 371 ASN A CA 1
ATOM 3048 C C . ASN A 1 371 ? -11.131 5.737 21.770 1.00 73.50 371 ASN A C 1
ATOM 3050 O O . ASN A 1 371 ? -10.848 6.177 22.880 1.00 73.50 371 ASN A O 1
ATOM 3054 N N . LYS A 1 372 ? -11.644 6.504 20.813 1.00 77.69 372 LYS A N 1
ATOM 3055 C CA . LYS A 1 372 ? -11.911 7.922 21.037 1.00 77.69 372 LYS A CA 1
ATOM 3056 C C . LYS A 1 372 ? -13.006 8.140 22.061 1.00 77.69 372 LYS A C 1
ATOM 3058 O O . LYS A 1 372 ? -12.846 9.013 22.911 1.00 77.69 372 LYS A O 1
ATOM 3063 N N . ILE A 1 373 ? -14.068 7.337 22.004 1.00 87.56 373 ILE A N 1
ATOM 3064 C CA . ILE A 1 373 ? -15.160 7.385 22.978 1.00 87.56 373 ILE A CA 1
ATOM 3065 C C . ILE A 1 373 ? -14.620 7.075 24.375 1.00 87.56 373 ILE A C 1
ATOM 3067 O O . ILE A 1 373 ? -14.844 7.858 25.297 1.00 87.56 373 ILE A O 1
ATOM 3071 N N . ILE A 1 374 ? -13.839 6.001 24.534 1.00 84.25 374 ILE A N 1
ATOM 3072 C CA . ILE A 1 374 ? -13.313 5.628 25.854 1.00 84.25 374 ILE A CA 1
ATOM 3073 C C . ILE A 1 374 ? -12.254 6.628 26.348 1.00 84.25 374 ILE A C 1
ATOM 3075 O O . ILE A 1 374 ? -12.238 6.959 27.531 1.00 84.25 374 ILE A O 1
ATOM 3079 N N . LEU A 1 375 ? -11.401 7.175 25.473 1.00 79.88 375 LEU A N 1
ATOM 3080 C CA . LEU A 1 375 ? -10.440 8.225 25.844 1.00 79.88 375 LEU A CA 1
ATOM 3081 C C . LEU A 1 375 ? -11.134 9.505 26.295 1.00 79.88 375 LEU A C 1
ATOM 3083 O O . LEU A 1 375 ? -10.698 10.130 27.261 1.00 79.88 375 LEU A O 1
ATOM 3087 N N . TYR A 1 376 ? -12.185 9.909 25.587 1.00 88.88 376 TYR A N 1
ATOM 3088 C CA . TYR A 1 376 ? -12.992 11.049 25.985 1.00 88.88 376 TYR A CA 1
ATOM 3089 C C . TYR A 1 376 ? -13.652 10.786 27.340 1.00 88.88 376 TYR A C 1
ATOM 3091 O O . TYR A 1 376 ? -13.508 11.602 28.248 1.00 88.88 376 TYR A O 1
ATOM 3099 N N . ALA A 1 377 ? -14.278 9.617 27.513 1.00 89.50 377 ALA A N 1
ATOM 3100 C CA . ALA A 1 377 ? -14.891 9.218 28.773 1.00 89.50 377 ALA A CA 1
ATOM 3101 C C . ALA A 1 377 ? -13.870 9.252 29.921 1.00 89.50 377 ALA A C 1
ATOM 3103 O O . ALA A 1 377 ? -14.113 9.892 30.935 1.00 89.50 377 ALA A O 1
ATOM 3104 N N . LYS A 1 378 ? -12.685 8.656 29.748 1.00 84.38 378 LYS A N 1
ATOM 3105 C CA . LYS A 1 378 ? -11.619 8.637 30.765 1.00 84.38 378 LYS A CA 1
ATOM 3106 C C . LYS A 1 378 ? -11.122 10.034 31.147 1.00 84.38 378 LYS A C 1
ATOM 3108 O O . LYS A 1 378 ? -10.726 10.251 32.282 1.00 84.38 378 LYS A O 1
ATOM 3113 N N . LYS A 1 379 ? -11.103 10.985 30.208 1.00 84.62 379 LYS A N 1
ATOM 3114 C CA . LYS A 1 379 ? -10.743 12.381 30.514 1.00 84.62 379 LYS A CA 1
ATOM 3115 C C . LYS A 1 379 ? -11.809 13.095 31.346 1.00 84.62 379 LYS A C 1
ATOM 3117 O O . LYS A 1 379 ? -11.472 14.039 32.046 1.00 84.62 379 LYS A O 1
ATOM 3122 N N . GLN A 1 380 ? -13.067 12.677 31.225 1.00 88.44 380 GLN A N 1
ATOM 3123 C CA . GLN A 1 380 ? -14.203 13.254 31.948 1.00 88.44 380 GLN A CA 1
ATOM 3124 C C . GLN A 1 380 ? -14.474 12.549 33.283 1.00 88.44 380 GLN A C 1
ATOM 3126 O O . GLN A 1 380 ? -15.023 13.154 34.200 1.00 88.44 380 GLN A O 1
ATOM 3131 N N . PHE A 1 381 ? -14.104 11.273 33.396 1.00 88.06 381 PHE A N 1
ATOM 3132 C CA . PHE A 1 381 ? -14.448 10.409 34.517 1.00 88.06 381 PHE A CA 1
ATOM 3133 C C . PHE A 1 381 ? -13.200 9.683 35.035 1.00 88.06 381 PHE A C 1
ATOM 3135 O O . PHE A 1 381 ? -12.576 8.924 34.295 1.00 88.06 381 PHE A O 1
ATOM 3142 N N . ASP A 1 382 ? -12.869 9.879 36.316 1.00 77.75 382 ASP A N 1
ATOM 3143 C CA . ASP A 1 382 ? -11.610 9.405 36.917 1.00 77.75 382 ASP A CA 1
ATOM 3144 C C . ASP A 1 382 ? -11.401 7.887 36.801 1.00 77.75 382 ASP A C 1
ATOM 3146 O O . ASP A 1 382 ? -10.368 7.417 36.320 1.00 77.75 382 ASP A O 1
ATOM 3150 N N . ASN A 1 383 ? -12.398 7.108 37.232 1.00 86.19 383 ASN A N 1
ATOM 3151 C CA . ASN A 1 383 ? -12.363 5.648 37.222 1.00 86.19 383 ASN A CA 1
ATOM 3152 C C . ASN A 1 383 ? -13.501 5.125 36.349 1.00 86.19 383 ASN A C 1
ATOM 3154 O O . ASN A 1 383 ? -14.659 5.420 36.636 1.00 86.19 383 ASN A O 1
ATOM 3158 N N . ILE A 1 384 ? -13.190 4.320 35.330 1.00 88.38 384 ILE A N 1
ATOM 3159 C CA . ILE A 1 384 ? -14.186 3.673 34.466 1.00 88.38 384 ILE A CA 1
ATOM 3160 C C . ILE A 1 384 ? -14.014 2.155 34.530 1.00 88.38 384 ILE A C 1
ATOM 3162 O O . ILE A 1 384 ? -12.896 1.655 34.410 1.00 88.38 384 ILE A O 1
ATOM 3166 N N . SER A 1 385 ? -15.123 1.433 34.681 1.00 87.38 385 SER A N 1
ATOM 3167 C CA . SER A 1 385 ? -15.219 -0.019 34.520 1.00 87.38 385 SER A CA 1
ATOM 3168 C C . SER A 1 385 ? -16.088 -0.345 33.308 1.00 87.38 385 SER A C 1
ATOM 3170 O O . SER A 1 385 ? -17.149 0.248 33.130 1.00 87.38 385 SER A O 1
ATOM 3172 N N . LEU A 1 386 ? -15.633 -1.280 32.474 1.00 86.81 386 LEU A N 1
ATOM 3173 C CA . LEU A 1 386 ? -16.347 -1.748 31.285 1.00 86.81 386 LEU A CA 1
ATOM 3174 C C . LEU A 1 386 ? -16.546 -3.270 31.392 1.00 86.81 386 LEU A C 1
ATOM 3176 O O . LEU A 1 386 ? -15.673 -4.027 30.951 1.00 86.81 386 LEU A O 1
ATOM 3180 N N . PRO A 1 387 ? -17.638 -3.736 32.026 1.00 83.19 387 PRO A N 1
ATOM 3181 C CA . PRO A 1 387 ? -17.921 -5.163 32.144 1.00 83.19 387 PRO A CA 1
ATOM 3182 C C . PRO A 1 387 ? -18.219 -5.782 30.771 1.00 83.19 387 PRO A C 1
ATOM 3184 O O . PRO A 1 387 ? -18.595 -5.080 29.834 1.00 83.19 387 PRO A O 1
ATOM 3187 N N . GLU A 1 388 ? -18.024 -7.100 30.662 1.00 80.94 388 GLU A N 1
ATOM 3188 C CA . GLU A 1 388 ? -18.382 -7.898 29.474 1.00 80.94 388 GLU A CA 1
ATOM 3189 C C . GLU A 1 388 ? -17.800 -7.373 28.145 1.00 80.94 388 GLU A C 1
ATOM 3191 O O . GLU A 1 388 ? -18.382 -7.515 27.070 1.00 80.94 388 GLU A O 1
ATOM 3196 N N . SER A 1 389 ? -16.608 -6.771 28.213 1.00 75.62 389 SER A N 1
ATOM 3197 C CA . SER A 1 389 ? -15.824 -6.423 27.024 1.00 75.62 389 SER A CA 1
ATOM 3198 C C . SER A 1 389 ? -15.278 -7.686 26.358 1.00 75.62 389 SER A C 1
ATOM 3200 O O . SER A 1 389 ? -14.782 -8.582 27.042 1.00 75.62 389 SER A O 1
ATOM 3202 N N . ASP A 1 390 ? -15.307 -7.743 25.025 1.00 71.94 390 ASP A N 1
ATOM 3203 C CA . ASP A 1 390 ? -14.670 -8.835 24.292 1.00 71.94 390 ASP A CA 1
ATOM 3204 C C . ASP A 1 390 ? -13.145 -8.846 24.514 1.00 71.94 390 ASP A C 1
ATOM 3206 O O . ASP A 1 390 ? -12.530 -7.833 24.869 1.00 71.94 390 ASP A O 1
ATOM 3210 N N . PHE A 1 391 ? -12.522 -10.013 24.320 1.00 67.38 391 PHE A N 1
ATOM 3211 C CA . PHE A 1 391 ? -11.099 -10.209 24.605 1.00 67.38 391 PHE A CA 1
ATOM 3212 C C . PHE A 1 391 ? -10.195 -9.279 23.789 1.00 67.38 391 PHE A C 1
ATOM 3214 O O . PHE A 1 391 ? -9.198 -8.790 24.318 1.00 67.38 391 PHE A O 1
ATOM 3221 N N . GLU A 1 392 ? -10.531 -9.010 22.525 1.00 62.56 392 GLU A N 1
ATOM 3222 C CA . GLU A 1 392 ? -9.729 -8.141 21.660 1.00 62.56 392 GLU A CA 1
ATOM 3223 C C . GLU A 1 392 ? -9.768 -6.696 22.156 1.00 62.56 392 GLU A C 1
ATOM 3225 O O . GLU A 1 392 ? -8.716 -6.066 22.306 1.00 62.56 392 GLU A O 1
ATOM 3230 N N . THR A 1 393 ? -10.960 -6.202 22.498 1.00 69.44 393 THR A N 1
ATOM 3231 C CA . THR A 1 393 ? -11.159 -4.895 23.124 1.00 69.44 393 THR A CA 1
ATOM 3232 C C . THR A 1 393 ? -10.410 -4.820 24.454 1.00 69.44 393 THR A C 1
ATOM 3234 O O . THR A 1 393 ? -9.594 -3.920 24.643 1.00 69.44 393 THR A O 1
ATOM 3237 N N . ALA A 1 394 ? -10.581 -5.786 25.360 1.00 73.69 394 ALA A N 1
ATOM 3238 C CA . ALA A 1 394 ? -9.904 -5.792 26.659 1.00 73.69 394 ALA A CA 1
ATOM 3239 C C . ALA A 1 394 ? -8.367 -5.806 26.531 1.00 73.69 394 ALA A C 1
ATOM 3241 O O . ALA A 1 394 ? -7.678 -5.004 27.168 1.00 73.69 394 ALA A O 1
ATOM 3242 N N . MET A 1 395 ? -7.823 -6.665 25.663 1.00 67.38 395 MET A N 1
ATOM 3243 C CA . MET A 1 395 ? -6.389 -6.738 25.362 1.00 67.38 395 MET A CA 1
ATOM 3244 C C . MET A 1 395 ? -5.855 -5.439 24.771 1.00 67.38 395 MET A C 1
ATOM 3246 O O . MET A 1 395 ? -4.741 -5.013 25.089 1.00 67.38 395 MET A O 1
ATOM 3250 N N . TYR A 1 396 ? -6.630 -4.806 23.895 1.00 64.44 396 TYR A N 1
ATOM 3251 C CA . TYR A 1 396 ? -6.271 -3.522 23.323 1.00 64.44 396 TYR A CA 1
ATOM 3252 C C . TYR A 1 396 ? -6.179 -2.448 24.415 1.00 64.44 396 TYR A C 1
ATOM 3254 O O . TYR A 1 396 ? -5.143 -1.793 24.548 1.00 64.44 396 TYR A O 1
ATOM 3262 N N . LEU A 1 397 ? -7.216 -2.317 25.247 1.00 69.00 397 LEU A N 1
ATOM 3263 C CA . LEU A 1 397 ? -7.267 -1.358 26.355 1.00 69.00 397 LEU A CA 1
ATOM 3264 C C . LEU A 1 397 ? -6.106 -1.564 27.339 1.00 69.00 397 LEU A C 1
ATOM 3266 O O . LEU A 1 397 ? -5.486 -0.598 27.791 1.00 69.00 397 LEU A O 1
ATOM 3270 N N . ALA A 1 398 ? -5.774 -2.820 27.635 1.00 69.38 398 ALA A N 1
ATOM 3271 C CA . ALA A 1 398 ? -4.661 -3.179 28.504 1.00 69.38 398 ALA A CA 1
ATOM 3272 C C . ALA A 1 398 ? -3.311 -2.737 27.931 1.00 69.38 398 ALA A C 1
ATOM 3274 O O . ALA A 1 398 ? -2.529 -2.076 28.616 1.00 69.38 398 ALA A O 1
ATOM 3275 N N . ASN A 1 399 ? -3.065 -3.052 26.657 1.00 60.31 399 ASN A N 1
ATOM 3276 C CA . ASN A 1 399 ? -1.808 -2.743 25.980 1.00 60.31 399 ASN A CA 1
ATOM 3277 C C . ASN A 1 399 ? -1.598 -1.243 25.769 1.00 60.31 399 ASN A C 1
ATOM 3279 O O . ASN A 1 399 ? -0.471 -0.764 25.864 1.00 60.31 399 ASN A O 1
ATOM 3283 N N . VAL A 1 400 ? -2.661 -0.504 25.443 1.00 59.03 400 VAL A N 1
ATOM 3284 C CA . VAL A 1 400 ? -2.536 0.919 25.110 1.00 59.03 400 VAL A CA 1
ATOM 3285 C C . VAL A 1 400 ? -2.601 1.794 26.358 1.00 59.03 400 VAL A C 1
ATOM 3287 O O . VAL A 1 400 ? -1.916 2.814 26.414 1.00 59.03 400 VAL A O 1
ATOM 3290 N N . TRP A 1 401 ? -3.384 1.418 27.375 1.00 60.28 401 TRP A N 1
ATOM 3291 C CA . TRP A 1 401 ? -3.710 2.318 28.491 1.00 60.28 401 TRP A CA 1
ATOM 3292 C C . TRP A 1 401 ? -3.340 1.797 29.875 1.00 60.28 401 TRP A C 1
ATOM 3294 O O . TRP A 1 401 ? -3.769 2.393 30.867 1.00 60.28 401 TRP A O 1
ATOM 3304 N N . ASN A 1 402 ? -2.551 0.719 29.951 1.00 63.38 402 ASN A N 1
ATOM 3305 C CA . ASN A 1 402 ? -2.199 0.047 31.205 1.00 63.38 402 ASN A CA 1
ATOM 3306 C C . ASN A 1 402 ? -3.451 -0.315 32.032 1.00 63.38 402 ASN A C 1
ATOM 3308 O O . ASN A 1 402 ? -3.438 -0.292 33.265 1.00 63.38 402 ASN A O 1
ATOM 3312 N N . ALA A 1 403 ? -4.570 -0.569 31.341 1.00 71.56 403 ALA A N 1
ATOM 3313 C CA . ALA A 1 403 ? -5.821 -0.952 31.970 1.00 71.56 403 ALA A CA 1
ATOM 3314 C C . ALA A 1 403 ? -5.673 -2.353 32.569 1.00 71.56 403 ALA A C 1
ATOM 3316 O O . ALA A 1 403 ? -5.109 -3.257 31.949 1.00 71.56 403 ALA A O 1
ATOM 3317 N N . LYS A 1 404 ? -6.199 -2.543 33.780 1.00 77.12 404 LYS A N 1
ATOM 3318 C CA . LYS A 1 404 ? -6.329 -3.879 34.358 1.00 77.12 404 LYS A CA 1
ATOM 3319 C C . LYS A 1 404 ? -7.584 -4.515 33.785 1.00 77.12 404 LYS A C 1
ATOM 3321 O O . LYS A 1 404 ? -8.647 -3.905 33.820 1.00 77.12 404 LYS A O 1
ATOM 3326 N N . TYR A 1 405 ? -7.456 -5.735 33.292 1.00 73.62 405 TYR A N 1
ATOM 3327 C CA . TYR A 1 405 ? -8.586 -6.548 32.873 1.00 73.62 405 TYR A CA 1
ATOM 3328 C C . TYR A 1 405 ? -8.507 -7.904 33.569 1.00 73.62 405 TYR A C 1
ATOM 3330 O O . TYR A 1 405 ? -7.440 -8.358 33.987 1.00 73.62 405 TYR A O 1
ATOM 3338 N N . SER A 1 406 ? -9.659 -8.541 33.704 1.00 69.38 406 SER A N 1
ATOM 3339 C CA . SER A 1 406 ? -9.804 -9.900 34.209 1.00 69.38 406 SER A CA 1
ATOM 3340 C C . SER A 1 406 ? -10.876 -10.580 33.377 1.00 69.38 406 SER A C 1
ATOM 3342 O O . SER A 1 406 ? -11.897 -9.960 33.089 1.00 69.38 406 SER A O 1
ATOM 3344 N N . CYS A 1 407 ? -10.663 -11.836 32.995 1.00 64.12 407 CYS A N 1
ATOM 3345 C CA . CYS A 1 407 ? -11.692 -12.595 32.289 1.00 64.12 407 CYS A CA 1
ATOM 3346 C C . CYS A 1 407 ? -12.858 -12.860 33.256 1.00 64.12 407 CYS A C 1
ATOM 3348 O O . CYS A 1 407 ? -12.632 -13.442 34.318 1.00 64.12 407 CYS A O 1
ATOM 3350 N N . SER A 1 408 ? -14.077 -12.420 32.913 1.00 60.25 408 SER A N 1
ATOM 3351 C CA . SER A 1 408 ? -15.278 -12.673 33.731 1.00 60.25 408 SER A CA 1
ATOM 3352 C C . SER A 1 408 ? -15.780 -14.114 33.585 1.00 60.25 408 SER A C 1
ATOM 3354 O O . SER A 1 408 ? -16.420 -14.636 34.495 1.00 60.25 408 SER A O 1
ATOM 3356 N N . SER A 1 409 ? -15.401 -14.802 32.502 1.00 51.78 409 SER A N 1
ATOM 3357 C CA . SER A 1 409 ? -15.644 -16.228 32.302 1.00 51.78 409 SER A CA 1
ATOM 3358 C C . SER A 1 409 ? -14.510 -16.879 31.498 1.00 51.78 409 SER A C 1
ATOM 3360 O O . SER A 1 409 ? -14.128 -16.422 30.424 1.00 51.78 409 SER A O 1
ATOM 3362 N N . VAL A 1 410 ? -13.936 -17.956 32.037 1.00 43.66 410 VAL A N 1
ATOM 3363 C CA . VAL A 1 410 ? -13.232 -18.952 31.221 1.00 43.66 410 VAL A CA 1
ATOM 3364 C C . VAL A 1 410 ? -14.325 -19.905 30.768 1.00 43.66 410 VAL A C 1
ATOM 3366 O O . VAL A 1 410 ? -15.055 -20.435 31.605 1.00 43.66 410 VAL A O 1
ATOM 3369 N N . THR A 1 411 ? -14.481 -20.066 29.459 1.00 44.00 411 THR A N 1
ATOM 3370 C CA . THR A 1 411 ? -15.377 -21.046 28.839 1.00 44.00 411 THR A CA 1
ATOM 3371 C C . THR A 1 411 ? -15.371 -22.371 29.614 1.00 44.00 411 THR A C 1
ATOM 3373 O O . THR A 1 411 ? -14.290 -22.866 29.935 1.00 44.00 411 THR A O 1
ATOM 3376 N N . PRO A 1 412 ? -16.536 -22.999 29.871 1.00 43.75 412 PRO A N 1
ATOM 3377 C CA . PRO A 1 412 ? -16.589 -24.330 30.486 1.00 43.75 412 PRO A CA 1
ATOM 3378 C C . PRO A 1 412 ? -15.974 -25.417 29.586 1.00 43.75 412 PRO A C 1
ATOM 3380 O O . PRO A 1 412 ? -15.801 -26.556 30.012 1.00 43.75 412 PRO A O 1
ATOM 3383 N N . TYR A 1 413 ? -15.642 -25.071 28.341 1.00 47.91 413 TYR A N 1
ATOM 3384 C CA . TYR A 1 413 ? -14.938 -25.927 27.403 1.00 47.91 413 TYR A CA 1
ATOM 3385 C C . TYR A 1 413 ? -13.461 -26.020 27.786 1.00 47.91 413 TYR A C 1
ATOM 3387 O O . TYR A 1 413 ? -12.663 -25.118 27.529 1.00 47.91 413 TYR A O 1
ATOM 3395 N N . ILE A 1 414 ? -13.118 -27.137 28.420 1.00 53.53 414 ILE A N 1
ATOM 3396 C CA . ILE A 1 414 ? -11.742 -27.541 28.682 1.00 53.53 414 ILE A CA 1
ATOM 3397 C C . ILE A 1 414 ? -11.181 -28.107 27.367 1.00 53.53 414 ILE A C 1
ATOM 3399 O O . ILE A 1 414 ? -11.810 -28.998 26.789 1.00 53.53 414 ILE A O 1
ATOM 3403 N N . PRO A 1 415 ? -10.034 -27.616 26.865 1.00 49.16 415 PRO A N 1
ATOM 3404 C CA . PRO A 1 415 ? -9.342 -28.247 25.748 1.00 49.16 415 PRO A CA 1
ATOM 3405 C C . PRO A 1 415 ? -9.123 -29.732 26.052 1.00 49.16 415 PRO A C 1
ATOM 3407 O O . PRO A 1 415 ? -8.670 -30.069 27.145 1.00 49.16 415 PRO A O 1
ATOM 3410 N N . ALA A 1 416 ? -9.444 -30.620 25.110 1.00 51.44 416 ALA A N 1
ATOM 3411 C CA . ALA A 1 416 ? -9.185 -32.050 25.251 1.00 51.44 416 ALA A CA 1
ATOM 3412 C C . ALA A 1 416 ? -7.672 -32.317 25.146 1.00 51.44 416 ALA A C 1
ATOM 3414 O O . ALA A 1 416 ? -7.167 -32.716 24.100 1.00 51.44 416 ALA A O 1
ATOM 3415 N N . THR A 1 417 ? -6.938 -32.014 26.214 1.00 60.47 417 THR A N 1
ATOM 3416 C CA . THR A 1 417 ? -5.530 -32.372 26.402 1.00 60.47 417 THR A CA 1
ATOM 3417 C C . THR A 1 417 ? -5.436 -33.610 27.291 1.00 60.47 417 THR A C 1
ATOM 3419 O O . THR A 1 417 ? -6.356 -33.916 28.055 1.00 60.47 417 THR A O 1
ATOM 3422 N N . ASP A 1 418 ? -4.298 -34.309 27.241 1.00 57.97 418 ASP A N 1
ATOM 3423 C CA . ASP A 1 418 ? -4.034 -35.487 28.085 1.00 57.97 418 ASP A CA 1
ATOM 3424 C C . ASP A 1 418 ? -4.093 -35.168 29.594 1.00 57.97 418 ASP A C 1
ATOM 3426 O O . ASP A 1 418 ? -4.213 -36.065 30.429 1.00 57.97 418 ASP A O 1
ATOM 3430 N N . ASN A 1 419 ? -4.042 -33.882 29.961 1.00 62.75 419 ASN A N 1
ATOM 3431 C CA . ASN A 1 419 ? -4.146 -33.402 31.332 1.00 62.75 419 ASN A CA 1
ATOM 3432 C C . ASN A 1 419 ? -5.179 -32.272 31.460 1.00 62.75 419 ASN A C 1
ATOM 3434 O O . ASN A 1 419 ? -4.844 -31.136 31.780 1.00 62.75 419 ASN A O 1
ATOM 3438 N N . TYR A 1 420 ? -6.460 -32.604 31.299 1.00 55.31 420 TYR A N 1
ATOM 3439 C CA . TYR A 1 420 ? -7.604 -31.693 31.480 1.00 55.31 420 TYR A CA 1
ATOM 3440 C C . TYR A 1 420 ? -7.641 -30.964 32.843 1.00 55.31 420 TYR A C 1
ATOM 3442 O O . TYR A 1 420 ? -8.312 -29.943 32.999 1.00 55.31 420 TYR A O 1
ATOM 3450 N N . LEU A 1 421 ? -6.911 -31.459 33.848 1.00 60.75 421 LEU A N 1
ATOM 3451 C CA . LEU A 1 421 ? -6.778 -30.819 35.157 1.00 60.75 421 LEU A CA 1
ATOM 3452 C C . LEU A 1 421 ? -5.722 -29.702 35.174 1.00 60.75 421 LEU A C 1
ATOM 3454 O O . LEU A 1 421 ? -5.600 -29.015 36.188 1.00 60.75 42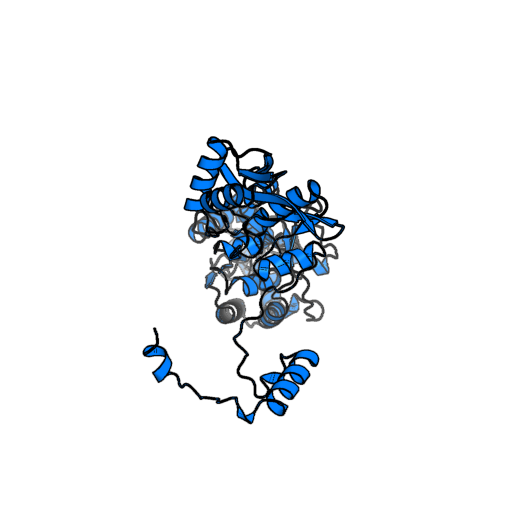1 LEU A O 1
ATOM 3458 N N . GLU A 1 422 ? -4.920 -29.504 34.128 1.00 64.06 422 GLU A N 1
ATOM 3459 C CA . GLU A 1 422 ? -3.856 -28.487 34.098 1.00 64.06 422 GLU A CA 1
ATOM 3460 C C . GLU A 1 422 ? -4.385 -27.055 34.271 1.00 64.06 422 GLU A C 1
ATOM 3462 O O . GLU A 1 422 ? -3.726 -26.226 34.897 1.00 64.06 422 GLU A O 1
ATOM 3467 N N . PHE A 1 423 ? -5.620 -26.803 33.830 1.00 58.12 423 PHE A N 1
ATOM 3468 C CA . PHE A 1 423 ? -6.282 -25.498 33.902 1.00 58.12 423 PHE A CA 1
ATOM 3469 C C . PHE A 1 423 ? -6.891 -25.182 35.280 1.00 58.12 423 PHE A C 1
ATOM 3471 O O . PHE A 1 423 ? -7.288 -24.046 35.545 1.00 58.12 423 PHE A O 1
ATOM 3478 N N . LEU A 1 424 ? -6.962 -26.160 36.191 1.00 61.22 424 LEU A N 1
ATOM 3479 C CA . LEU A 1 424 ? -7.507 -25.956 37.534 1.00 61.22 424 LEU A CA 1
ATOM 3480 C C . LEU A 1 424 ? -6.440 -25.430 38.497 1.00 61.22 424 LEU A C 1
ATOM 3482 O O . LEU A 1 424 ? -5.378 -26.029 38.686 1.00 61.22 424 LEU A O 1
ATOM 3486 N N . SER A 1 425 ? -6.766 -24.344 39.203 1.00 69.25 425 SER A N 1
ATOM 3487 C CA . SER A 1 425 ? -5.921 -23.830 40.286 1.00 69.25 425 SER A CA 1
ATOM 3488 C C . SER A 1 425 ? -5.704 -24.891 41.379 1.00 69.25 425 SER A C 1
ATOM 3490 O O . SER A 1 425 ? -6.586 -25.709 41.656 1.00 69.25 425 SER A O 1
ATOM 3492 N N . ARG A 1 426 ? -4.557 -24.851 42.079 1.00 73.56 426 ARG A N 1
ATOM 3493 C CA . ARG A 1 426 ? -4.274 -25.767 43.209 1.00 73.56 426 ARG A CA 1
ATOM 3494 C C . ARG A 1 426 ? -5.374 -25.749 44.277 1.00 73.56 426 ARG A C 1
ATOM 3496 O O . ARG A 1 426 ? -5.639 -26.777 44.894 1.00 73.56 426 ARG A O 1
ATOM 3503 N N . LYS A 1 427 ? -6.009 -24.591 44.496 1.00 74.75 427 LYS A N 1
ATOM 3504 C CA . LYS A 1 427 ? -7.130 -24.437 45.433 1.00 74.75 427 LYS A CA 1
ATOM 3505 C C . LYS A 1 427 ? -8.352 -25.229 44.964 1.00 74.75 427 LYS A C 1
ATOM 3507 O O . LYS A 1 427 ? -8.927 -25.960 45.763 1.00 74.75 427 LYS A O 1
ATOM 3512 N N . HIS A 1 428 ? -8.713 -25.118 43.684 1.00 71.38 428 HIS A N 1
ATOM 3513 C CA . HIS A 1 428 ? -9.838 -25.859 43.111 1.00 71.38 428 HIS A CA 1
ATOM 3514 C C . HIS A 1 428 ? -9.574 -27.365 43.071 1.00 71.38 428 HIS A C 1
ATOM 3516 O O . HIS A 1 428 ? -10.459 -28.121 43.453 1.00 71.38 428 HIS A O 1
ATOM 3522 N N . LYS A 1 429 ? -8.348 -27.801 42.743 1.00 77.56 429 LYS A N 1
ATOM 3523 C CA . LYS A 1 429 ? -7.963 -29.222 42.832 1.00 77.56 429 LYS A CA 1
ATOM 3524 C C . LYS A 1 429 ? -8.166 -29.782 44.236 1.00 77.56 429 LYS A C 1
ATOM 3526 O O . LYS A 1 429 ? -8.877 -30.760 44.394 1.00 77.56 429 LYS A O 1
ATOM 3531 N N . LYS A 1 430 ? -7.652 -29.103 45.269 1.00 80.88 430 LYS A N 1
ATOM 3532 C CA . LYS A 1 430 ? -7.842 -29.532 46.666 1.00 80.88 430 LYS A CA 1
ATOM 3533 C C . LYS A 1 430 ? -9.312 -29.586 47.083 1.00 80.88 430 LYS A C 1
ATOM 3535 O O . LYS A 1 430 ? -9.690 -30.478 47.834 1.00 80.88 430 LYS A O 1
ATOM 3540 N N . ALA A 1 431 ? -10.126 -28.635 46.626 1.00 79.88 431 ALA A N 1
ATOM 3541 C CA . ALA A 1 431 ? -11.559 -28.636 46.903 1.00 79.88 431 ALA A CA 1
ATOM 3542 C C . ALA A 1 431 ? -12.264 -29.817 46.216 1.00 79.88 431 ALA A C 1
ATOM 3544 O O . ALA A 1 431 ? -13.054 -30.504 46.857 1.00 79.88 431 ALA A O 1
ATOM 3545 N N . MET A 1 432 ? -11.934 -30.096 44.951 1.00 75.06 432 MET A N 1
ATOM 3546 C CA . MET A 1 432 ? -12.448 -31.260 44.226 1.00 75.06 432 MET A CA 1
ATOM 3547 C C . MET A 1 432 ? -11.999 -32.573 44.872 1.00 75.06 432 MET A C 1
ATOM 3549 O O . MET A 1 432 ? -12.839 -33.428 45.118 1.00 75.06 432 MET A O 1
ATOM 3553 N N . ASP A 1 433 ? -10.720 -32.706 45.229 1.00 80.75 433 ASP A N 1
ATOM 3554 C CA . ASP A 1 433 ? -10.183 -33.881 45.925 1.00 80.75 433 ASP A CA 1
ATOM 3555 C C . ASP A 1 433 ? -10.880 -34.105 47.268 1.00 80.75 433 ASP A C 1
ATOM 3557 O O . ASP A 1 433 ? -11.162 -35.239 47.648 1.00 80.75 433 ASP A O 1
ATOM 3561 N N . HIS A 1 434 ? -11.176 -33.024 47.994 1.00 84.81 434 HIS A N 1
ATOM 3562 C CA . HIS A 1 434 ? -11.922 -33.102 49.242 1.00 84.81 434 HIS A CA 1
ATOM 3563 C C . HIS A 1 434 ? -13.361 -33.573 49.007 1.00 84.81 434 HIS A C 1
ATOM 3565 O O . HIS A 1 434 ? -13.814 -34.473 49.702 1.00 84.81 434 HIS A O 1
ATOM 3571 N N . ILE A 1 435 ? -14.064 -33.028 48.010 1.00 78.06 435 ILE A N 1
ATOM 3572 C CA . ILE A 1 435 ? -15.429 -33.455 47.663 1.00 78.06 435 ILE A CA 1
ATOM 3573 C C . ILE A 1 435 ? -15.445 -34.922 47.216 1.00 78.06 435 ILE A C 1
ATOM 3575 O O . ILE A 1 435 ? -16.290 -35.686 47.674 1.00 78.06 435 ILE A O 1
ATOM 3579 N N . LEU A 1 436 ? -14.494 -35.339 46.377 1.00 78.19 436 LEU A N 1
ATOM 3580 C CA . LEU A 1 436 ? -14.365 -36.723 45.917 1.00 78.19 436 LEU A CA 1
ATOM 3581 C C . LEU A 1 436 ? -14.024 -37.680 47.067 1.00 78.19 436 LEU A C 1
ATOM 3583 O O . LEU A 1 436 ? -14.552 -38.785 47.107 1.00 78.19 436 LEU A O 1
ATOM 3587 N N . LYS A 1 437 ? -13.193 -37.265 48.033 1.00 82.25 437 LYS A N 1
ATOM 3588 C CA . LYS A 1 437 ? -12.905 -38.068 49.233 1.00 82.25 437 LYS A CA 1
ATOM 3589 C C . LYS A 1 437 ? -14.086 -38.154 50.195 1.00 82.25 437 LYS A C 1
ATOM 3591 O O . LYS A 1 437 ? -14.308 -39.211 50.769 1.00 82.25 437 LYS A O 1
ATOM 3596 N N . SER A 1 438 ? -14.805 -37.054 50.397 1.00 85.50 438 SER A N 1
ATOM 3597 C CA . SER A 1 438 ? -15.873 -36.959 51.399 1.00 85.50 438 SER A CA 1
ATOM 3598 C C . SER A 1 438 ? -17.223 -37.473 50.892 1.00 85.50 438 SER A C 1
ATOM 3600 O O . SER A 1 438 ? -18.077 -37.840 51.698 1.00 85.50 438 SER A O 1
ATOM 3602 N N . HIS A 1 439 ? -17.448 -37.444 49.575 1.00 83.06 439 HIS A N 1
ATOM 3603 C CA . HIS A 1 439 ? -18.749 -37.709 48.953 1.00 83.06 439 HIS A CA 1
ATOM 3604 C C . HIS A 1 439 ? -18.657 -38.494 47.633 1.00 83.06 439 HIS A C 1
ATOM 3606 O O . HIS A 1 439 ? -19.631 -38.527 46.880 1.00 83.06 439 HIS A O 1
ATOM 3612 N N . GLY A 1 440 ? -17.506 -39.089 47.301 1.00 73.56 440 GLY A N 1
ATOM 3613 C CA . GLY A 1 440 ? -17.303 -39.800 46.031 1.00 73.56 440 GLY A CA 1
ATOM 3614 C C . GLY A 1 440 ? -18.260 -40.974 45.823 1.00 73.56 440 GLY A C 1
ATOM 3615 O O . GLY A 1 440 ? -18.708 -41.219 44.710 1.00 73.56 440 GLY A O 1
ATOM 3616 N N . ASP A 1 441 ? -18.657 -41.623 46.912 1.00 81.50 441 ASP A N 1
ATOM 3617 C CA . ASP A 1 441 ? -19.691 -42.655 47.005 1.00 81.50 441 ASP A CA 1
ATOM 3618 C C . ASP A 1 441 ? -21.095 -42.169 46.592 1.00 81.50 441 ASP A C 1
ATOM 3620 O O . ASP A 1 441 ? -21.949 -42.972 46.215 1.00 81.50 441 ASP A O 1
ATOM 3624 N N . LYS A 1 442 ? -21.332 -40.851 46.600 1.00 76.81 442 LYS A N 1
ATOM 3625 C CA . LYS A 1 442 ? -22.602 -40.217 46.207 1.00 76.81 442 LYS A CA 1
ATOM 3626 C C . LYS A 1 442 ? -22.579 -39.634 44.793 1.00 76.81 442 LYS A C 1
ATOM 3628 O O . LYS A 1 442 ? -23.612 -39.163 44.316 1.00 76.81 442 LYS A O 1
ATOM 3633 N N . LEU A 1 443 ? -21.432 -39.650 44.114 1.00 68.00 443 LEU A N 1
ATOM 3634 C CA . LEU A 1 443 ? -21.275 -39.101 42.768 1.00 68.00 443 LEU A CA 1
ATOM 3635 C C . LEU A 1 443 ? -21.345 -40.223 41.725 1.00 68.00 443 LEU A C 1
ATOM 3637 O O . LEU A 1 443 ? -20.570 -41.173 41.755 1.00 68.00 443 LEU A O 1
ATOM 3641 N N . LYS A 1 444 ? -22.264 -40.098 40.761 1.00 65.94 444 LYS A N 1
ATOM 3642 C CA . LYS A 1 444 ? -22.333 -40.972 39.580 1.00 65.94 444 LYS A CA 1
ATOM 3643 C C . LYS A 1 444 ? -21.909 -40.189 38.346 1.00 65.94 444 LYS A C 1
ATOM 3645 O O . LYS A 1 444 ? -22.573 -39.231 37.964 1.00 65.94 444 LYS A O 1
ATOM 3650 N N . PHE A 1 445 ? -20.831 -40.625 37.703 1.00 60.06 445 PHE A N 1
ATOM 3651 C CA . PHE A 1 445 ? -20.386 -40.077 36.425 1.00 60.06 445 PHE A CA 1
ATOM 3652 C C . PHE A 1 445 ? -20.961 -40.916 35.282 1.00 60.06 445 PHE A C 1
ATOM 3654 O O . PHE A 1 445 ? -20.916 -42.145 35.328 1.00 60.06 445 PHE A O 1
ATOM 3661 N N . LYS A 1 446 ? -21.503 -40.261 34.252 1.00 58.94 446 LYS A N 1
ATOM 3662 C CA . LYS A 1 446 ? -21.979 -40.910 33.025 1.00 58.94 446 LYS A CA 1
ATOM 3663 C C . LYS A 1 446 ? -21.278 -40.272 31.834 1.00 58.94 446 LYS A C 1
ATOM 3665 O O . LYS A 1 446 ? -21.303 -39.054 31.691 1.00 58.94 446 LYS A O 1
ATOM 3670 N N . ILE A 1 447 ? -20.673 -41.096 30.985 1.00 58.12 447 ILE A N 1
ATOM 3671 C CA . ILE A 1 447 ? -20.125 -40.649 29.703 1.00 58.12 447 ILE A CA 1
ATOM 3672 C C . ILE A 1 447 ? -21.296 -40.525 28.726 1.00 58.12 447 ILE A C 1
ATOM 3674 O O . ILE A 1 447 ? -22.049 -41.480 28.533 1.00 58.12 447 ILE A O 1
ATOM 3678 N N . ILE A 1 448 ? -21.468 -39.344 28.139 1.00 55.94 448 ILE A N 1
ATOM 3679 C CA . ILE A 1 448 ? -22.488 -39.077 27.123 1.00 55.94 448 ILE A CA 1
ATOM 3680 C C . ILE A 1 448 ? -21.758 -38.914 25.787 1.00 55.94 448 ILE A C 1
ATOM 3682 O O . ILE A 1 448 ? -20.949 -38.005 25.639 1.00 55.94 448 ILE A O 1
ATOM 3686 N N . GLY A 1 449 ? -21.999 -39.829 24.845 1.00 51.06 449 GLY A N 1
ATOM 3687 C CA . GLY A 1 449 ? -21.460 -39.750 23.481 1.00 51.06 449 GLY A CA 1
ATOM 3688 C C . GLY A 1 449 ? -22.313 -38.871 22.559 1.00 51.06 449 GLY A C 1
ATOM 3689 O O . GLY A 1 449 ? -23.481 -38.620 22.856 1.00 51.06 449 GLY A O 1
ATOM 3690 N N . GLU A 1 450 ? -21.748 -38.454 21.420 1.00 51.53 450 GLU A N 1
ATOM 3691 C CA . GLU A 1 450 ? -22.338 -37.488 20.466 1.00 51.53 450 GLU A CA 1
ATOM 3692 C C . GLU A 1 450 ? -23.797 -37.783 20.071 1.00 51.53 450 GLU A C 1
ATOM 3694 O O . GLU A 1 450 ? -24.610 -36.867 20.014 1.00 51.53 450 GLU A O 1
ATOM 3699 N N . LYS A 1 451 ? -24.184 -39.056 19.902 1.00 47.97 451 LYS A N 1
ATOM 3700 C CA . LYS A 1 451 ? -25.566 -39.439 19.541 1.00 47.97 451 LYS A CA 1
ATOM 3701 C C . LYS A 1 451 ? -26.633 -39.118 20.598 1.00 47.97 451 LYS A C 1
ATOM 3703 O O . LYS A 1 451 ? -27.813 -39.101 20.270 1.00 47.97 451 LYS A O 1
ATOM 3708 N N . HIS A 1 452 ? -26.256 -38.895 21.857 1.00 48.03 452 HIS A N 1
ATOM 3709 C CA . HIS A 1 452 ? -27.212 -38.563 22.921 1.00 48.03 452 HIS A CA 1
ATOM 3710 C C . HIS A 1 452 ? -27.505 -37.060 23.038 1.00 48.03 452 HIS A C 1
ATOM 3712 O O . HIS A 1 452 ? -28.490 -36.698 23.675 1.00 48.03 452 HIS A O 1
ATOM 3718 N N . LEU A 1 453 ? -26.691 -36.193 22.424 1.00 43.47 453 LEU A N 1
ATOM 3719 C CA . LEU A 1 453 ? -26.905 -34.741 22.429 1.00 43.47 453 LEU A CA 1
ATOM 3720 C C . LEU A 1 453 ? -28.050 -34.315 21.498 1.00 43.47 453 LEU A C 1
ATOM 3722 O O . LEU A 1 453 ? -28.799 -33.411 21.849 1.00 43.47 453 LEU A O 1
ATOM 3726 N N . GLU A 1 454 ? -28.248 -35.010 20.375 1.00 42.84 454 GLU A N 1
ATOM 3727 C CA . GLU A 1 454 ? -29.342 -34.731 19.425 1.00 42.84 454 GLU A CA 1
ATOM 3728 C C . GLU A 1 454 ? -30.741 -35.017 19.992 1.00 42.84 454 GLU A C 1
ATOM 3730 O O . GLU A 1 454 ? -31.726 -34.513 19.472 1.00 42.84 454 GLU A O 1
ATOM 3735 N N . GLN A 1 455 ? -30.847 -35.814 21.059 1.00 42.41 455 GLN A N 1
ATOM 3736 C CA . GLN A 1 455 ? -32.128 -36.149 21.696 1.00 42.41 455 GLN A CA 1
ATOM 3737 C C . GLN A 1 455 ? -32.501 -35.206 22.853 1.00 42.41 455 GLN A C 1
ATOM 3739 O O . GLN A 1 455 ? -33.559 -35.381 23.455 1.00 42.41 455 GLN A O 1
ATOM 3744 N N . MET A 1 456 ? -31.628 -34.255 23.210 1.00 44.06 456 MET A N 1
ATOM 3745 C CA . MET A 1 456 ? -31.832 -33.317 24.327 1.00 44.06 456 MET A CA 1
ATOM 3746 C C . MET A 1 456 ? -32.021 -31.852 23.889 1.00 44.06 456 MET A C 1
ATOM 3748 O O . MET A 1 456 ? -32.179 -30.995 24.759 1.00 44.06 456 MET A O 1
ATOM 3752 N N . ILE A 1 457 ? -32.012 -31.572 22.580 1.00 37.31 457 ILE A N 1
ATOM 3753 C CA . ILE A 1 457 ? -32.413 -30.291 21.964 1.00 37.31 457 ILE A CA 1
ATOM 3754 C C . ILE A 1 457 ? -33.814 -30.480 21.392 1.00 37.31 457 ILE A C 1
ATOM 3756 O O . ILE A 1 457 ? -34.645 -29.563 21.577 1.00 37.31 457 ILE A O 1
#

Secondary structure (DSSP, 8-state):
--HHHHHHHHTT-EEEEEESSTTHHHHHHHHHHHHHHTTS-EEEEES--B-PPSSPPHHHHHHHHHTT-SSHHHHHHHHHHHHHHHHHHTT-EEEE--PBPTTTPBPSS--HHHHHHTTT-GGGGBSS--IIIIIITPPPPGGGHHHHHHHHHHHHHH---SSEEEEEE--TT--HHHHHHHHHHHHH-SSEEEE--TTHHHHTT-TT-STT--TTSEEEE-SSHHHHHHHHTT-GGGGGGSGGG------EEEE--SSHHHHHHHTT-TTEEEEEESS--HHHHHHHHHHHTT-TT--GGGSHHHHHHHHHHH--SSEEEEEEEETTEEEEEEEEEEEEETTEEEEE-SSGGG--S---EESS--HHHHHHHHHHHHHH-SSB--TT--HHHHHHHHHHH------S---S-----TTTTTTS-HHHHHHHHHHHHHHGGG-------GGGTTT--

Foldseek 3Di:
DPLVLVVCQVVLFEEEEEELALQFCLQFPVQVLLVCLVRHAYEYEHQALAAADDDFAPQQVVLCVLLVHPDPVRLSVLSVVLSCVLCVVSNHHYHYNRDHDQRRAFQPDADPVNVVVCVVHVLSGHQQRDCVDCFQQREDDPSCVVVLVVSLVSVVVPDDDPGHAYEAALCQSRGHSSVSSVVSCVVRDPRYKHKYGPPSCVVVVDVPPSPDDDPPFKDWADGRQVVSVVSSVSSSSCQVVDDVSDDDGDIIMIGDDPVVVVVVCVSLPAPKDKDKDQDDDPVNLVLQQVLLVQFPPRDPLQHPVVVVVQCVVVVFPRKIWTFIDRPPHTFKIFIWGWDDDPPDIFIEGTPVVHDAAWNITGSYPRPSVVVVSVVVVCVVTVHYDTPRYDPVNVVVCCVPPVDDDDDPDDPPDQPPDPCSCPPPDPVRVVVVVCCCVVCVVVDDDDDDDPVVVVVVD

Organism: NCBI:txid1618583